Protein AF-0000000084754060 (afdb_homodimer)

InterPro domains:
  IPR001789 Signal transduction response regulator, receiver domain [PS50110] (5-135)
  IPR011006 CheY-like superfamily [SSF52172] (2-136)

Foldseek 3Di:
DAEAEEEEEAQDPVVQVVCQVLQQPFDDPPYGYHYHYYNAPVVLLVVLQVCLPPPHHQEYEFEQASDDLPDDDPDGSLNVLLVNCVRPVNHAYEYEYCALALQVLVVSCVRRVGQEYEHNVQDDSVLSNVCVVCSNPPTRYYGPSNVVSPVVCVVVVDHCDPLNLLLLVCVLVVNDLVCSVVVGVDDSVVSVVSLCVLCVSLVNNVHDSVVSNVSCVSNVSD/DAEAEEEEEAQDPVVQVVCQVLQQPFDDPPYGYHYHYYNAPVVLLVVLVVCLPPPHHQEYEFEQASDDPPDDDPDGSLNVLLVNCVRPVNHAYEYEYCALFLQVLVVSCVRRVGQEYEHNVQDDSVLSNVCVVCSNPPTRYYGPSNVVSPVVCVVVVPPCDPLNLLLLVCVLVVNDLVCSVVVGVDDSVVSVVSLCVLCVVLVNNPHDSVVSNVSCVSSPSD

Solvent-accessible surface area (backbone atoms only — not comparable to full-atom values): 23103 Å² total; per-residue (Å²): 118,45,76,45,33,33,37,39,34,36,36,36,49,38,38,47,48,17,46,42,56,47,57,46,63,49,89,44,93,65,45,43,50,47,63,49,7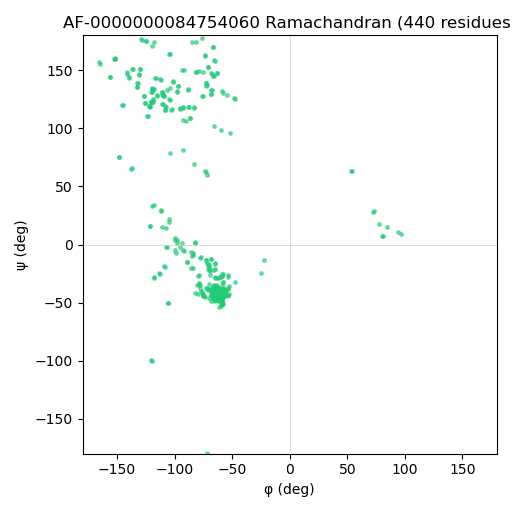2,28,52,34,62,70,57,38,49,50,53,58,59,52,21,65,79,68,58,69,47,48,33,37,38,29,23,43,67,40,61,45,81,59,51,90,65,96,66,40,25,60,55,50,46,46,50,37,54,69,68,43,62,82,36,39,37,28,40,35,27,68,56,59,39,40,65,39,56,49,51,44,43,70,71,52,54,53,34,24,35,34,27,40,76,68,41,44,68,66,52,51,48,51,38,54,53,33,45,74,74,58,61,62,31,61,31,69,58,37,46,53,21,54,53,51,40,73,72,44,76,80,70,81,48,72,67,50,50,50,50,48,48,42,44,56,68,22,52,50,78,87,54,45,47,82,79,36,102,46,52,68,67,56,49,52,52,48,49,52,50,49,14,51,72,63,70,27,63,93,44,34,72,42,30,38,40,49,45,36,35,45,37,62,71,94,118,45,76,44,33,34,37,38,34,37,36,36,48,38,37,47,48,17,47,42,56,49,56,46,64,48,88,44,92,64,44,42,49,46,64,48,73,28,53,36,61,68,56,34,49,49,53,57,60,52,21,65,78,67,58,69,48,49,35,38,40,29,23,42,67,41,60,44,73,74,50,91,62,97,64,40,26,60,56,50,45,46,50,36,55,70,66,44,62,82,36,40,37,28,39,34,27,68,60,59,26,40,52,38,55,50,50,46,44,70,73,53,52,52,33,25,35,34,26,40,76,66,42,44,69,65,51,52,47,52,37,55,52,32,45,74,74,57,58,62,33,61,32,70,58,36,45,52,21,54,52,49,45,72,68,43,75,74,69,73,46,72,66,52,48,50,52,48,46,41,44,49,66,27,51,49,77,88,54,44,48,81,78,36,99,48,54,68,67,56,48,52,52,47,48,51,48,49,14,52,73,62,70,25,64,93,44,38,72,43,26,35,37,50,45,36,34,43,28,46,65,88

Structure (mmCIF, N/CA/C/O backbone):
data_AF-0000000084754060-model_v1
#
loop_
_entity.id
_entity.type
_entity.pdbx_description
1 polymer 'Response regulator receiver protein'
#
loop_
_atom_site.group_PDB
_atom_site.id
_atom_site.type_symbol
_atom_site.label_atom_id
_atom_site.label_alt_id
_atom_site.label_comp_id
_atom_site.label_asym_id
_atom_site.label_entity_id
_atom_site.label_seq_id
_atom_site.pdbx_PDB_ins_code
_atom_site.Cartn_x
_atom_site.Cartn_y
_atom_site.Cartn_z
_atom_site.occupancy
_atom_site.B_iso_or_equiv
_atom_site.auth_seq_id
_atom_site.auth_comp_id
_atom_site.auth_asym_id
_atom_site.auth_atom_id
_atom_site.pdbx_PDB_model_num
ATOM 1 N N . MET A 1 1 ? 31.391 21.797 1.709 1 84.31 1 MET A N 1
ATOM 2 C CA . MET A 1 1 ? 30.109 21.172 1.374 1 84.31 1 MET A CA 1
ATOM 3 C C . MET A 1 1 ? 29.281 20.938 2.625 1 84.31 1 MET A C 1
ATOM 5 O O . MET A 1 1 ? 29.797 20.547 3.666 1 84.31 1 MET A O 1
ATOM 9 N N . LYS A 1 2 ? 28.078 21.484 2.543 1 93.75 2 LYS A N 1
ATOM 10 C CA . LYS A 1 2 ? 27.172 21.266 3.666 1 93.75 2 LYS A CA 1
ATOM 11 C C . LYS A 1 2 ? 26.484 19.906 3.568 1 93.75 2 LYS A C 1
ATOM 13 O O . LYS A 1 2 ? 26.359 19.344 2.479 1 93.75 2 LYS A O 1
ATOM 18 N N . THR A 1 3 ? 26.203 19.344 4.777 1 95.88 3 THR A N 1
ATOM 19 C CA . THR A 1 3 ? 25.5 18.062 4.785 1 95.88 3 THR A CA 1
ATOM 20 C C . THR A 1 3 ? 24 18.266 4.953 1 95.88 3 THR A C 1
ATOM 22 O O . THR A 1 3 ? 23.562 18.922 5.898 1 95.88 3 THR A O 1
ATOM 25 N N . LEU A 1 4 ? 23.328 17.875 3.988 1 97.38 4 LEU A N 1
ATOM 26 C CA . LEU A 1 4 ? 21.875 17.797 4.09 1 97.38 4 LEU A CA 1
ATOM 27 C C . LEU A 1 4 ? 21.438 16.438 4.645 1 97.38 4 LEU A C 1
ATOM 29 O O . LEU A 1 4 ? 21.703 15.398 4.043 1 97.38 4 LEU A O 1
ATOM 33 N N . ARG A 1 5 ? 20.781 16.438 5.781 1 98.12 5 ARG A N 1
ATOM 34 C CA . ARG A 1 5 ? 20.391 15.195 6.441 1 98.12 5 ARG A CA 1
ATOM 35 C C . ARG A 1 5 ? 18.891 14.93 6.262 1 98.12 5 ARG A C 1
ATOM 37 O O . ARG A 1 5 ? 18.062 15.766 6.613 1 98.12 5 ARG A O 1
ATOM 44 N N . ILE A 1 6 ? 18.625 13.758 5.734 1 98.62 6 ILE A N 1
ATOM 45 C CA . ILE A 1 6 ? 17.25 13.375 5.453 1 98.62 6 ILE A CA 1
ATOM 46 C C . ILE A 1 6 ? 16.891 12.117 6.246 1 98.62 6 ILE A C 1
ATOM 48 O O . ILE A 1 6 ? 17.703 11.188 6.348 1 98.62 6 ILE A O 1
ATOM 52 N N . LEU A 1 7 ? 15.734 12.109 6.863 1 98.81 7 LEU A N 1
ATOM 53 C CA . LEU A 1 7 ? 15.148 10.906 7.441 1 98.81 7 LEU A CA 1
ATOM 54 C C . LEU A 1 7 ? 13.914 10.469 6.66 1 98.81 7 LEU A C 1
ATOM 56 O O . LEU A 1 7 ? 12.992 11.258 6.461 1 98.81 7 LEU A O 1
ATOM 60 N N . ALA A 1 8 ? 13.969 9.281 6.152 1 98.56 8 ALA A N 1
ATOM 61 C CA . ALA A 1 8 ? 12.82 8.703 5.461 1 98.56 8 ALA A CA 1
ATOM 62 C C . ALA A 1 8 ? 12.219 7.551 6.266 1 98.56 8 ALA A C 1
ATOM 64 O O . ALA A 1 8 ? 12.938 6.676 6.746 1 98.56 8 ALA A O 1
ATOM 65 N N . ILE A 1 9 ? 10.891 7.562 6.441 1 98 9 ILE A N 1
ATOM 66 C CA . ILE A 1 9 ? 10.203 6.555 7.238 1 98 9 ILE A CA 1
ATOM 67 C C . ILE A 1 9 ? 9.094 5.91 6.41 1 98 9 ILE A C 1
ATOM 69 O O . ILE A 1 9 ? 8.188 6.602 5.941 1 98 9 ILE A O 1
ATOM 73 N N . ASP A 1 10 ? 9.117 4.605 6.223 1 96.38 10 ASP A N 1
ATOM 74 C CA . ASP A 1 10 ? 8.18 3.744 5.516 1 96.38 10 ASP A CA 1
ATOM 75 C C . ASP A 1 10 ? 8.258 2.307 6.023 1 96.38 10 ASP A C 1
ATOM 77 O O . ASP A 1 10 ? 9.344 1.797 6.289 1 96.38 10 ASP A O 1
ATOM 81 N N . ASP A 1 11 ? 7.145 1.614 6.082 1 92.94 11 ASP A N 1
ATOM 82 C CA . ASP A 1 11 ? 7.164 0.296 6.711 1 92.94 11 ASP A CA 1
ATOM 83 C C . ASP A 1 11 ? 7.656 -0.77 5.734 1 92.94 11 ASP A C 1
ATOM 85 O O . ASP A 1 11 ? 7.777 -1.942 6.094 1 92.94 11 ASP A O 1
ATOM 89 N N . HIS A 1 12 ? 8 -0.443 4.59 1 94 12 HIS A N 1
ATOM 90 C CA . HIS A 1 12 ? 8.57 -1.37 3.617 1 94 12 HIS A CA 1
ATOM 91 C C . HIS A 1 12 ? 10.055 -1.118 3.418 1 94 12 HIS A C 1
ATOM 93 O O . HIS A 1 12 ? 10.453 -0.082 2.877 1 94 12 HIS A O 1
ATOM 99 N N . GLU A 1 13 ? 10.852 -2.064 3.709 1 94.5 13 GLU A N 1
ATOM 100 C CA . GLU A 1 13 ? 12.305 -1.943 3.674 1 94.5 13 GLU A CA 1
ATOM 101 C C . GLU A 1 13 ? 12.805 -1.696 2.254 1 94.5 13 GLU A C 1
ATOM 103 O O . GLU A 1 13 ? 13.711 -0.883 2.041 1 94.5 13 GLU A O 1
ATOM 108 N N . MET A 1 14 ? 12.25 -2.367 1.32 1 94.38 14 MET A N 1
ATOM 109 C CA . MET A 1 14 ? 12.688 -2.223 -0.065 1 94.38 14 MET A CA 1
ATOM 110 C C . MET A 1 14 ? 12.438 -0.806 -0.57 1 94.38 14 MET A C 1
ATOM 112 O O . MET A 1 14 ? 13.242 -0.257 -1.319 1 94.38 14 MET A O 1
ATOM 116 N N . THR A 1 15 ? 11.289 -0.245 -0.182 1 95.12 15 THR A N 1
ATOM 117 C CA . THR A 1 15 ? 10.984 1.138 -0.53 1 95.12 15 THR A CA 1
ATOM 118 C C . THR A 1 15 ? 12.039 2.086 0.037 1 95.12 15 THR A C 1
ATOM 120 O O . THR A 1 15 ? 12.508 2.986 -0.659 1 95.12 15 THR A O 1
ATOM 123 N N . MET A 1 16 ? 12.477 1.838 1.247 1 95.94 16 MET A N 1
ATOM 124 C CA . MET A 1 16 ? 13.445 2.697 1.918 1 95.94 16 MET A CA 1
ATOM 125 C C . MET A 1 16 ? 14.805 2.617 1.232 1 95.94 16 MET A C 1
ATOM 127 O O . MET A 1 16 ? 15.5 3.627 1.112 1 95.94 16 MET A O 1
ATOM 131 N N . LEU A 1 17 ? 15.148 1.469 0.798 1 94.94 17 LEU A N 1
ATOM 132 C CA . LEU A 1 17 ? 16.406 1.312 0.082 1 94.94 17 LEU A CA 1
ATOM 133 C C . LEU A 1 17 ? 16.391 2.092 -1.229 1 94.94 17 LEU A C 1
ATOM 135 O O . LEU A 1 17 ? 17.391 2.721 -1.595 1 94.94 17 LEU A O 1
ATOM 139 N N . GLY A 1 18 ? 15.266 2.055 -1.906 1 95.56 18 GLY A N 1
ATOM 140 C CA . GLY A 1 18 ? 15.109 2.848 -3.115 1 95.56 18 GLY A CA 1
ATOM 141 C C . GLY A 1 18 ? 15.227 4.34 -2.871 1 95.56 18 GLY A C 1
ATOM 142 O O . GLY A 1 18 ? 15.961 5.031 -3.582 1 95.56 18 GLY A O 1
ATOM 143 N N . TYR A 1 19 ? 14.547 4.777 -1.839 1 96.94 19 TYR A N 1
ATOM 144 C CA . TYR A 1 19 ? 14.617 6.191 -1.483 1 96.94 19 TYR A CA 1
ATOM 145 C C . TYR A 1 19 ? 16.047 6.59 -1.11 1 96.94 19 TYR A C 1
ATOM 147 O O . TYR A 1 19 ? 16.547 7.617 -1.567 1 96.94 19 TYR A O 1
ATOM 155 N N . LYS A 1 20 ? 16.688 5.793 -0.258 1 97.25 20 LYS A N 1
ATOM 156 C CA . LYS A 1 20 ? 18.047 6.098 0.187 1 97.25 20 LYS A CA 1
ATOM 157 C C . LYS A 1 20 ? 19.016 6.195 -0.997 1 97.25 20 LYS A C 1
ATOM 159 O O . LYS A 1 20 ? 19.781 7.152 -1.104 1 97.25 20 LYS A O 1
ATOM 164 N N . PHE A 1 21 ? 18.922 5.266 -1.907 1 95.62 21 PHE A N 1
ATOM 165 C CA . PHE A 1 21 ? 19.797 5.215 -3.072 1 95.62 21 PHE A CA 1
ATOM 166 C C . PHE A 1 21 ? 19.625 6.461 -3.934 1 95.62 21 PHE A C 1
ATOM 168 O O . PHE A 1 21 ? 20.594 7.094 -4.324 1 95.62 21 PHE A O 1
ATOM 175 N N . ILE A 1 22 ? 18.391 6.836 -4.207 1 96.56 22 ILE A N 1
ATOM 176 C CA . ILE A 1 22 ? 18.125 7.938 -5.121 1 96.56 22 ILE A CA 1
ATOM 177 C C . ILE A 1 22 ? 18.438 9.266 -4.441 1 96.56 22 ILE A C 1
ATOM 179 O O . ILE A 1 22 ? 19.109 10.125 -5.027 1 96.56 22 ILE A O 1
ATOM 183 N N . LEU A 1 23 ? 18.016 9.422 -3.205 1 97.81 23 LEU A N 1
ATOM 184 C CA . LEU A 1 23 ? 18.188 10.688 -2.5 1 97.81 23 LEU A CA 1
ATOM 185 C C . LEU A 1 23 ? 19.672 10.992 -2.289 1 97.81 23 LEU A C 1
ATOM 187 O O . LEU A 1 23 ? 20.109 12.125 -2.488 1 97.81 23 LEU A O 1
ATOM 191 N N . GLU A 1 24 ? 20.422 9.977 -1.939 1 97.75 24 GLU A N 1
ATOM 192 C CA . GLU A 1 24 ? 21.844 10.195 -1.684 1 97.75 24 GLU A CA 1
ATOM 193 C C . GLU A 1 24 ? 22.594 10.469 -2.979 1 97.75 24 GLU A C 1
ATOM 195 O O . GLU A 1 24 ? 23.703 11.031 -2.955 1 97.75 24 GLU A O 1
ATOM 200 N N . GLY A 1 25 ? 22.016 10.141 -4.066 1 96.5 25 GLY A N 1
ATOM 201 C CA . GLY A 1 25 ? 22.641 10.336 -5.363 1 96.5 25 GLY A CA 1
ATOM 202 C C . GLY A 1 25 ? 22.281 11.664 -6 1 96.5 25 GLY A C 1
ATOM 203 O O . GLY A 1 25 ? 22.812 12.016 -7.059 1 96.5 25 GLY A O 1
ATOM 204 N N . ILE A 1 26 ? 21.406 12.422 -5.398 1 96.62 26 ILE A N 1
ATOM 205 C CA . ILE A 1 26 ? 20.984 13.711 -5.941 1 96.62 26 ILE A CA 1
ATOM 206 C C . ILE A 1 26 ? 22.141 14.703 -5.875 1 96.62 26 ILE A C 1
ATOM 208 O O . ILE A 1 26 ? 22.812 14.812 -4.848 1 96.62 26 ILE A O 1
ATOM 212 N N . GLU A 1 27 ? 22.375 15.32 -6.984 1 96.31 27 GLU A N 1
ATOM 213 C CA . GLU A 1 27 ? 23.344 16.422 -7.016 1 96.31 27 GLU A CA 1
ATOM 214 C C . GLU A 1 27 ? 22.672 17.75 -6.641 1 96.31 27 GLU A C 1
ATOM 216 O O . GLU A 1 27 ? 21.828 18.25 -7.375 1 96.31 27 GLU A O 1
ATOM 221 N N . PHE A 1 28 ? 23.016 18.203 -5.504 1 95 28 PHE A N 1
ATOM 222 C CA . PHE A 1 28 ? 22.562 19.484 -4.992 1 95 28 PHE A CA 1
ATOM 223 C C . PHE A 1 28 ? 23.75 20.375 -4.641 1 95 28 PHE A C 1
ATOM 225 O O . PHE A 1 28 ? 24.469 20.109 -3.68 1 95 28 PHE A O 1
ATOM 232 N N . GLU A 1 29 ? 23.922 21.422 -5.434 1 93.31 29 GLU A N 1
ATOM 233 C CA . GLU A 1 29 ? 25.109 22.266 -5.355 1 93.31 29 GLU A CA 1
ATOM 234 C C . GLU A 1 29 ? 25.422 22.656 -3.912 1 93.31 29 GLU A C 1
ATOM 236 O O . GLU A 1 29 ? 24.547 23.172 -3.205 1 93.31 29 GLU A O 1
ATOM 241 N N . GLY A 1 30 ? 26.609 22.359 -3.559 1 94.62 30 GLY A N 1
ATOM 242 C CA . GLY A 1 30 ? 27.094 22.75 -2.25 1 94.62 30 GLY A CA 1
ATOM 243 C C . GLY A 1 30 ? 26.641 21.828 -1.134 1 94.62 30 GLY A C 1
ATOM 244 O O . GLY A 1 30 ? 26.875 22.109 0.044 1 94.62 30 GLY A O 1
ATOM 245 N N . HIS A 1 31 ? 25.984 20.688 -1.527 1 95.81 31 HIS A N 1
ATOM 246 C CA . HIS A 1 31 ? 25.453 19.812 -0.484 1 95.81 31 HIS A CA 1
ATOM 247 C C . HIS A 1 31 ? 25.844 18.359 -0.745 1 95.81 31 HIS A C 1
ATOM 249 O O . HIS A 1 31 ? 25.844 17.906 -1.894 1 95.81 31 HIS A O 1
ATOM 255 N N . ASN A 1 32 ? 26.203 17.703 0.342 1 96.56 32 ASN A N 1
ATOM 256 C CA . ASN A 1 32 ? 26.172 16.234 0.385 1 96.56 32 ASN A CA 1
ATOM 257 C C . ASN A 1 32 ? 24.938 15.734 1.133 1 96.56 32 ASN A C 1
ATOM 259 O O . ASN A 1 32 ? 24.562 16.297 2.166 1 96.56 32 ASN A O 1
ATOM 263 N N . ILE A 1 33 ? 24.375 14.719 0.653 1 97.94 33 ILE A N 1
ATOM 264 C CA . ILE A 1 33 ? 23.125 14.266 1.244 1 97.94 33 ILE A CA 1
ATOM 265 C C . ILE A 1 33 ? 23.344 12.938 1.968 1 97.94 33 ILE A C 1
ATOM 267 O O . ILE A 1 33 ? 23.938 12.008 1.407 1 97.94 33 ILE A O 1
ATOM 271 N N . ILE A 1 34 ? 22.938 12.836 3.191 1 98 34 ILE A N 1
ATOM 272 C CA . ILE A 1 34 ? 22.938 11.609 3.982 1 98 34 ILE A CA 1
ATOM 273 C C . ILE A 1 34 ? 21.5 11.258 4.371 1 98 34 ILE A C 1
ATOM 275 O O . ILE A 1 34 ? 20.734 12.125 4.816 1 98 34 ILE A O 1
ATOM 279 N N . VAL A 1 35 ? 21.156 9.977 4.191 1 98.56 35 VAL A N 1
ATOM 280 C CA . VAL A 1 35 ? 19.781 9.555 4.422 1 98.56 35 VAL A CA 1
ATOM 281 C C . VAL A 1 35 ? 19.75 8.461 5.488 1 98.56 35 VAL A C 1
ATOM 283 O O . VAL A 1 35 ? 20.406 7.426 5.348 1 98.56 35 VAL A O 1
ATOM 286 N N . ASP A 1 36 ? 19.094 8.695 6.566 1 98.31 36 ASP A N 1
ATOM 287 C CA . ASP A 1 36 ? 18.703 7.656 7.512 1 98.31 36 ASP A CA 1
ATOM 288 C C . ASP A 1 36 ? 17.297 7.137 7.211 1 98.31 36 ASP A C 1
ATOM 290 O O . ASP A 1 36 ? 16.469 7.859 6.656 1 98.31 36 ASP A O 1
ATOM 294 N N . THR A 1 37 ? 17.078 5.887 7.539 1 98.12 37 THR A N 1
ATOM 295 C CA . THR A 1 37 ? 15.773 5.289 7.262 1 98.12 37 THR A CA 1
ATOM 296 C C . THR A 1 37 ? 15.219 4.598 8.5 1 98.12 37 THR A C 1
ATOM 298 O O . THR A 1 37 ? 15.977 4.246 9.414 1 98.12 37 THR A O 1
ATOM 301 N N . ALA A 1 38 ? 13.953 4.539 8.617 1 97.31 38 ALA A N 1
ATOM 302 C CA . ALA A 1 38 ? 13.219 3.76 9.609 1 97.31 38 ALA A CA 1
ATOM 303 C C . ALA A 1 38 ? 12.031 3.039 8.977 1 97.31 38 ALA A C 1
ATOM 305 O O . ALA A 1 38 ? 11.43 3.541 8.031 1 97.31 38 ALA A O 1
ATOM 306 N N . THR A 1 39 ? 11.664 1.888 9.562 1 95.31 39 THR A N 1
ATOM 307 C CA . THR A 1 39 ? 10.633 1.075 8.922 1 95.31 39 THR A CA 1
ATOM 308 C C . THR A 1 39 ? 9.453 0.865 9.867 1 95.31 39 THR A C 1
ATOM 310 O O . THR A 1 39 ? 8.68 -0.083 9.695 1 95.31 39 THR A O 1
ATOM 313 N N . SER A 1 40 ? 9.367 1.649 10.898 1 93.88 40 SER A N 1
ATOM 314 C CA . SER A 1 40 ? 8.227 1.602 11.805 1 93.88 40 SER A CA 1
ATOM 315 C C . SER A 1 40 ? 7.984 2.957 12.461 1 93.88 40 SER A C 1
ATOM 317 O O . SER A 1 40 ? 8.867 3.814 12.469 1 93.88 40 SER A O 1
ATOM 319 N N . TYR A 1 41 ? 6.734 3.113 12.969 1 95.69 41 TYR A N 1
ATOM 320 C CA . TYR A 1 41 ? 6.418 4.328 13.711 1 95.69 41 TYR A CA 1
ATOM 321 C C . TYR A 1 41 ? 7.371 4.516 14.891 1 95.69 41 TYR A C 1
ATOM 323 O O . TYR A 1 41 ? 7.922 5.602 15.086 1 95.69 41 TYR A O 1
ATOM 331 N N . GLN A 1 42 ? 7.609 3.41 15.602 1 96.19 42 GLN A N 1
ATOM 332 C CA . GLN A 1 42 ? 8.391 3.477 16.828 1 96.19 42 GLN A CA 1
ATOM 333 C C . GLN A 1 42 ? 9.836 3.871 16.547 1 96.19 42 GLN A C 1
ATOM 335 O O . GLN A 1 42 ? 10.391 4.742 17.219 1 96.19 42 GLN A O 1
ATOM 340 N N . THR A 1 43 ? 10.422 3.277 15.578 1 97 43 THR A N 1
ATOM 341 C CA . THR A 1 43 ? 11.812 3.582 15.234 1 97 43 THR A CA 1
ATOM 342 C C . THR A 1 43 ? 11.93 4.988 14.656 1 97 43 THR A C 1
ATOM 344 O O . THR A 1 43 ? 12.875 5.715 14.961 1 97 43 THR A O 1
ATOM 347 N N . GLY A 1 44 ? 10.922 5.41 13.805 1 98 44 GLY A N 1
ATOM 348 C CA . GLY A 1 44 ? 10.898 6.77 13.289 1 98 44 GLY A CA 1
ATOM 349 C C . GLY A 1 44 ? 10.758 7.816 14.383 1 98 44 GLY A C 1
ATOM 350 O O . GLY A 1 44 ? 11.484 8.812 14.383 1 98 44 GLY A O 1
ATOM 351 N N . LYS A 1 45 ? 9.852 7.512 15.305 1 98.06 45 LYS A N 1
ATOM 352 C CA . LYS A 1 45 ? 9.633 8.414 16.422 1 98.06 45 LYS A CA 1
ATOM 353 C C . LYS A 1 45 ? 10.914 8.609 17.234 1 98.06 45 LYS A C 1
ATOM 355 O O . LYS A 1 45 ? 11.281 9.734 17.578 1 98.06 45 LYS A O 1
ATOM 360 N N . LYS A 1 46 ? 11.57 7.551 17.516 1 98.12 46 LYS A N 1
ATOM 361 C CA . LYS A 1 46 ? 12.805 7.598 18.297 1 98.12 46 LYS A CA 1
ATOM 362 C C . LYS A 1 46 ? 13.867 8.445 17.609 1 98.12 46 LYS A C 1
ATOM 364 O O . LYS A 1 46 ? 14.531 9.258 18.25 1 98.12 46 LYS A O 1
ATOM 369 N N . LEU A 1 47 ? 14.039 8.305 16.328 1 98.25 47 LEU A N 1
ATOM 370 C CA . LEU A 1 47 ? 15.039 9.055 15.578 1 98.25 47 LEU A CA 1
ATOM 371 C C . LEU A 1 47 ? 14.711 10.547 15.578 1 98.25 47 LEU A C 1
ATOM 373 O O . LEU A 1 47 ? 15.609 11.383 15.703 1 98.25 47 LEU A O 1
ATOM 377 N N . ILE A 1 48 ? 13.438 10.859 15.43 1 98.38 48 ILE A N 1
ATOM 378 C CA . ILE A 1 48 ? 13.016 12.258 15.438 1 98.38 48 ILE A CA 1
ATOM 379 C C . ILE A 1 48 ? 13.273 12.859 16.812 1 98.38 48 ILE A C 1
ATOM 381 O O . ILE A 1 48 ? 13.852 13.945 16.922 1 98.38 48 ILE A O 1
ATOM 385 N N . GLU A 1 49 ? 12.914 12.078 17.844 1 98.12 49 GLU A N 1
ATOM 386 C CA . GLU A 1 49 ? 13.109 12.547 19.203 1 98.12 49 GLU A CA 1
ATOM 387 C C . GLU A 1 49 ? 14.594 12.719 19.516 1 98.12 49 GLU A C 1
ATOM 389 O O . GLU A 1 49 ? 14.992 13.727 20.125 1 98.12 49 GLU A O 1
ATOM 394 N N . ASP A 1 50 ? 15.375 11.789 19.109 1 97.44 50 ASP A N 1
ATOM 395 C CA . ASP A 1 50 ? 16.812 11.836 19.359 1 97.44 50 ASP A CA 1
ATOM 396 C C . ASP A 1 50 ? 17.453 13.016 18.625 1 97.44 50 ASP A C 1
ATOM 398 O O . ASP A 1 50 ? 18.453 13.562 19.078 1 97.44 50 ASP A O 1
ATOM 402 N N . SER A 1 51 ? 16.844 13.398 17.531 1 96.5 51 SER A N 1
ATOM 403 C CA . SER A 1 51 ? 17.438 14.438 16.688 1 96.5 51 SER A CA 1
ATOM 404 C C . SER A 1 51 ? 17.344 15.805 17.344 1 96.5 51 SER A C 1
ATOM 406 O O . SER A 1 51 ? 18.078 16.734 16.984 1 96.5 51 SER A O 1
ATOM 408 N N . VAL A 1 52 ? 16.516 15.938 18.328 1 94.69 52 VAL A N 1
ATOM 409 C CA . VAL A 1 52 ? 16.359 17.203 19.047 1 94.69 52 VAL A CA 1
ATOM 410 C C . VAL A 1 52 ? 17.672 17.562 19.734 1 94.69 52 VAL A C 1
ATOM 412 O O . VAL A 1 52 ? 18.062 18.734 19.766 1 94.69 52 VAL A O 1
ATOM 415 N N . ASN A 1 53 ? 18.297 16.516 20.203 1 93.19 53 ASN A N 1
ATOM 416 C CA . ASN A 1 53 ? 19.453 16.75 21.062 1 93.19 53 ASN A CA 1
ATOM 417 C C . ASN A 1 53 ? 20.766 16.406 20.344 1 93.19 53 ASN A C 1
ATOM 419 O O . ASN A 1 53 ? 21.844 16.516 20.922 1 93.19 53 ASN A O 1
ATOM 423 N N . THR A 1 54 ? 20.812 15.945 19.172 1 91 54 THR A N 1
ATOM 424 C CA . THR A 1 54 ? 22.016 15.555 18.438 1 91 54 THR A CA 1
ATOM 425 C C . THR A 1 54 ? 22.156 16.375 17.156 1 91 54 THR A C 1
ATOM 427 O O . THR A 1 54 ? 22.531 17.547 17.203 1 91 54 THR A O 1
ATOM 430 N N . PHE A 1 55 ? 21.781 15.812 16.094 1 87.81 55 PHE A N 1
ATOM 431 C CA . PHE A 1 55 ? 21.719 16.547 14.828 1 87.81 55 PHE A CA 1
ATOM 432 C C . PHE A 1 55 ? 20.297 16.625 14.305 1 87.81 55 PHE A C 1
ATOM 434 O O . PHE A 1 55 ? 19.516 15.68 14.461 1 87.81 55 PHE A O 1
ATOM 441 N N . GLN A 1 56 ? 20.062 17.734 13.75 1 90.56 56 GLN A N 1
ATOM 442 C CA . GLN A 1 56 ? 18.734 17.969 13.219 1 90.56 56 GLN A CA 1
ATOM 443 C C . GLN A 1 56 ? 18.625 17.469 11.773 1 90.56 56 GLN A C 1
ATOM 445 O O . GLN A 1 56 ? 19.531 17.688 10.969 1 90.56 56 GLN A O 1
ATOM 450 N N . TYR A 1 57 ? 17.578 16.766 11.516 1 98.12 57 TYR A N 1
ATOM 451 C CA . TYR A 1 57 ? 17.266 16.453 10.125 1 98.12 57 TYR A CA 1
ATOM 452 C C . TYR A 1 57 ? 16.766 17.688 9.383 1 98.12 57 TYR A C 1
ATOM 454 O O . TYR A 1 57 ? 15.984 18.469 9.93 1 98.12 57 TYR A O 1
ATOM 462 N N . ASP A 1 58 ? 17.234 17.875 8.188 1 98.25 58 ASP A N 1
ATOM 463 C CA . ASP A 1 58 ? 16.75 18.984 7.367 1 98.25 58 ASP A CA 1
ATOM 464 C C . ASP A 1 58 ? 15.383 18.672 6.77 1 98.25 58 ASP A C 1
ATOM 466 O O . ASP A 1 58 ? 14.531 19.547 6.68 1 98.25 58 ASP A O 1
ATOM 470 N N . ILE A 1 59 ? 15.203 17.453 6.34 1 98.69 59 ILE A N 1
ATOM 471 C CA . ILE A 1 59 ? 13.945 17.016 5.738 1 98.69 59 ILE A CA 1
ATOM 472 C C . ILE A 1 59 ? 13.516 15.68 6.348 1 98.69 59 ILE A C 1
ATOM 474 O O . ILE A 1 59 ? 14.344 14.789 6.539 1 98.69 59 ILE A O 1
ATOM 478 N N . LEU A 1 60 ? 12.289 15.547 6.68 1 98.81 60 LEU A N 1
ATOM 479 C CA . LEU A 1 60 ? 11.633 14.297 7.043 1 98.81 60 LEU A CA 1
ATOM 480 C C . LEU A 1 60 ? 10.672 13.844 5.945 1 98.81 60 LEU A C 1
ATOM 482 O O . LEU A 1 60 ? 9.727 14.555 5.609 1 98.81 60 LEU A O 1
ATOM 486 N N . PHE A 1 61 ? 10.922 12.711 5.316 1 98.69 61 PHE A N 1
ATOM 487 C CA . PHE A 1 61 ? 9.977 12.039 4.434 1 98.69 61 PHE A CA 1
ATOM 488 C C . PHE A 1 61 ? 9.156 11 5.199 1 98.69 61 PHE A C 1
ATOM 490 O O . PHE A 1 61 ? 9.711 10.023 5.711 1 98.69 61 PHE A O 1
ATOM 497 N N . LEU A 1 62 ? 7.879 11.195 5.23 1 98.12 62 LEU A N 1
ATOM 498 C CA . LEU A 1 62 ? 7.023 10.359 6.066 1 98.12 62 LEU A CA 1
ATOM 499 C C . LEU A 1 62 ? 5.953 9.672 5.234 1 98.12 62 LEU A C 1
ATOM 501 O O . LEU A 1 62 ? 5.141 10.336 4.586 1 98.12 62 LEU A O 1
ATOM 505 N N . ASP A 1 63 ? 5.957 8.336 5.238 1 95.88 63 ASP A N 1
ATOM 506 C CA . ASP A 1 63 ? 4.781 7.641 4.727 1 95.88 63 ASP A CA 1
ATOM 507 C C . ASP A 1 63 ? 3.566 7.879 5.621 1 95.88 63 ASP A C 1
ATOM 509 O O . ASP A 1 63 ? 3.695 7.945 6.848 1 95.88 63 ASP A O 1
ATOM 513 N N . VAL A 1 64 ? 2.422 7.953 5 1 91.25 64 VAL A N 1
ATOM 514 C CA . VAL A 1 64 ? 1.212 8.219 5.77 1 91.25 64 VAL A CA 1
ATOM 515 C C . VAL A 1 64 ? 0.789 6.953 6.52 1 91.25 64 VAL A C 1
ATOM 517 O O . VAL A 1 64 ? 0.434 7.012 7.699 1 91.25 64 VAL A O 1
ATOM 520 N N . GLN A 1 65 ? 0.832 5.852 5.848 1 85 65 GLN A N 1
ATOM 521 C CA . GLN A 1 65 ? 0.46 4.574 6.445 1 85 65 GLN A CA 1
ATOM 522 C C . GLN A 1 65 ? 1.696 3.754 6.805 1 85 65 GLN A C 1
ATOM 524 O O . GLN A 1 65 ? 2.451 3.342 5.922 1 85 65 GLN A O 1
ATOM 529 N N . LEU A 1 66 ? 1.935 3.463 8.062 1 90 66 LEU A N 1
ATOM 530 C CA . LEU A 1 66 ? 3.141 2.789 8.531 1 90 66 LEU A CA 1
ATOM 531 C C . LEU A 1 66 ? 2.818 1.392 9.047 1 90 66 LEU A C 1
ATOM 533 O O . LEU A 1 66 ? 3.438 0.919 10.008 1 90 66 LEU A O 1
ATOM 537 N N . PHE A 1 67 ? 1.772 0.788 8.508 1 80 67 PHE A N 1
ATOM 538 C CA . PHE A 1 67 ? 1.35 -0.566 8.852 1 80 67 PHE A CA 1
ATOM 539 C C . PHE A 1 67 ? 0.634 -1.22 7.676 1 80 67 PHE A C 1
ATOM 541 O O . PHE A 1 67 ? 0.169 -0.531 6.762 1 80 67 PHE A O 1
ATOM 548 N N . ALA A 1 68 ? 0.606 -2.479 7.734 1 72.62 68 ALA A N 1
ATOM 549 C CA . ALA A 1 68 ? -0.09 -3.195 6.668 1 72.62 68 ALA A CA 1
ATOM 550 C C . ALA A 1 68 ? -1.575 -2.846 6.656 1 72.62 68 ALA A C 1
ATOM 552 O O . ALA A 1 68 ? -2.162 -2.557 7.699 1 72.62 68 ALA A O 1
ATOM 553 N N . PRO A 1 69 ? -2.217 -2.82 5.512 1 64.44 69 PRO A N 1
ATOM 554 C CA . PRO A 1 69 ? -3.621 -2.42 5.395 1 64.44 69 PRO A CA 1
ATOM 555 C C . PRO A 1 69 ? -4.539 -3.215 6.32 1 64.44 69 PRO A C 1
ATOM 557 O O . PRO A 1 69 ? -5.566 -2.699 6.77 1 64.44 69 PRO A O 1
ATOM 560 N N . ASN A 1 70 ? -4.242 -4.395 6.711 1 61.06 70 ASN A N 1
ATOM 561 C CA . ASN A 1 70 ? -5.133 -5.211 7.531 1 61.06 70 ASN A CA 1
ATOM 562 C C . ASN A 1 70 ? -4.762 -5.133 9.008 1 61.06 70 ASN A C 1
ATOM 564 O O . ASN A 1 70 ? -5.391 -5.781 9.844 1 61.06 70 ASN A O 1
ATOM 568 N N . GLU A 1 71 ? -3.791 -4.371 9.211 1 64.56 71 GLU A N 1
ATOM 569 C CA . GLU A 1 71 ? -3.361 -4.203 10.594 1 64.56 71 GLU A CA 1
ATOM 570 C C . GLU A 1 71 ? -3.822 -2.863 11.156 1 64.56 71 GLU A C 1
ATOM 572 O O . GLU A 1 71 ? -3.975 -1.892 10.414 1 64.56 71 GLU A O 1
ATOM 577 N N . GLU A 1 72 ? -4.352 -2.938 12.375 1 58 72 GLU A N 1
ATOM 578 C CA . GLU A 1 72 ? -4.734 -1.706 13.062 1 58 72 GLU A CA 1
ATOM 579 C C . GLU A 1 72 ? -3.598 -1.187 13.938 1 58 72 GLU A C 1
ATOM 581 O O . GLU A 1 72 ? -3.049 -1.929 14.758 1 58 72 GLU A O 1
ATOM 586 N N . GLN A 1 73 ? -3.029 -0.142 13.453 1 64.62 73 GLN A N 1
ATOM 587 C CA . GLN A 1 73 ? -2.062 0.513 14.328 1 64.62 73 GLN A CA 1
ATOM 588 C C . GLN A 1 73 ? -2.562 1.885 14.773 1 64.62 73 GLN A C 1
ATOM 590 O O . GLN A 1 73 ? -3.227 2.586 14.008 1 64.62 73 GLN A O 1
ATOM 595 N N . PRO A 1 74 ? -2.26 2.137 15.961 1 65.38 74 PRO A N 1
ATOM 596 C CA . PRO A 1 74 ? -2.789 3.373 16.547 1 65.38 74 PRO A CA 1
ATOM 597 C C . PRO A 1 74 ? -2.1 4.621 16 1 65.38 74 PRO A C 1
ATOM 599 O O . PRO A 1 74 ? -2.619 5.73 16.156 1 65.38 74 PRO A O 1
ATOM 602 N N . TYR A 1 75 ? -1.025 4.398 15.344 1 85.69 75 TYR A N 1
ATOM 603 C CA . TYR A 1 75 ? -0.285 5.594 14.953 1 85.69 75 TYR A CA 1
ATOM 604 C C . TYR A 1 75 ? 0.078 5.547 13.469 1 85.69 75 TYR A C 1
ATOM 606 O O . TYR A 1 75 ? 0.369 4.477 12.93 1 85.69 75 TYR A O 1
ATOM 614 N N . THR A 1 76 ? 0.089 6.789 12.82 1 88.25 76 THR A N 1
ATOM 615 C CA . THR A 1 76 ? 0.361 6.953 11.398 1 88.25 76 THR A CA 1
ATOM 616 C C . THR A 1 76 ? 1.513 7.93 11.172 1 88.25 76 THR A C 1
ATOM 618 O O . THR A 1 76 ? 2.041 8.5 12.125 1 88.25 76 THR A O 1
ATOM 621 N N . GLY A 1 77 ? 1.901 8.07 9.922 1 94.31 77 GLY A N 1
ATOM 622 C CA . GLY A 1 77 ? 2.883 9.086 9.586 1 94.31 77 GLY A CA 1
ATOM 623 C C . GLY A 1 77 ? 2.42 10.492 9.914 1 94.31 77 GLY A C 1
ATOM 624 O O . GLY A 1 77 ? 3.238 11.375 10.195 1 94.31 77 GLY A O 1
ATOM 625 N N . GLU A 1 78 ? 1.097 10.68 9.891 1 92.31 78 GLU A N 1
ATOM 626 C CA . GLU A 1 78 ? 0.546 11.977 10.273 1 92.31 78 GLU A CA 1
ATOM 627 C C . GLU A 1 78 ? 0.886 12.312 11.727 1 92.31 78 GLU A C 1
ATOM 629 O O . GLU A 1 78 ? 1.238 13.453 12.039 1 92.31 78 GLU A O 1
ATOM 634 N N . ASP A 1 79 ? 0.814 11.305 12.555 1 94.06 79 ASP A N 1
ATOM 635 C CA . ASP A 1 79 ? 1.165 11.492 13.961 1 94.06 79 ASP A CA 1
ATOM 636 C C . ASP A 1 79 ? 2.633 11.883 14.109 1 94.06 79 ASP A C 1
ATOM 638 O O . ASP A 1 79 ? 2.971 12.734 14.938 1 94.06 79 ASP A O 1
ATOM 642 N N . LEU A 1 80 ? 3.496 11.289 13.328 1 97.44 80 LEU A N 1
ATOM 643 C CA . LEU A 1 80 ? 4.91 11.656 13.336 1 97.44 80 LEU A CA 1
ATOM 644 C C . LEU A 1 80 ? 5.102 13.102 12.891 1 97.44 80 LEU A C 1
ATOM 646 O O . LEU A 1 80 ? 5.941 13.812 13.445 1 97.44 80 LEU A O 1
ATOM 650 N N . GLY A 1 81 ? 4.359 13.469 11.836 1 97.94 81 GLY A N 1
ATOM 651 C CA . GLY A 1 81 ? 4.418 14.852 11.367 1 97.94 81 GLY A CA 1
ATOM 652 C C . GLY A 1 81 ? 4.039 15.852 12.438 1 97.94 81 GLY A C 1
ATOM 653 O O . GLY A 1 81 ? 4.715 16.875 12.609 1 97.94 81 GLY A O 1
ATOM 654 N N . ILE A 1 82 ? 2.967 15.531 13.164 1 97.12 82 ILE A N 1
ATOM 655 C CA . ILE A 1 82 ? 2.506 16.406 14.242 1 97.12 82 ILE A CA 1
ATOM 656 C C . IL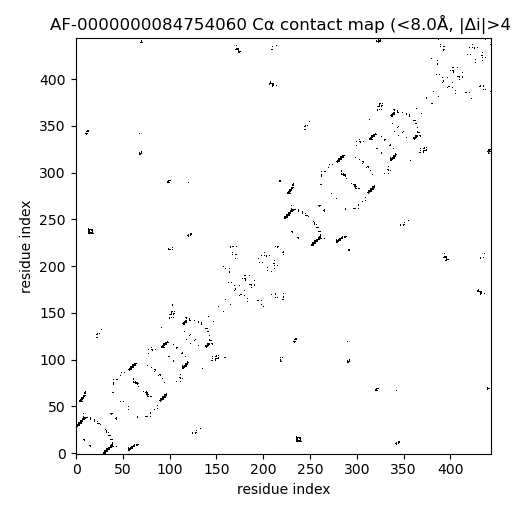E A 1 82 ? 3.584 16.5 15.32 1 97.12 82 ILE A C 1
ATOM 658 O O . ILE A 1 82 ? 3.902 17.594 15.789 1 97.12 82 ILE A O 1
ATOM 662 N N . LEU A 1 83 ? 4.129 15.414 15.68 1 97.81 83 LEU A N 1
ATOM 663 C CA . LEU A 1 83 ? 5.203 15.367 16.672 1 97.81 83 LEU A CA 1
ATOM 664 C C . LEU A 1 83 ? 6.395 16.203 16.203 1 97.81 83 LEU A C 1
ATOM 666 O O . LEU A 1 83 ? 6.926 17 16.984 1 97.81 83 LEU A O 1
ATOM 670 N N . ALA A 1 84 ? 6.789 16.062 15 1 98.38 84 ALA A N 1
ATOM 671 C CA . ALA A 1 84 ? 7.957 16.75 14.461 1 98.38 84 ALA A CA 1
ATOM 672 C C . ALA A 1 84 ? 7.75 18.266 14.469 1 98.38 84 ALA A C 1
ATOM 674 O O . ALA A 1 84 ? 8.664 19.016 14.797 1 98.38 84 ALA A O 1
ATOM 675 N N . ARG A 1 85 ? 6.566 18.672 14.125 1 97.62 85 ARG A N 1
ATOM 676 C CA . ARG A 1 85 ? 6.258 20.094 14.141 1 97.62 85 ARG A CA 1
ATOM 677 C C . ARG A 1 85 ? 6.469 20.688 15.523 1 97.62 85 ARG A C 1
ATOM 679 O O . ARG A 1 85 ? 6.906 21.844 15.656 1 97.62 85 ARG A O 1
ATOM 686 N N . LYS A 1 86 ? 6.227 19.875 16.484 1 97.25 86 LYS A N 1
ATOM 687 C CA . LYS A 1 86 ? 6.301 20.344 17.875 1 97.25 86 LYS A CA 1
ATOM 688 C C . LYS A 1 86 ? 7.746 20.344 18.359 1 97.25 86 LYS A C 1
ATOM 690 O O . LYS A 1 86 ? 8.18 21.312 19 1 97.25 86 LYS A O 1
ATOM 695 N N . ILE A 1 87 ? 8.516 19.359 18.062 1 97.69 87 ILE A N 1
ATOM 696 C CA . ILE A 1 87 ? 9.766 19.188 18.797 1 97.69 87 ILE A CA 1
ATOM 697 C C . ILE A 1 87 ? 10.953 19.531 17.906 1 97.69 87 ILE A C 1
ATOM 699 O O . ILE A 1 87 ? 12.062 19.766 18.391 1 97.69 87 ILE A O 1
ATOM 703 N N . VAL A 1 88 ? 10.773 19.531 16.531 1 97.75 88 VAL A N 1
ATOM 704 C CA . VAL A 1 88 ? 11.812 19.938 15.594 1 97.75 88 VAL A CA 1
ATOM 705 C C . VAL A 1 88 ? 11.203 20.812 14.5 1 97.75 88 VAL A C 1
ATOM 707 O O . VAL A 1 88 ? 11.305 20.484 13.312 1 97.75 88 VAL A O 1
ATOM 710 N N . PRO A 1 89 ? 10.727 21.969 14.82 1 96.62 89 PRO A N 1
ATOM 711 C CA . PRO A 1 89 ? 9.945 22.812 13.914 1 96.62 89 PRO A CA 1
ATOM 712 C C . PRO A 1 89 ? 10.758 23.297 12.719 1 96.62 89 PRO A C 1
ATOM 714 O O . PRO A 1 89 ? 10.188 23.734 11.719 1 96.62 89 PRO A O 1
ATOM 717 N N . GLU A 1 90 ? 12.008 23.234 12.758 1 96.25 90 GLU A N 1
ATOM 718 C CA . GLU A 1 90 ? 12.836 23.719 11.664 1 96.25 90 GLU A CA 1
ATOM 719 C C . GLU A 1 90 ? 12.984 22.672 10.57 1 96.25 90 GLU A C 1
ATOM 721 O O . GLU A 1 90 ? 13.406 22.984 9.453 1 96.25 90 GLU A O 1
ATOM 726 N N . SER A 1 91 ? 12.742 21.438 10.883 1 98.06 91 SER A N 1
ATOM 727 C CA . SER A 1 91 ? 12.797 20.391 9.875 1 98.06 91 SER A CA 1
ATOM 728 C C . SER A 1 91 ? 11.664 20.531 8.867 1 98.06 91 SER A C 1
ATOM 730 O O . SER A 1 91 ? 10.523 20.797 9.242 1 98.06 91 SER A O 1
ATOM 732 N N . LYS A 1 92 ? 12.023 20.422 7.586 1 98.62 92 LYS A N 1
ATOM 733 C CA . LYS A 1 92 ? 10.992 20.344 6.555 1 98.62 92 LYS A CA 1
ATOM 734 C C . LYS A 1 92 ? 10.297 18.984 6.574 1 98.62 92 LYS A C 1
ATOM 736 O O . LYS A 1 92 ? 10.945 17.953 6.777 1 98.62 92 LYS A O 1
ATOM 741 N N . ILE A 1 93 ? 8.984 19 6.402 1 98.69 93 ILE A N 1
ATOM 742 C CA . ILE A 1 93 ? 8.211 17.766 6.453 1 98.69 93 ILE A CA 1
ATOM 743 C C . ILE A 1 93 ? 7.582 17.484 5.086 1 98.69 93 ILE A C 1
ATOM 745 O O . ILE A 1 93 ? 6.938 18.359 4.504 1 98.69 93 ILE A O 1
ATOM 749 N N . VAL A 1 94 ? 7.789 16.312 4.598 1 98.69 94 VAL A N 1
ATOM 750 C CA . VAL A 1 94 ? 7.23 15.859 3.33 1 98.69 94 VAL A CA 1
ATOM 751 C C . VAL A 1 94 ? 6.488 14.539 3.539 1 98.69 94 VAL A C 1
ATOM 753 O O . VAL A 1 94 ? 7.043 13.586 4.098 1 98.69 94 VAL A O 1
ATOM 756 N N . PHE A 1 95 ? 5.262 14.508 3.09 1 97.62 95 PHE A N 1
ATOM 757 C CA . PHE A 1 95 ? 4.527 13.25 3.16 1 97.62 95 PHE A CA 1
ATOM 758 C C . PHE A 1 95 ? 4.598 12.508 1.832 1 97.62 95 PHE A C 1
ATOM 760 O O . PHE A 1 95 ? 4.504 13.117 0.766 1 97.62 95 PHE A O 1
ATOM 767 N N . MET A 1 96 ? 4.82 11.219 1.929 1 96.12 96 MET A N 1
ATOM 768 C CA . MET A 1 96 ? 4.645 10.273 0.828 1 96.12 96 MET A CA 1
ATOM 769 C C . MET A 1 96 ? 3.43 9.383 1.062 1 96.12 96 MET A C 1
ATOM 771 O O . MET A 1 96 ? 3.289 8.789 2.131 1 96.12 96 MET A O 1
ATOM 775 N N . SER A 1 97 ? 2.539 9.305 0.113 1 91 97 SER A N 1
ATOM 776 C CA . SER A 1 97 ? 1.295 8.57 0.346 1 91 97 SER A CA 1
ATOM 777 C C . SER A 1 97 ? 0.897 7.754 -0.877 1 91 97 SER A C 1
ATOM 779 O O . SER A 1 97 ? 1.102 8.188 -2.014 1 91 97 SER A O 1
ATOM 781 N N . SER A 1 98 ? 0.349 6.59 -0.668 1 85.38 98 SER A N 1
ATOM 782 C CA . SER A 1 98 ? -0.245 5.809 -1.749 1 85.38 98 SER A CA 1
ATOM 783 C C . SER A 1 98 ? -1.616 6.352 -2.135 1 85.38 98 SER A C 1
ATOM 785 O O . SER A 1 98 ? -2.168 5.98 -3.172 1 85.38 98 SER A O 1
ATOM 787 N N . PHE A 1 99 ? -2.15 7.25 -1.338 1 76.88 99 PHE A N 1
ATOM 788 C CA . PHE A 1 99 ? -3.494 7.777 -1.544 1 76.88 99 PHE A CA 1
ATOM 789 C C . PHE A 1 99 ? -3.445 9.117 -2.26 1 76.88 99 PHE A C 1
ATOM 791 O O . PHE A 1 99 ? -2.645 9.992 -1.905 1 76.88 99 PHE A O 1
ATOM 798 N N . SER A 1 100 ? -4.254 9.188 -3.234 1 74.69 100 SER A N 1
ATOM 799 C CA . SER A 1 100 ? -4.355 10.453 -3.953 1 74.69 100 SER A CA 1
ATOM 800 C C . SER A 1 100 ? -5.703 11.125 -3.697 1 74.69 100 SER A C 1
ATOM 802 O O . SER A 1 100 ? -6.09 12.047 -4.422 1 74.69 100 SER A O 1
ATOM 804 N N . ASP A 1 101 ? -6.289 10.57 -2.664 1 72.38 101 ASP A N 1
ATOM 805 C CA . ASP A 1 101 ? -7.621 11.133 -2.447 1 72.38 101 ASP A CA 1
ATOM 806 C C . ASP A 1 101 ? -7.535 12.492 -1.756 1 72.38 101 ASP A C 1
ATOM 808 O O . ASP A 1 101 ? -6.676 12.711 -0.898 1 72.38 101 ASP A O 1
ATOM 812 N N . ASN A 1 102 ? -8.422 13.258 -2.047 1 71 102 ASN A N 1
ATOM 813 C CA . ASN A 1 102 ? -8.484 14.656 -1.621 1 71 102 ASN A CA 1
ATOM 814 C C . ASN A 1 102 ? -8.664 14.773 -0.111 1 71 102 ASN A C 1
ATOM 816 O O . ASN A 1 102 ? -8.07 15.648 0.522 1 71 102 ASN A O 1
ATOM 820 N N . PHE A 1 103 ? -9.367 13.906 0.435 1 72.5 103 PHE A N 1
ATOM 821 C CA . PHE A 1 103 ? -9.703 14.031 1.849 1 72.5 103 PHE A CA 1
ATOM 822 C C . PHE A 1 103 ? -8.461 13.836 2.715 1 72.5 103 PHE A C 1
ATOM 824 O O . PHE A 1 103 ? -8.18 14.656 3.594 1 72.5 103 PHE A O 1
ATOM 831 N N . ARG A 1 104 ? -7.781 12.844 2.449 1 77.31 104 ARG A N 1
ATOM 832 C CA . ARG A 1 104 ? -6.586 12.555 3.236 1 77.31 104 ARG A CA 1
ATOM 833 C C . ARG A 1 104 ? -5.539 13.648 3.059 1 77.31 104 ARG A C 1
ATOM 835 O O . ARG A 1 104 ? -4.941 14.109 4.035 1 77.31 104 ARG A O 1
ATOM 842 N N . ILE A 1 105 ? -5.332 13.992 1.839 1 85.19 105 ILE A N 1
ATOM 843 C CA . ILE A 1 105 ? -4.348 15.023 1.523 1 85.19 105 ILE A CA 1
ATOM 844 C C . ILE A 1 105 ? -4.699 16.312 2.254 1 85.19 105 ILE A C 1
ATOM 846 O O . ILE A 1 105 ? -3.855 16.906 2.934 1 85.19 105 ILE A O 1
ATOM 850 N N . ASN A 1 106 ? -5.949 16.703 2.256 1 80.81 106 ASN A N 1
ATOM 851 C CA . ASN A 1 106 ? -6.363 17.953 2.873 1 80.81 106 ASN A CA 1
ATOM 852 C C . ASN A 1 106 ? -6.293 17.875 4.395 1 80.81 106 ASN A C 1
ATOM 854 O O . ASN A 1 106 ? -5.969 18.875 5.055 1 80.81 106 ASN A O 1
ATOM 858 N N . SER A 1 107 ? -6.668 16.75 4.906 1 79.88 107 SER A N 1
ATOM 859 C CA . SER A 1 107 ? -6.559 16.562 6.348 1 79.88 107 SER A CA 1
ATOM 860 C C . SER A 1 107 ? -5.121 16.766 6.824 1 79.88 107 SER A C 1
ATOM 862 O O . SER A 1 107 ? -4.883 17.453 7.816 1 79.88 107 SER A O 1
ATOM 864 N N . ILE A 1 108 ? -4.227 16.25 6.098 1 88.81 108 ILE A N 1
ATOM 865 C CA . ILE A 1 108 ? -2.818 16.328 6.465 1 88.81 108 ILE A CA 1
ATOM 866 C C . ILE A 1 108 ? -2.305 17.75 6.262 1 88.81 108 ILE A C 1
ATOM 868 O O . ILE A 1 108 ? -1.514 18.25 7.066 1 88.81 108 ILE A O 1
ATOM 872 N N . LEU A 1 109 ? -2.758 18.391 5.234 1 89.19 109 LEU A N 1
ATOM 873 C CA . LEU A 1 109 ? -2.381 19.781 5 1 89.19 109 LEU A CA 1
ATOM 874 C C . LEU A 1 109 ? -2.832 20.672 6.16 1 89.19 109 LEU A C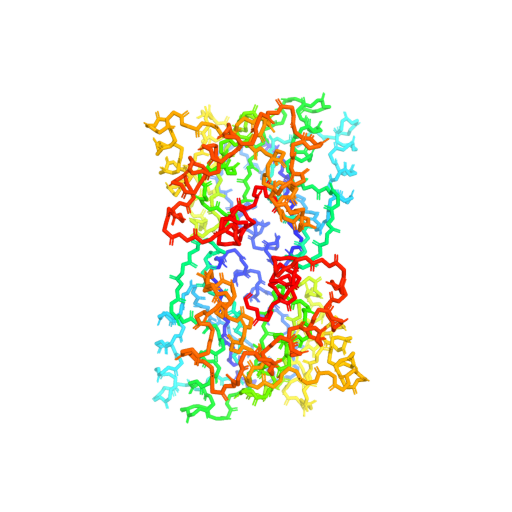 1
ATOM 876 O O . LEU A 1 109 ? -2.1 21.562 6.578 1 89.19 109 LEU A O 1
ATOM 880 N N . LYS A 1 110 ? -3.98 20.359 6.656 1 86 110 LYS A N 1
ATOM 881 C CA . LYS A 1 110 ? -4.535 21.156 7.746 1 86 110 LYS A CA 1
ATOM 882 C C . LYS A 1 110 ? -3.834 20.844 9.062 1 86 110 LYS A C 1
ATOM 884 O O . LYS A 1 110 ? -3.504 21.75 9.828 1 86 110 LYS A O 1
ATOM 889 N N . SER A 1 111 ? -3.615 19.609 9.312 1 88.5 111 SER A N 1
ATOM 890 C CA . SER A 1 111 ? -3.133 19.188 10.617 1 88.5 111 SER A CA 1
ATOM 891 C C . SER A 1 111 ? -1.633 19.422 10.766 1 88.5 111 SER A C 1
ATOM 893 O O . SER A 1 111 ? -1.151 19.75 11.844 1 88.5 111 SER A O 1
ATOM 895 N N . VAL A 1 112 ? -0.855 19.281 9.625 1 94.56 112 VAL A N 1
ATOM 896 C CA . VAL A 1 112 ? 0.599 19.297 9.742 1 94.56 112 VAL A CA 1
ATOM 897 C C . VAL A 1 112 ? 1.163 20.484 8.961 1 94.56 112 VAL A C 1
ATOM 899 O O . VAL A 1 112 ? 2.232 21 9.289 1 94.56 112 VAL A O 1
ATOM 902 N N . ASP A 1 113 ? 0.427 20.859 7.926 1 95 113 ASP A N 1
ATOM 903 C CA . ASP A 1 113 ? 0.909 21.922 7.039 1 95 113 ASP A CA 1
ATOM 904 C C . ASP A 1 113 ? 2.309 21.594 6.52 1 95 113 ASP A C 1
ATOM 906 O O . ASP A 1 113 ? 3.242 22.375 6.711 1 95 113 ASP A O 1
ATOM 910 N N . PRO A 1 114 ? 2.426 20.5 5.758 1 97.62 114 PRO A N 1
ATOM 911 C CA . PRO A 1 114 ? 3.75 20.031 5.348 1 97.62 114 PRO A CA 1
ATOM 912 C C . PRO A 1 114 ? 4.375 20.906 4.262 1 97.62 114 PRO A C 1
ATOM 914 O O . PRO A 1 114 ? 3.676 21.703 3.617 1 97.62 114 PRO A O 1
ATOM 917 N N . ASP A 1 115 ? 5.672 20.766 4.109 1 98.38 115 ASP A N 1
ATOM 918 C CA . ASP A 1 115 ? 6.441 21.484 3.102 1 98.38 115 ASP A CA 1
ATOM 919 C C . ASP A 1 115 ? 6.383 20.766 1.752 1 98.38 115 ASP A C 1
ATOM 921 O O . ASP A 1 115 ? 6.824 21.312 0.737 1 98.38 115 ASP A O 1
ATOM 925 N N . GLY A 1 116 ? 5.836 19.578 1.731 1 97.94 116 GLY A N 1
ATOM 926 C CA . GLY A 1 116 ? 5.641 18.812 0.512 1 97.94 116 GLY A CA 1
ATOM 927 C C . GLY A 1 116 ? 4.699 17.641 0.69 1 97.94 116 GLY A C 1
ATOM 928 O O . GLY A 1 116 ? 4.508 17.156 1.809 1 97.94 116 GLY A O 1
ATOM 929 N N . TYR A 1 117 ? 4.164 17.266 -0.373 1 97.25 117 TYR A N 1
ATOM 930 C CA . TYR A 1 117 ? 3.305 16.078 -0.44 1 97.25 117 TYR A CA 1
ATOM 931 C C . TYR A 1 117 ? 3.465 15.367 -1.776 1 97.25 117 TYR A C 1
ATOM 933 O O . TYR A 1 117 ? 3.248 15.961 -2.836 1 97.25 117 TYR A O 1
ATOM 941 N N . LEU A 1 118 ? 3.875 14.141 -1.667 1 97.19 118 LEU A N 1
ATOM 942 C CA . LEU A 1 118 ? 4.125 13.328 -2.855 1 97.19 118 LEU A CA 1
ATOM 943 C C . LEU A 1 118 ? 3.24 12.086 -2.863 1 97.19 118 LEU A C 1
ATOM 945 O O . LEU A 1 118 ? 3.277 11.289 -1.925 1 97.19 118 LEU A O 1
ATOM 949 N N . VAL A 1 119 ? 2.465 11.938 -3.9 1 94.12 119 VAL A N 1
ATOM 950 C CA . VAL A 1 119 ? 1.782 10.672 -4.109 1 94.12 119 VAL A CA 1
ATOM 951 C C . VAL A 1 119 ? 2.771 9.633 -4.637 1 94.12 119 VAL A C 1
ATOM 953 O O . VAL A 1 119 ? 3.482 9.883 -5.613 1 94.12 119 VAL A O 1
ATOM 956 N N . LYS A 1 120 ? 2.875 8.516 -4.062 1 94 120 LYS A N 1
ATOM 957 C CA . LYS A 1 120 ? 3.939 7.543 -4.305 1 94 120 LYS A CA 1
ATOM 958 C C . LYS A 1 120 ? 3.98 7.129 -5.773 1 94 120 LYS A C 1
ATOM 960 O O . LYS A 1 120 ? 5.059 6.902 -6.328 1 94 120 LYS A O 1
ATOM 965 N N . THR A 1 121 ? 2.852 6.973 -6.457 1 91.5 121 THR A N 1
ATOM 966 C CA . THR A 1 121 ? 2.814 6.535 -7.848 1 91.5 121 THR A CA 1
ATOM 967 C C . THR A 1 121 ? 3.383 7.605 -8.773 1 91.5 121 THR A C 1
ATOM 969 O O . THR A 1 121 ? 3.67 7.34 -9.938 1 91.5 121 THR A O 1
ATOM 972 N N . ASP A 1 122 ? 3.561 8.828 -8.219 1 94 122 ASP A N 1
ATOM 973 C CA . ASP A 1 122 ? 4.164 9.922 -8.984 1 94 122 ASP A CA 1
ATOM 974 C C . ASP A 1 122 ? 5.684 9.914 -8.828 1 94 122 ASP A C 1
ATOM 976 O O . ASP A 1 122 ? 6.387 10.602 -9.578 1 94 122 ASP A O 1
ATOM 980 N N . ILE A 1 123 ? 6.18 9.227 -7.898 1 96.19 123 ILE A N 1
ATOM 981 C CA . ILE A 1 123 ? 7.559 9.422 -7.465 1 96.19 123 ILE A CA 1
ATOM 982 C C . ILE A 1 123 ? 8.5 8.633 -8.375 1 96.19 123 ILE A C 1
ATOM 984 O O . ILE A 1 123 ? 8.406 7.406 -8.453 1 96.19 123 ILE A O 1
ATOM 988 N N . ASP A 1 124 ? 9.328 9.266 -9.031 1 95.62 124 ASP A N 1
ATOM 989 C CA . ASP A 1 124 ? 10.508 8.75 -9.711 1 95.62 124 ASP A CA 1
ATOM 990 C C . ASP A 1 124 ? 11.758 9.531 -9.328 1 95.62 124 ASP A C 1
ATOM 992 O O . ASP A 1 124 ? 11.695 10.453 -8.516 1 95.62 124 ASP A O 1
ATOM 996 N N . PRO A 1 125 ? 12.961 9.188 -9.773 1 95.94 125 PRO A N 1
ATOM 997 C CA . PRO A 1 125 ? 14.188 9.883 -9.367 1 95.94 125 PRO A CA 1
ATOM 998 C C . PRO A 1 125 ? 14.133 11.383 -9.633 1 95.94 125 PRO A C 1
ATOM 1000 O O . PRO A 1 125 ? 14.539 12.18 -8.781 1 95.94 125 PRO A O 1
ATOM 1003 N N . LYS A 1 126 ? 13.562 11.734 -10.742 1 96.75 126 LYS A N 1
ATOM 1004 C CA . LYS A 1 126 ? 13.477 13.148 -11.086 1 96.75 126 LYS A CA 1
ATOM 1005 C C . LYS A 1 126 ? 12.523 13.891 -10.148 1 96.75 126 LYS A C 1
ATOM 1007 O O . LYS A 1 126 ? 12.836 14.992 -9.688 1 96.75 126 LYS A O 1
ATOM 1012 N N . THR A 1 127 ? 11.398 13.297 -9.875 1 97 127 THR A N 1
ATOM 1013 C CA . THR A 1 127 ? 10.43 13.898 -8.969 1 97 127 THR A CA 1
ATOM 1014 C C . THR A 1 127 ? 11.047 14.117 -7.59 1 97 127 THR A C 1
ATOM 1016 O O . THR A 1 127 ? 10.836 15.164 -6.969 1 97 127 THR A O 1
ATOM 1019 N N . LEU A 1 128 ? 11.805 13.164 -7.074 1 97.44 128 LEU A N 1
ATOM 1020 C CA . LEU A 1 128 ? 12.445 13.281 -5.77 1 97.44 128 LEU A CA 1
ATOM 1021 C C . LEU A 1 128 ? 13.477 14.398 -5.766 1 97.44 128 LEU A C 1
ATOM 1023 O O . LEU A 1 128 ? 13.562 15.164 -4.801 1 97.44 128 LEU A O 1
ATOM 1027 N N . GLU A 1 129 ? 14.258 14.438 -6.852 1 97.81 129 GLU A N 1
ATOM 1028 C CA . GLU A 1 129 ? 15.25 15.5 -6.98 1 97.81 129 GLU A CA 1
ATOM 1029 C C . GLU A 1 129 ? 14.594 16.875 -6.949 1 97.81 129 GLU A C 1
ATOM 1031 O O . GLU A 1 129 ? 15.016 17.75 -6.195 1 97.81 129 GLU A O 1
ATOM 1036 N N . ASP A 1 130 ? 13.562 17.016 -7.766 1 97.88 130 ASP A N 1
ATOM 1037 C CA . ASP A 1 130 ? 12.836 18.281 -7.82 1 97.88 130 ASP A CA 1
ATOM 1038 C C . ASP A 1 130 ? 12.234 18.625 -6.461 1 97.88 130 ASP A C 1
ATOM 1040 O O . ASP A 1 130 ? 12.281 19.781 -6.035 1 97.88 130 ASP A O 1
ATOM 1044 N N . ALA A 1 131 ? 11.711 17.641 -5.789 1 98.19 131 ALA A N 1
ATOM 1045 C CA . ALA A 1 131 ? 11.086 17.859 -4.484 1 98.19 131 ALA A CA 1
ATOM 1046 C C . ALA A 1 131 ? 12.109 18.359 -3.467 1 98.19 131 ALA A C 1
ATOM 1048 O O . ALA A 1 131 ? 11.883 19.359 -2.787 1 98.19 131 ALA A O 1
ATOM 1049 N N . VAL A 1 132 ? 13.25 17.703 -3.396 1 98.38 132 VAL A N 1
ATOM 1050 C CA . VAL A 1 132 ? 14.281 18.047 -2.424 1 98.38 132 VAL A CA 1
ATOM 1051 C C . VAL A 1 132 ? 14.766 19.484 -2.672 1 98.38 132 VAL A C 1
ATOM 1053 O O . VAL A 1 132 ? 14.82 20.297 -1.745 1 98.38 132 VAL A O 1
ATOM 1056 N N . LYS A 1 133 ? 15.047 19.828 -3.887 1 98 133 LYS A N 1
ATOM 1057 C CA . LYS A 1 133 ? 15.555 21.156 -4.23 1 98 133 LYS A CA 1
ATOM 1058 C C . LYS A 1 133 ? 14.516 22.234 -3.93 1 98 133 LYS A C 1
ATOM 1060 O O . LYS A 1 133 ? 14.828 23.234 -3.301 1 98 133 LYS A O 1
ATOM 1065 N N . THR A 1 134 ? 13.305 21.953 -4.328 1 98.12 134 THR A N 1
ATOM 1066 C CA . THR A 1 134 ? 12.242 22.938 -4.113 1 98.12 134 THR A CA 1
ATOM 1067 C C . THR A 1 134 ? 11.984 23.125 -2.623 1 98.12 134 THR A C 1
ATOM 1069 O O . THR A 1 134 ? 11.867 24.266 -2.152 1 98.12 134 THR A O 1
ATOM 1072 N N . ILE A 1 135 ? 11.93 22.047 -1.884 1 98.12 135 ILE A N 1
ATOM 1073 C CA . ILE A 1 135 ? 11.617 22.078 -0.459 1 98.12 135 ILE A CA 1
ATOM 1074 C C . ILE A 1 135 ? 12.703 22.844 0.291 1 98.12 135 ILE A C 1
ATOM 1076 O O . ILE A 1 135 ? 12.422 23.562 1.247 1 98.12 135 ILE A O 1
ATOM 1080 N N . MET A 1 136 ? 13.93 22.719 -0.147 1 96.81 136 MET A N 1
ATOM 1081 C CA . MET A 1 136 ? 15.047 23.391 0.51 1 96.81 136 MET A CA 1
ATOM 1082 C C . MET A 1 136 ? 15.117 24.859 0.112 1 96.81 136 MET A C 1
ATOM 1084 O O . MET A 1 136 ? 15.531 25.703 0.905 1 96.81 136 MET A O 1
ATOM 1088 N N . LEU A 1 137 ? 14.617 25.203 -1.057 1 96.31 137 LEU A N 1
ATOM 1089 C CA . LEU A 1 137 ? 14.828 26.547 -1.586 1 96.31 137 LEU A CA 1
ATOM 1090 C C . LEU A 1 137 ? 13.547 27.375 -1.473 1 96.31 137 LEU A C 1
ATOM 1092 O O . LEU A 1 137 ? 13.578 28.516 -0.979 1 96.31 137 LEU A O 1
ATOM 1096 N N . ASP A 1 138 ? 12.406 26.766 -1.977 1 96.75 138 ASP A N 1
ATOM 1097 C CA . ASP A 1 138 ? 11.156 27.516 -2.012 1 96.75 138 ASP A CA 1
ATOM 1098 C C . ASP A 1 138 ? 9.953 26.594 -1.828 1 96.75 138 ASP A C 1
ATOM 1100 O O . ASP A 1 138 ? 9.172 26.391 -2.76 1 96.75 138 ASP A O 1
ATOM 1104 N N . PRO A 1 139 ? 9.742 26.156 -0.61 1 96.69 139 PRO A N 1
ATOM 1105 C CA . PRO A 1 139 ? 8.602 25.266 -0.376 1 96.69 139 PRO A CA 1
ATOM 1106 C C . PRO A 1 139 ? 7.262 25.984 -0.487 1 96.69 139 PRO A C 1
ATOM 1108 O O . PRO A 1 139 ? 7.211 27.219 -0.374 1 96.69 139 PRO A O 1
ATOM 1111 N N . PRO A 1 140 ? 6.262 25.156 -0.854 1 97.38 140 PRO A N 1
ATOM 1112 C CA . PRO A 1 140 ? 6.066 23.703 -0.798 1 97.38 140 PRO A CA 1
ATOM 1113 C C . PRO A 1 140 ? 6.234 23.031 -2.16 1 97.38 140 PRO A C 1
ATOM 1115 O O . PRO A 1 140 ? 6.285 23.719 -3.186 1 97.38 140 PRO A O 1
ATOM 1118 N N . TYR A 1 141 ? 6.402 21.703 -2.174 1 97.81 141 TYR A N 1
ATOM 1119 C CA . TYR A 1 141 ? 6.398 20.875 -3.379 1 97.81 141 TYR A CA 1
ATOM 1120 C C . TYR A 1 141 ? 5.273 19.844 -3.334 1 97.81 141 TYR A C 1
ATOM 1122 O O . TYR A 1 141 ? 5.184 19.062 -2.395 1 97.81 141 TYR A O 1
ATOM 1130 N N . TYR A 1 142 ? 4.441 19.875 -4.293 1 96.38 142 TYR A N 1
ATOM 1131 C CA . TYR A 1 142 ? 3.367 18.891 -4.434 1 96.38 142 TYR A CA 1
ATOM 1132 C C . TYR A 1 142 ? 3.49 18.141 -5.75 1 96.38 142 TYR A C 1
ATOM 1134 O O . TYR A 1 142 ? 3.676 18.75 -6.809 1 96.38 142 TYR A O 1
ATOM 1142 N N . SER A 1 143 ? 3.406 16.828 -5.641 1 96.12 143 SER A N 1
ATOM 1143 C CA . SER A 1 143 ? 3.42 16.047 -6.875 1 96.12 143 SER A CA 1
ATOM 1144 C C . SER A 1 143 ? 2.164 16.297 -7.703 1 96.12 143 SER A C 1
ATOM 1146 O O . SER A 1 143 ? 1.208 16.906 -7.219 1 96.12 143 SER A O 1
ATOM 1148 N N . SER A 1 144 ? 2.17 15.812 -8.906 1 93.81 144 SER A N 1
ATOM 1149 C CA . SER A 1 144 ? 1.093 16.109 -9.844 1 93.81 144 SER A CA 1
ATOM 1150 C C . SER A 1 144 ? -0.257 15.656 -9.297 1 93.81 144 SER A C 1
ATOM 1152 O O . SER A 1 144 ? -1.211 16.438 -9.25 1 93.81 144 SER A O 1
ATOM 1154 N N . LYS A 1 145 ? -0.37 14.453 -8.867 1 89.44 145 LYS A N 1
ATOM 1155 C CA . LYS A 1 145 ? -1.628 13.914 -8.352 1 89.44 145 LYS A CA 1
ATOM 1156 C C . LYS A 1 145 ? -2.035 14.617 -7.059 1 89.44 145 LYS A C 1
ATOM 1158 O O . LYS A 1 145 ? -3.225 14.828 -6.812 1 89.44 145 LYS A O 1
ATOM 1163 N N . ALA A 1 146 ? -1.045 14.953 -6.27 1 91.62 146 ALA A N 1
ATOM 1164 C CA . ALA A 1 146 ? -1.341 15.695 -5.043 1 91.62 146 ALA A CA 1
ATOM 1165 C C . ALA A 1 146 ? -1.925 17.062 -5.359 1 91.62 146 ALA A C 1
ATOM 1167 O O . ALA A 1 146 ? -2.91 17.484 -4.75 1 91.62 146 ALA A O 1
ATOM 1168 N N . LEU A 1 147 ? -1.257 17.75 -6.285 1 90.62 147 LEU A N 1
ATOM 1169 C CA . LEU A 1 147 ? -1.735 19.062 -6.707 1 90.62 147 LEU A CA 1
ATOM 1170 C C . LEU A 1 147 ? -3.16 18.969 -7.242 1 90.62 147 LEU A C 1
ATOM 1172 O O . LEU A 1 147 ? -3.994 19.828 -6.941 1 90.62 147 LEU A O 1
ATOM 1176 N N . GLY A 1 148 ? -3.389 17.969 -8.047 1 86.56 148 GLY A N 1
ATOM 1177 C CA . GLY A 1 148 ? -4.73 17.75 -8.562 1 86.56 148 GLY A CA 1
ATOM 1178 C C . GLY A 1 148 ? -5.766 17.562 -7.465 1 86.56 148 GLY A C 1
ATOM 1179 O O . GLY A 1 148 ? -6.859 18.125 -7.539 1 86.56 148 GLY A O 1
ATOM 1180 N N . ALA A 1 149 ? -5.438 16.812 -6.465 1 81.62 149 ALA A N 1
ATOM 1181 C CA . ALA A 1 149 ? -6.34 16.547 -5.348 1 81.62 149 ALA A CA 1
ATOM 1182 C C . ALA A 1 149 ? -6.605 17.812 -4.543 1 81.62 149 ALA A C 1
ATOM 1184 O O . ALA A 1 149 ? -7.734 18.062 -4.109 1 81.62 149 ALA A O 1
ATOM 1185 N N . ILE A 1 150 ? -5.559 18.594 -4.312 1 83.44 150 ILE A N 1
ATOM 1186 C CA . ILE A 1 150 ? -5.664 19.828 -3.551 1 83.44 150 ILE A CA 1
ATOM 1187 C C . ILE A 1 150 ? -6.574 20.812 -4.281 1 83.44 150 ILE A C 1
ATOM 1189 O O . ILE A 1 150 ? -7.422 21.469 -3.664 1 83.44 150 ILE A O 1
ATOM 1193 N N . ARG A 1 151 ? -6.398 20.906 -5.488 1 80.69 151 ARG A N 1
ATOM 1194 C CA . ARG A 1 151 ? -7.176 21.844 -6.297 1 80.69 151 ARG A CA 1
ATOM 1195 C C . ARG A 1 151 ? -8.648 21.453 -6.328 1 80.69 151 ARG A C 1
ATOM 1197 O O . ARG A 1 151 ? -9.531 22.312 -6.328 1 80.69 151 ARG A O 1
ATOM 1204 N N . LYS A 1 152 ? -8.898 20.188 -6.406 1 73.5 152 LYS A N 1
ATOM 1205 C CA . LYS A 1 152 ? -10.266 19.703 -6.445 1 73.5 152 LYS A CA 1
ATOM 1206 C C . LYS A 1 152 ? -11.023 20.078 -5.172 1 73.5 152 LYS A C 1
ATOM 1208 O O . LYS A 1 152 ? -12.211 20.391 -5.223 1 73.5 152 LYS A O 1
ATOM 1213 N N . LYS A 1 153 ? -10.438 19.953 -4.039 1 67.75 153 LYS A N 1
ATOM 1214 C CA . LYS A 1 153 ? -11.07 20.328 -2.779 1 67.75 153 LYS A CA 1
ATOM 1215 C C . LYS A 1 153 ? -11.398 21.812 -2.76 1 67.75 153 LYS A C 1
ATOM 1217 O O . LYS A 1 153 ? -12.477 22.219 -2.303 1 67.75 153 LYS A O 1
ATOM 1222 N N . MET A 1 154 ? -10.484 22.578 -2.996 1 59.66 154 MET A N 1
ATOM 1223 C CA . MET A 1 154 ? -10.719 24.016 -2.992 1 59.66 154 MET A CA 1
ATOM 1224 C C . MET A 1 154 ? -11.961 24.359 -3.797 1 59.66 154 MET A C 1
ATOM 1226 O O . MET A 1 154 ? -12.68 25.312 -3.461 1 59.66 154 MET A O 1
ATOM 1230 N N . ALA A 1 155 ? -12.117 23.609 -4.707 1 55.59 155 ALA A N 1
ATOM 1231 C CA . ALA A 1 155 ? -13.297 23.844 -5.531 1 55.59 155 ALA A CA 1
ATOM 1232 C C . ALA A 1 155 ? -14.562 23.328 -4.852 1 55.59 155 ALA A C 1
ATOM 1234 O O . ALA A 1 155 ? -15.656 23.828 -5.094 1 55.59 155 ALA A O 1
ATOM 1235 N N . ASN A 1 156 ? -14.273 22.234 -4.16 1 55.62 156 ASN A N 1
ATOM 1236 C CA . ASN A 1 156 ? -15.422 21.609 -3.514 1 55.62 156 ASN A CA 1
ATOM 1237 C C . ASN A 1 156 ? -15.438 21.891 -2.014 1 55.62 156 ASN A C 1
ATOM 1239 O O . ASN A 1 156 ? -14.438 21.656 -1.325 1 55.62 156 ASN A O 1
ATOM 1243 N N . ASP A 1 157 ? -15.82 22.938 -1.53 1 50.78 157 ASP A N 1
ATOM 1244 C CA . ASP A 1 157 ? -15.984 23.453 -0.174 1 50.78 157 ASP A CA 1
ATOM 1245 C C . ASP A 1 157 ? -16.172 22.312 0.824 1 50.78 157 ASP A C 1
ATOM 1247 O O . ASP A 1 157 ? -16.328 22.547 2.023 1 50.78 157 ASP A O 1
ATOM 1251 N N . LEU A 1 158 ? -16.625 21.141 0.539 1 52.28 158 LEU A N 1
ATOM 1252 C CA . LEU A 1 158 ? -17.328 20.297 1.49 1 52.28 158 LEU A CA 1
ATOM 1253 C C . LEU A 1 158 ? -16.344 19.516 2.363 1 52.28 158 LEU A C 1
ATOM 1255 O O . LEU A 1 158 ? -15.703 18.578 1.896 1 52.28 158 LEU A O 1
ATOM 1259 N N . GLU A 1 159 ? -15.594 20.219 3.27 1 59.41 159 GLU A N 1
ATOM 1260 C CA . GLU A 1 159 ? -14.75 19.625 4.301 1 59.41 159 GLU A CA 1
ATOM 1261 C C . GLU A 1 159 ? -15.539 18.656 5.164 1 59.41 159 GLU A C 1
ATOM 1263 O O . GLU A 1 159 ? -16.734 18.844 5.395 1 59.41 159 GLU A O 1
ATOM 1268 N N . ILE A 1 160 ? -15.078 17.469 5.344 1 68.94 160 ILE A N 1
ATOM 1269 C CA . ILE A 1 160 ? -15.641 16.547 6.324 1 68.94 160 ILE A CA 1
ATOM 1270 C C . ILE A 1 160 ? -15.406 17.078 7.734 1 68.94 160 ILE A C 1
ATOM 1272 O O . ILE A 1 160 ? -14.258 17.25 8.156 1 68.94 160 ILE A O 1
ATOM 1276 N N . ASP A 1 161 ? -16.406 17.672 8.383 1 75.25 161 ASP A N 1
ATOM 1277 C CA . ASP A 1 161 ? -16.25 18.188 9.742 1 75.25 161 ASP A CA 1
ATOM 1278 C C . ASP A 1 161 ? -16.266 17.047 10.758 1 75.25 161 ASP A C 1
ATOM 1280 O O . ASP A 1 161 ? -16.297 15.875 10.391 1 75.25 161 ASP A O 1
ATOM 1284 N N . GLU A 1 162 ? -16.094 17.391 12 1 74.88 162 GLU A N 1
ATOM 1285 C CA . GLU A 1 162 ? -15.984 16.422 13.086 1 74.88 162 GLU A CA 1
ATOM 1286 C C . GLU A 1 162 ? -17.219 15.516 13.125 1 74.88 162 GLU A C 1
ATOM 1288 O O . GLU A 1 162 ? -17.109 14.32 13.414 1 74.88 162 GLU A O 1
ATOM 1293 N N . LYS A 1 163 ? -18.344 16.094 12.859 1 84.06 163 LYS A N 1
ATOM 1294 C CA . LYS A 1 163 ? -19.578 15.312 12.867 1 84.06 163 LYS A CA 1
ATOM 1295 C C . LYS A 1 163 ? -19.562 14.273 11.75 1 84.06 163 LYS A C 1
ATOM 1297 O O . LYS A 1 163 ? -19.984 13.133 11.961 1 84.06 163 LYS A O 1
ATOM 1302 N N . ASP A 1 164 ? -19.047 14.664 10.633 1 85.38 164 ASP A N 1
ATOM 1303 C CA . ASP A 1 164 ? -18.938 13.734 9.508 1 85.38 164 ASP A CA 1
ATOM 1304 C C . ASP A 1 164 ? -18 12.586 9.836 1 85.38 164 ASP A C 1
ATOM 1306 O O . ASP A 1 164 ? -18.281 11.43 9.508 1 85.38 164 ASP A O 1
ATOM 1310 N N . LYS A 1 165 ? -16.906 12.906 10.508 1 79.44 165 LYS A N 1
ATOM 1311 C CA . LYS A 1 165 ? -15.961 11.875 10.922 1 79.44 165 LYS A CA 1
ATOM 1312 C C . LYS A 1 165 ? -16.594 10.898 11.898 1 79.44 165 LYS A C 1
ATOM 1314 O O . LYS A 1 165 ? -16.375 9.688 11.812 1 79.44 165 LYS A O 1
ATOM 1319 N N . GLN A 1 166 ? -17.328 11.461 12.781 1 83.38 166 GLN A N 1
ATOM 1320 C CA . GLN A 1 166 ? -18.031 10.617 13.742 1 83.38 166 GLN A CA 1
ATOM 1321 C C . GLN A 1 166 ? -19 9.68 13.039 1 83.38 166 GLN A C 1
ATOM 1323 O O . GLN A 1 166 ? -19.094 8.492 13.375 1 83.38 166 GLN A O 1
ATOM 1328 N N . ILE A 1 167 ? -19.688 10.266 12.102 1 87.81 167 ILE A N 1
ATOM 1329 C CA . ILE A 1 167 ? -20.641 9.461 11.344 1 87.81 167 ILE A CA 1
ATOM 1330 C C . ILE A 1 167 ? -19.922 8.312 10.656 1 87.81 167 ILE A C 1
ATOM 1332 O O . ILE A 1 167 ? -20.312 7.152 10.789 1 87.81 167 ILE A O 1
ATOM 1336 N N . LEU A 1 168 ? -18.844 8.633 9.984 1 84.44 168 LEU A N 1
ATOM 1337 C CA . LEU A 1 168 ? -18.078 7.621 9.25 1 84.44 168 LEU A CA 1
ATOM 1338 C C . LEU A 1 168 ? -17.516 6.57 10.203 1 84.44 168 LEU A C 1
ATOM 1340 O O . LEU A 1 168 ? -17.547 5.375 9.898 1 84.44 168 LEU A O 1
ATOM 1344 N N . TYR A 1 169 ? -17 7.039 11.312 1 77.88 169 TYR A N 1
ATOM 1345 C CA . TYR A 1 169 ? -16.422 6.141 12.305 1 77.88 169 TYR A CA 1
ATOM 1346 C C . TYR A 1 169 ? -17.453 5.141 12.805 1 77.88 169 TYR A C 1
ATOM 1348 O O . TYR A 1 169 ? -17.234 3.93 12.773 1 77.88 169 TYR A O 1
ATOM 1356 N N . HIS A 1 170 ? -18.578 5.617 13.258 1 81.44 170 HIS A N 1
ATOM 1357 C CA . HIS A 1 170 ? -19.609 4.75 13.828 1 81.44 170 HIS A CA 1
ATOM 1358 C C . HIS A 1 170 ? -20.188 3.818 12.773 1 81.44 170 HIS A C 1
ATOM 1360 O O . HIS A 1 170 ? -20.484 2.654 13.062 1 81.44 170 HIS A O 1
ATOM 1366 N N . LEU A 1 171 ? -20.328 4.34 11.578 1 81.31 171 LEU A N 1
ATOM 1367 C CA . LEU A 1 171 ? -20.766 3.471 10.492 1 81.31 171 LEU A CA 1
ATOM 1368 C C . LEU A 1 171 ? -19.781 2.33 10.281 1 81.31 171 LEU A C 1
ATOM 1370 O O . LEU A 1 171 ? -20.172 1.183 10.07 1 81.31 171 LEU A O 1
ATOM 1374 N N . SER A 1 172 ? -18.516 2.697 10.359 1 76.31 172 SER A N 1
ATOM 1375 C CA . SER A 1 172 ? -17.469 1.728 10.094 1 76.31 172 SER A CA 1
ATOM 1376 C C . SER A 1 172 ? -17.391 0.673 11.195 1 76.31 172 SER A C 1
ATOM 1378 O O . SER A 1 172 ? -16.875 -0.421 10.977 1 76.31 172 SER A O 1
ATOM 1380 N N . LYS A 1 173 ? -17.906 1.089 12.367 1 71.81 173 LYS A N 1
ATOM 1381 C CA . LYS A 1 173 ? -17.938 0.153 13.484 1 71.81 173 LYS A CA 1
ATOM 1382 C C . LYS A 1 173 ? -19.188 -0.716 13.445 1 71.81 173 LYS A C 1
ATOM 1384 O O . LYS A 1 173 ? -19.359 -1.612 14.281 1 71.81 173 LYS A O 1
ATOM 1389 N N . GLY A 1 174 ? -20.078 -0.404 12.523 1 73.88 174 GLY A N 1
ATOM 1390 C CA . GLY A 1 174 ? -21.281 -1.209 12.375 1 73.88 174 GLY A CA 1
ATOM 1391 C C . GLY A 1 174 ? -22.453 -0.667 13.148 1 73.88 174 GLY A C 1
ATOM 1392 O O . GLY A 1 174 ? -23.453 -1.371 13.359 1 73.88 174 GLY A O 1
ATOM 1393 N N . THR A 1 175 ? -22.344 0.502 13.656 1 76.88 175 THR A N 1
ATOM 1394 C CA . THR A 1 175 ? -23.484 1.11 14.344 1 76.88 175 THR A CA 1
ATOM 1395 C C . THR A 1 175 ? -24.688 1.229 13.414 1 76.88 175 THR A C 1
ATOM 1397 O O . THR A 1 175 ? -24.547 1.694 12.281 1 76.88 175 THR A O 1
ATOM 1400 N N . LYS A 1 176 ? -25.828 0.797 13.938 1 77.38 176 LYS A N 1
ATOM 1401 C CA . LYS A 1 176 ? -27.047 0.905 13.148 1 77.38 176 LYS A CA 1
ATOM 1402 C C . LYS A 1 176 ? -27.453 2.363 12.969 1 77.38 176 LYS A C 1
ATOM 1404 O O . LYS A 1 176 ? -27.281 3.18 13.875 1 77.38 176 LYS A O 1
ATOM 1409 N N . ASN A 1 177 ? -28.031 2.586 11.859 1 82.12 177 ASN A N 1
ATOM 1410 C CA . ASN A 1 177 ? -28.438 3.953 11.547 1 82.12 177 ASN A CA 1
ATOM 1411 C C . ASN A 1 177 ? -29.312 4.547 12.656 1 82.12 177 ASN A C 1
ATOM 1413 O O . ASN A 1 177 ? -29.125 5.699 13.047 1 82.12 177 ASN A O 1
ATOM 1417 N N . LYS A 1 178 ? -30.219 3.73 13.109 1 86.12 178 LYS A N 1
ATOM 1418 C CA . LYS A 1 178 ? -31.172 4.203 14.109 1 86.12 178 LYS A CA 1
ATOM 1419 C C . LYS A 1 178 ? -30.469 4.559 15.414 1 86.12 178 LYS A C 1
ATOM 1421 O O . LYS A 1 178 ? -31 5.309 16.234 1 86.12 178 LYS A O 1
ATOM 1426 N N . ASP A 1 179 ? -29.344 4.059 15.617 1 87.75 179 ASP A N 1
ATOM 1427 C CA . ASP A 1 179 ? -28.641 4.242 16.875 1 87.75 179 ASP A CA 1
ATOM 1428 C C . ASP A 1 179 ? -27.578 5.336 16.75 1 87.75 179 ASP A C 1
ATOM 1430 O O . ASP A 1 179 ? -26.953 5.719 17.75 1 87.75 179 ASP A O 1
ATOM 1434 N N . LEU A 1 180 ? -27.344 5.891 15.625 1 89.69 180 LEU A N 1
ATOM 1435 C CA . LEU A 1 180 ? -26.281 6.859 15.398 1 89.69 180 LEU A CA 1
ATOM 1436 C C . LEU A 1 180 ? -26.5 8.117 16.234 1 89.69 180 LEU A C 1
ATOM 1438 O O . LEU A 1 180 ? -25.531 8.742 16.688 1 89.69 180 LEU A O 1
ATOM 1442 N N . GLU A 1 181 ? -27.812 8.391 16.5 1 91.25 181 GLU A N 1
ATOM 1443 C CA . GLU A 1 181 ? -28.141 9.609 17.234 1 91.25 181 GLU A CA 1
ATOM 1444 C C . GLU A 1 181 ? -27.703 9.508 18.688 1 91.25 181 GLU A C 1
ATOM 1446 O O . GLU A 1 181 ? -27.547 10.531 19.375 1 91.25 181 GLU A O 1
ATOM 1451 N N . LYS A 1 182 ? -27.547 8.336 19.125 1 89.81 182 LYS A N 1
ATOM 1452 C CA . LYS A 1 182 ? -27.094 8.125 20.5 1 89.81 182 LYS A CA 1
ATOM 1453 C C . LYS A 1 182 ? -25.641 8.555 20.656 1 89.81 182 LYS A C 1
ATOM 1455 O O . LYS A 1 182 ? -25.188 8.844 21.766 1 89.81 182 LYS A O 1
ATOM 1460 N N . PHE A 1 183 ? -24.938 8.617 19.609 1 87.88 183 PHE A N 1
ATOM 1461 C CA . PHE A 1 183 ? -23.5 8.844 19.672 1 87.88 183 PHE A CA 1
ATOM 1462 C C . PHE A 1 183 ? -23.141 10.203 19.078 1 87.88 183 PHE A C 1
ATOM 1464 O O . PHE A 1 183 ? -22.047 10.727 19.344 1 87.88 183 PHE A O 1
ATOM 1471 N N . ILE A 1 184 ? -24.047 10.625 18.188 1 89.81 184 ILE A N 1
ATOM 1472 C CA . ILE A 1 184 ? -23.797 11.875 17.469 1 89.81 184 ILE A CA 1
ATOM 1473 C C . ILE A 1 184 ? -24.906 12.875 17.797 1 89.81 184 ILE A C 1
ATOM 1475 O O . ILE A 1 184 ? -26.094 12.57 17.656 1 89.81 184 ILE A O 1
ATOM 1479 N N . ARG A 1 185 ? -24.547 13.992 18.25 1 90.81 185 ARG A N 1
ATOM 1480 C CA . ARG A 1 185 ? -25.516 15.016 18.641 1 90.81 185 ARG A CA 1
ATOM 1481 C C . ARG A 1 185 ? -26.156 15.648 17.406 1 90.81 185 ARG A C 1
ATOM 1483 O O . ARG A 1 185 ? -26 16.844 17.156 1 90.81 185 ARG A O 1
ATOM 1490 N N . LEU A 1 186 ? -26.844 14.906 16.672 1 92.81 186 LEU A N 1
ATOM 1491 C CA . LEU A 1 186 ? -27.641 15.312 15.508 1 92.81 186 LEU A CA 1
ATOM 1492 C C . LEU A 1 186 ? -28.953 14.53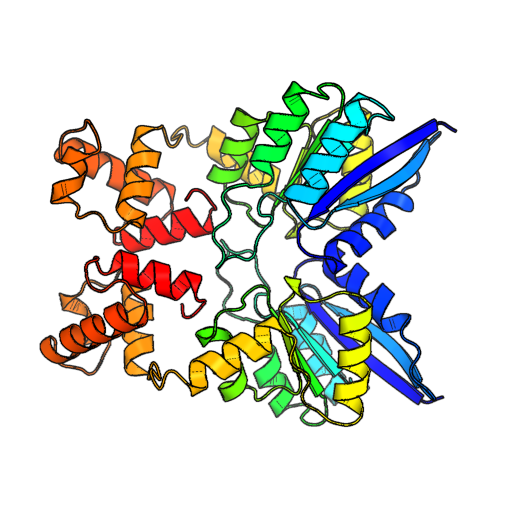1 15.445 1 92.81 186 LEU A C 1
ATOM 1494 O O . LEU A 1 186 ? -29.031 13.398 15.938 1 92.81 186 LEU A O 1
ATOM 1498 N N . SER A 1 187 ? -29.938 15.125 14.953 1 92.62 187 SER A N 1
ATOM 1499 C CA . SER A 1 187 ? -31.188 14.422 14.711 1 92.62 187 SER A CA 1
ATOM 1500 C C . SER A 1 187 ? -31.031 13.352 13.633 1 92.62 187 SER A C 1
ATOM 1502 O O . SER A 1 187 ? -30.125 13.422 12.812 1 92.62 187 SER A O 1
ATOM 1504 N N . PRO A 1 188 ? -31.875 12.438 13.633 1 92.38 188 PRO A N 1
ATOM 1505 C CA . PRO A 1 188 ? -31.828 11.414 12.586 1 92.38 188 PRO A CA 1
ATOM 1506 C C . PRO A 1 188 ? -31.891 12 11.18 1 92.38 188 PRO A C 1
ATOM 1508 O O . PRO A 1 188 ? -31.188 11.539 10.273 1 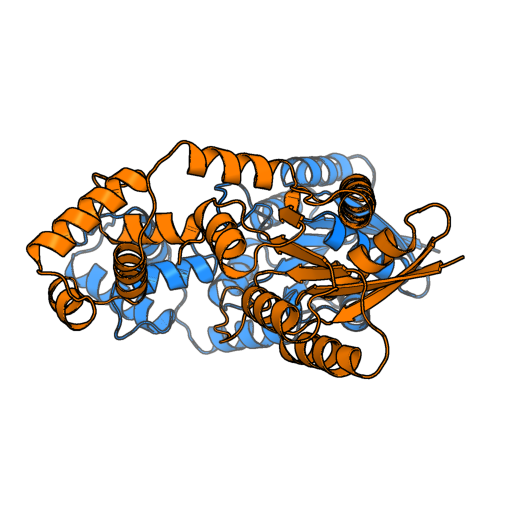92.38 188 PRO A O 1
ATOM 1511 N N . SER A 1 189 ? -32.75 12.961 11.016 1 93.38 189 SER A N 1
ATOM 1512 C CA . SER A 1 189 ? -32.844 13.602 9.711 1 93.38 189 SER A CA 1
ATOM 1513 C C . SER A 1 189 ? -31.547 14.297 9.328 1 93.38 189 SER A C 1
ATOM 1515 O O . SER A 1 189 ? -31.125 14.25 8.164 1 93.38 189 SER A O 1
ATOM 1517 N N . SER A 1 190 ? -30.938 14.969 10.219 1 93.25 190 SER A N 1
ATOM 1518 C CA . SER A 1 190 ? -29.672 15.633 9.977 1 93.25 190 SER A CA 1
ATOM 1519 C C . SER A 1 190 ? -28.578 14.625 9.633 1 93.25 190 SER A C 1
ATOM 1521 O O . SER A 1 190 ? -27.734 14.875 8.758 1 93.25 190 SER A O 1
ATOM 1523 N N . ILE A 1 191 ? -28.547 13.539 10.297 1 93.69 191 ILE A N 1
ATOM 1524 C CA . ILE A 1 191 ? -27.562 12.484 10.047 1 93.69 191 ILE A CA 1
ATOM 1525 C C . ILE A 1 191 ? -27.734 11.961 8.617 1 93.69 191 ILE A C 1
ATOM 1527 O O . ILE A 1 191 ? -26.75 11.789 7.895 1 93.69 191 ILE A O 1
ATOM 1531 N N . GLU A 1 192 ? -29 11.758 8.289 1 91.31 192 GLU A N 1
ATOM 1532 C CA . GLU A 1 192 ? -29.266 11.258 6.949 1 91.31 192 GLU A CA 1
ATOM 1533 C C . GLU A 1 192 ? -28.828 12.25 5.883 1 91.31 192 GLU A C 1
ATOM 1535 O O . GLU A 1 192 ? -28.281 11.867 4.848 1 91.31 192 GLU A O 1
ATOM 1540 N N . ASN A 1 193 ? -29.109 13.43 6.16 1 91.69 193 ASN A N 1
ATOM 1541 C CA . ASN A 1 193 ? -28.688 14.477 5.238 1 91.69 193 ASN A CA 1
ATOM 1542 C C . ASN A 1 193 ? -27.172 14.5 5.094 1 91.69 193 ASN A C 1
ATOM 1544 O O . ASN A 1 193 ? -26.641 14.633 3.986 1 91.69 193 ASN A O 1
ATOM 1548 N N . ARG A 1 194 ? -26.516 14.375 6.152 1 90.56 194 ARG A N 1
ATOM 1549 C CA . ARG A 1 194 ? -25.047 14.383 6.133 1 90.56 194 ARG A CA 1
ATOM 1550 C C . ARG A 1 194 ? -24.516 13.148 5.422 1 90.56 194 ARG A C 1
ATOM 1552 O O . ARG A 1 194 ? -23.516 13.227 4.695 1 90.56 194 ARG A O 1
ATOM 1559 N N . LYS A 1 195 ? -25.109 12.078 5.695 1 89.81 195 LYS A N 1
ATOM 1560 C CA . LYS A 1 195 ? -24.703 10.867 4.992 1 89.81 195 LYS A CA 1
ATOM 1561 C C . LYS A 1 195 ? -24.812 11.047 3.48 1 89.81 195 LYS A C 1
ATOM 1563 O O . LYS A 1 195 ? -23.922 10.617 2.74 1 89.81 195 LYS A O 1
ATOM 1568 N N . ARG A 1 196 ? -25.922 11.664 3.08 1 87.5 196 ARG A N 1
ATOM 1569 C 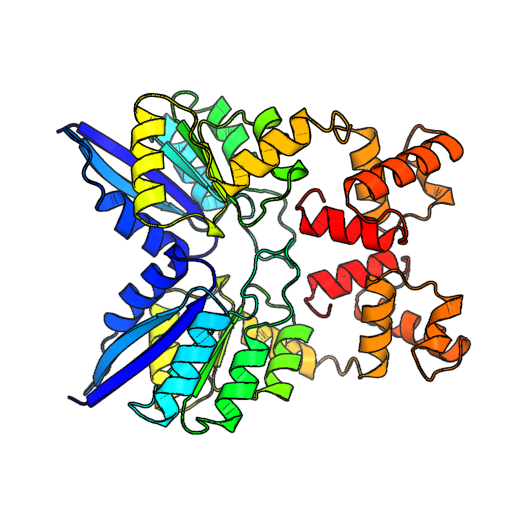CA . ARG A 1 196 ? -26.109 11.922 1.656 1 87.5 196 ARG A CA 1
ATOM 1570 C C . ARG A 1 196 ? -24.984 12.789 1.109 1 87.5 196 ARG A C 1
ATOM 1572 O O . ARG A 1 196 ? -24.469 12.539 0.014 1 87.5 196 ARG A O 1
ATOM 1579 N N . HIS A 1 197 ? -24.688 13.742 1.9 1 86.25 197 HIS A N 1
ATOM 1580 C CA . HIS A 1 197 ? -23.578 14.609 1.514 1 86.25 197 HIS A CA 1
ATOM 1581 C C . HIS A 1 197 ? -22.266 13.836 1.439 1 86.25 197 HIS A C 1
ATOM 1583 O O . HIS A 1 197 ? -21.5 14.008 0.492 1 86.25 197 HIS A O 1
ATOM 1589 N N . LEU A 1 198 ? -22.031 12.992 2.43 1 86.56 198 LEU A N 1
ATOM 1590 C CA . LEU A 1 198 ? -20.828 12.172 2.469 1 86.56 198 LEU A CA 1
ATOM 1591 C C . LEU A 1 198 ? -20.766 11.242 1.26 1 86.56 198 LEU A C 1
ATOM 1593 O O . LEU A 1 198 ? -19.703 11.07 0.662 1 86.56 198 LEU A O 1
ATOM 1597 N N . LYS A 1 199 ? -21.891 10.711 0.928 1 85.31 199 LYS A N 1
ATOM 1598 C CA . LYS A 1 199 ? -21.938 9.828 -0.231 1 85.31 199 LYS A CA 1
ATOM 1599 C C . LYS A 1 199 ? -21.578 10.57 -1.51 1 85.31 199 LYS A C 1
ATOM 1601 O O . LYS A 1 199 ? -20.875 10.039 -2.371 1 85.31 199 LYS A O 1
ATOM 1606 N N . THR A 1 200 ? -22.094 11.75 -1.6 1 79.94 200 THR A N 1
ATOM 1607 C CA . THR A 1 200 ? -21.75 12.586 -2.748 1 79.94 200 THR A CA 1
ATOM 1608 C C . THR A 1 200 ? -20.25 12.883 -2.771 1 79.94 200 THR A C 1
ATOM 1610 O O . THR A 1 200 ? -19.609 12.758 -3.814 1 79.94 200 THR A O 1
ATOM 1613 N N . LEU A 1 201 ? -19.844 13.148 -1.617 1 77.25 201 LEU A N 1
ATOM 1614 C CA . LEU A 1 201 ? -18.438 13.508 -1.48 1 77.25 201 LEU A CA 1
ATOM 1615 C C . LEU A 1 201 ? -17.547 12.336 -1.859 1 77.25 201 LEU A C 1
ATOM 1617 O O . LEU A 1 201 ? -16.484 12.531 -2.451 1 77.25 201 LEU A O 1
ATOM 1621 N N . PHE A 1 202 ? -17.906 11.148 -1.564 1 78.12 202 PHE A N 1
ATOM 1622 C CA . PHE A 1 202 ? -17.062 9.977 -1.769 1 78.12 202 PHE A CA 1
ATOM 1623 C C . PHE A 1 202 ? -17.453 9.242 -3.051 1 78.12 202 PHE A C 1
ATOM 1625 O O . PHE A 1 202 ? -16.938 8.156 -3.33 1 78.12 202 PHE A O 1
ATOM 1632 N N . GLY A 1 203 ? -18.391 9.875 -3.777 1 74.44 203 GLY A N 1
ATOM 1633 C CA . GLY A 1 203 ? -18.781 9.336 -5.07 1 74.44 203 GLY A CA 1
ATOM 1634 C C . GLY A 1 203 ? -19.609 8.062 -4.961 1 74.44 203 GLY A C 1
ATOM 1635 O O . GLY A 1 203 ? -19.453 7.145 -5.766 1 74.44 203 GLY A O 1
ATOM 1636 N N . THR A 1 204 ? -20.297 7.949 -3.889 1 77.19 204 THR A N 1
ATOM 1637 C CA . THR A 1 204 ? -21.156 6.785 -3.66 1 77.19 204 THR A CA 1
ATOM 1638 C C . THR A 1 204 ? -22.609 7.199 -3.527 1 77.19 204 THR A C 1
ATOM 1640 O O . THR A 1 204 ? -23.344 6.652 -2.701 1 77.19 204 THR A O 1
ATOM 1643 N N . GLU A 1 205 ? -22.984 8.164 -4.203 1 81.94 205 GLU A N 1
ATOM 1644 C CA . GLU A 1 205 ? -24.297 8.789 -4.078 1 81.94 205 GLU A CA 1
ATOM 1645 C C . GLU A 1 205 ? -25.422 7.762 -4.207 1 81.94 205 GLU A C 1
ATOM 1647 O O . GLU A 1 205 ? -26.422 7.84 -3.502 1 81.94 205 GLU A O 1
ATOM 1652 N N . ASN A 1 206 ? -25.312 6.785 -5.051 1 76.06 206 ASN A N 1
ATOM 1653 C CA . ASN A 1 206 ? -26.375 5.832 -5.328 1 76.06 206 ASN A CA 1
ATOM 1654 C C . ASN A 1 206 ? -26.109 4.48 -4.672 1 76.06 206 ASN A C 1
ATOM 1656 O O . ASN A 1 206 ? -26.703 3.471 -5.047 1 76.06 206 ASN A O 1
ATOM 1660 N N . GLU A 1 207 ? -25.234 4.602 -3.703 1 74 207 GLU A N 1
ATOM 1661 C CA . GLU A 1 207 ? -24.859 3.346 -3.066 1 74 207 GLU A CA 1
ATOM 1662 C C . GLU A 1 207 ? -25.234 3.342 -1.588 1 74 207 GLU A C 1
ATOM 1664 O O . GLU A 1 207 ? -25.828 4.305 -1.088 1 74 207 GLU A O 1
ATOM 1669 N N . ASN A 1 208 ? -25.031 2.205 -0.973 1 75.44 208 ASN A N 1
ATOM 1670 C CA . ASN A 1 208 ? -25.391 2.07 0.433 1 75.44 208 ASN A CA 1
ATOM 1671 C C . ASN A 1 208 ? -24.281 2.568 1.352 1 75.44 208 ASN A C 1
ATOM 1673 O O . ASN A 1 208 ? -23.234 3.031 0.88 1 75.44 208 ASN A O 1
ATOM 1677 N N . ASP A 1 209 ? -24.516 2.607 2.646 1 79.19 209 ASP A N 1
ATOM 1678 C CA . ASP A 1 209 ? -23.578 3.105 3.654 1 79.19 209 ASP A CA 1
ATOM 1679 C C . ASP A 1 209 ? -22.266 2.326 3.619 1 79.19 209 ASP A C 1
ATOM 1681 O O . ASP A 1 209 ? -21.203 2.875 3.926 1 79.19 209 ASP A O 1
ATOM 1685 N N . MET A 1 210 ? -22.359 1.179 3.209 1 73.38 210 MET A N 1
ATOM 1686 C CA . MET A 1 210 ? -21.172 0.343 3.129 1 73.38 210 MET A CA 1
ATOM 1687 C C . MET A 1 210 ? -20.188 0.885 2.09 1 73.38 210 MET A C 1
ATOM 1689 O O . MET A 1 210 ? -18.984 0.97 2.344 1 73.38 210 MET A O 1
ATOM 1693 N N . ALA A 1 211 ? -20.781 1.144 1.012 1 72 211 ALA A N 1
ATOM 1694 C CA . ALA A 1 211 ? -19.953 1.717 -0.047 1 72 211 ALA A CA 1
ATOM 1695 C C . ALA A 1 211 ? -19.281 3 0.422 1 72 211 ALA A C 1
ATOM 1697 O O . ALA A 1 211 ? -18.109 3.248 0.099 1 72 211 ALA A O 1
ATOM 1698 N N . LEU A 1 212 ? -20.016 3.74 1.145 1 79.31 212 LEU A N 1
ATOM 1699 C CA . LEU A 1 212 ? -19.484 4.973 1.71 1 79.31 212 LEU A CA 1
ATOM 1700 C C . LEU A 1 212 ? -18.297 4.68 2.633 1 79.31 212 LEU A C 1
ATOM 1702 O O . LEU A 1 212 ? -17.25 5.305 2.516 1 79.31 212 LEU A O 1
ATOM 1706 N N . ILE A 1 213 ? -18.375 3.701 3.473 1 77.5 213 ILE A N 1
ATOM 1707 C CA . ILE A 1 213 ? -17.359 3.354 4.449 1 77.5 213 ILE A CA 1
ATOM 1708 C C . ILE A 1 213 ? -16.109 2.818 3.73 1 77.5 213 ILE A C 1
ATOM 1710 O O . ILE A 1 213 ? -14.984 3.174 4.078 1 77.5 213 ILE A O 1
ATOM 1714 N N . LEU A 1 214 ? -16.391 2.047 2.805 1 71.25 214 LEU A N 1
ATOM 1715 C CA . LEU A 1 214 ? -15.273 1.481 2.051 1 71.25 214 LEU A CA 1
ATOM 1716 C C . LEU A 1 214 ? -14.5 2.576 1.326 1 71.25 214 LEU A C 1
ATOM 1718 O O . LEU A 1 214 ? -13.266 2.58 1.342 1 71.25 214 LEU A O 1
ATOM 1722 N N . ALA A 1 215 ? -15.297 3.367 0.754 1 71.44 215 ALA A N 1
ATOM 1723 C CA . ALA A 1 215 ? -14.672 4.492 0.06 1 71.44 215 ALA A CA 1
ATOM 1724 C C . ALA A 1 215 ? -13.859 5.352 1.026 1 71.44 215 ALA A C 1
ATOM 1726 O O . ALA A 1 215 ? -12.75 5.781 0.704 1 71.44 215 ALA A O 1
ATOM 1727 N N . ALA A 1 216 ? -14.469 5.574 2.184 1 76.81 216 ALA A N 1
ATOM 1728 C CA . ALA A 1 216 ? -13.789 6.387 3.191 1 76.81 216 ALA A CA 1
ATOM 1729 C C . ALA A 1 216 ? -12.516 5.703 3.68 1 76.81 216 ALA A C 1
ATOM 1731 O O . ALA A 1 216 ? -11.484 6.355 3.869 1 76.81 216 ALA A O 1
ATOM 1732 N N . LYS A 1 217 ? -12.523 4.418 3.85 1 70.12 217 LYS A N 1
ATOM 1733 C CA . LYS A 1 217 ? -11.359 3.641 4.266 1 70.12 217 LYS A CA 1
ATOM 1734 C C . LYS A 1 217 ? -10.273 3.648 3.188 1 70.12 217 LYS A C 1
ATOM 1736 O O . LYS A 1 217 ? -9.094 3.832 3.486 1 70.12 217 LYS A O 1
ATOM 1741 N N . ASN A 1 218 ? -10.836 3.408 2.018 1 65.81 218 ASN A N 1
ATOM 1742 C CA . ASN A 1 218 ? -9.906 3.395 0.894 1 65.81 218 ASN A CA 1
ATOM 1743 C C . ASN A 1 218 ? -9.172 4.727 0.755 1 65.81 218 ASN A C 1
ATOM 1745 O O . ASN A 1 218 ? -8.031 4.77 0.296 1 65.81 218 ASN A O 1
ATOM 1749 N N . ARG A 1 219 ? -9.852 5.699 1.26 1 68.88 219 ARG A N 1
ATOM 1750 C CA . ARG A 1 219 ? -9.258 7.031 1.175 1 68.88 219 ARG A CA 1
ATOM 1751 C C . ARG A 1 219 ? -8.477 7.363 2.439 1 68.88 219 ARG A C 1
ATOM 1753 O O . ARG A 1 219 ? -7.973 8.484 2.59 1 68.88 219 ARG A O 1
ATOM 1760 N N . GLY A 1 220 ? -8.445 6.449 3.346 1 62.31 220 GLY A N 1
ATOM 1761 C CA . GLY A 1 220 ? -7.637 6.613 4.543 1 62.31 220 GLY A CA 1
ATOM 1762 C C . GLY A 1 220 ? -8.266 7.547 5.562 1 62.31 220 GLY A C 1
ATOM 1763 O O . GLY A 1 220 ? -7.562 8.188 6.344 1 62.31 220 GLY A O 1
ATOM 1764 N N . LEU A 1 221 ? -9.57 7.789 5.406 1 64.31 221 LEU A N 1
ATOM 1765 C CA . LEU A 1 221 ? -10.234 8.703 6.332 1 64.31 221 LEU A CA 1
ATOM 1766 C C . LEU A 1 221 ? -10.586 7.988 7.637 1 64.31 221 LEU A C 1
ATOM 1768 O O . LEU A 1 221 ? -10.742 8.633 8.68 1 64.31 221 LEU A O 1
ATOM 1772 N N . ILE A 1 222 ? -10.922 6.715 7.457 1 63.38 222 ILE A N 1
ATOM 1773 C CA . ILE A 1 222 ? -11.203 5.91 8.641 1 63.38 222 ILE A CA 1
ATOM 1774 C C . ILE A 1 222 ? -10.477 4.57 8.539 1 63.38 222 ILE A C 1
ATOM 1776 O O . ILE A 1 222 ? -10.117 4.133 7.441 1 63.38 222 ILE A O 1
ATOM 1780 N N . MET B 1 1 ? 29.406 -18.828 -15.844 1 85.06 1 MET B N 1
ATOM 1781 C CA . MET B 1 1 ? 28.359 -18.328 -14.969 1 85.06 1 MET B CA 1
ATOM 1782 C C . MET B 1 1 ? 27.031 -18.203 -15.719 1 85.06 1 MET B C 1
ATOM 1784 O O . MET B 1 1 ? 27 -17.781 -16.875 1 85.06 1 MET B O 1
ATOM 1788 N N . LYS B 1 2 ? 26.047 -18.859 -15.133 1 93.75 2 LYS B N 1
ATOM 1789 C CA . LYS B 1 2 ? 24.734 -18.75 -15.742 1 93.75 2 LYS B CA 1
ATOM 1790 C C . LYS B 1 2 ? 24.031 -17.469 -15.328 1 93.75 2 LYS B C 1
ATOM 1792 O O . LYS B 1 2 ? 24.344 -16.891 -14.281 1 93.75 2 LYS B O 1
ATOM 1797 N N . THR B 1 3 ? 23.188 -16.953 -16.266 1 95.88 3 THR B N 1
ATOM 1798 C CA . THR B 1 3 ? 22.438 -15.75 -15.945 1 95.88 3 THR B CA 1
ATOM 1799 C C . THR B 1 3 ? 21.047 -16.094 -15.438 1 95.88 3 THR B C 1
ATOM 1801 O O . THR B 1 3 ? 20.297 -16.812 -16.109 1 95.88 3 THR B O 1
ATOM 1804 N N . LEU B 1 4 ? 20.828 -15.75 -14.258 1 97.44 4 LEU B N 1
ATOM 1805 C CA . LEU B 1 4 ? 19.469 -15.82 -13.711 1 97.44 4 LEU B CA 1
ATOM 1806 C C . LEU B 1 4 ? 18.703 -14.531 -13.992 1 97.44 4 LEU B C 1
ATOM 1808 O O . LEU B 1 4 ? 19.109 -13.461 -13.547 1 97.44 4 LEU B O 1
ATOM 1812 N N . ARG B 1 5 ? 17.625 -14.617 -14.734 1 98.12 5 ARG B N 1
ATOM 1813 C CA . ARG B 1 5 ? 16.859 -13.438 -15.125 1 98.12 5 ARG B CA 1
ATOM 1814 C C . ARG B 1 5 ? 15.586 -13.312 -14.305 1 98.12 5 ARG B C 1
ATOM 1816 O O . ARG B 1 5 ? 14.773 -14.242 -14.273 1 98.12 5 ARG B O 1
ATOM 1823 N N . ILE B 1 6 ? 15.469 -12.156 -13.688 1 98.62 6 ILE B N 1
ATOM 1824 C CA . ILE B 1 6 ? 14.32 -11.898 -12.82 1 98.62 6 ILE B CA 1
ATOM 1825 C C . ILE B 1 6 ? 13.531 -10.703 -13.352 1 98.62 6 ILE B C 1
ATOM 1827 O O . ILE B 1 6 ? 14.117 -9.703 -13.773 1 98.62 6 ILE B O 1
ATOM 1831 N N . LEU B 1 7 ? 12.227 -10.82 -13.414 1 98.81 7 LEU B N 1
ATOM 1832 C CA . LEU B 1 7 ? 11.328 -9.695 -13.656 1 98.81 7 LEU B CA 1
ATOM 1833 C C . LEU B 1 7 ? 10.531 -9.359 -12.398 1 98.81 7 LEU B C 1
ATOM 1835 O O . LEU B 1 7 ? 9.867 -10.234 -11.828 1 98.81 7 LEU B O 1
ATOM 1839 N N . ALA B 1 8 ? 10.672 -8.156 -11.938 1 98.62 8 ALA B N 1
ATOM 1840 C CA . ALA B 1 8 ? 9.898 -7.676 -10.797 1 98.62 8 ALA B CA 1
ATOM 1841 C C . ALA B 1 8 ? 8.891 -6.609 -11.234 1 98.62 8 ALA B C 1
ATOM 1843 O O . ALA B 1 8 ? 9.25 -5.676 -11.953 1 98.62 8 ALA B O 1
ATOM 1844 N N . ILE B 1 9 ? 7.625 -6.758 -10.812 1 98 9 ILE B N 1
ATOM 1845 C CA . ILE B 1 9 ? 6.562 -5.836 -11.203 1 98 9 ILE B CA 1
ATOM 1846 C C . ILE B 1 9 ? 5.871 -5.289 -9.961 1 98 9 ILE B C 1
ATOM 1848 O O . ILE B 1 9 ? 5.332 -6.055 -9.156 1 98 9 ILE B O 1
ATOM 1852 N N . ASP B 1 10 ? 5.848 -3.979 -9.766 1 96.44 10 ASP B N 1
ATOM 1853 C CA . ASP B 1 10 ? 5.23 -3.199 -8.695 1 96.44 10 ASP B CA 1
ATOM 1854 C C . ASP B 1 10 ? 4.941 -1.771 -9.156 1 96.44 10 ASP B C 1
ATOM 1856 O O . ASP B 1 10 ? 5.75 -1.163 -9.859 1 96.44 10 ASP B O 1
ATOM 1860 N N . ASP B 1 11 ? 3.854 -1.187 -8.711 1 93.25 11 ASP B N 1
ATOM 1861 C CA . ASP B 1 11 ? 3.467 0.112 -9.258 1 93.25 11 ASP B CA 1
ATOM 1862 C C . ASP B 1 11 ? 4.234 1.243 -8.578 1 93.25 11 ASP B C 1
ATOM 1864 O O . ASP B 1 11 ? 4.074 2.412 -8.938 1 93.25 11 ASP B O 1
ATOM 1868 N N . HIS B 1 12 ? 5.082 0.98 -7.715 1 94 12 HIS B N 1
ATOM 1869 C CA . HIS B 1 12 ? 5.922 1.983 -7.07 1 94 12 HIS B CA 1
ATOM 1870 C C . HIS B 1 12 ? 7.367 1.879 -7.547 1 94 12 HIS B C 1
ATOM 1872 O O . HIS B 1 12 ? 8.055 0.901 -7.246 1 94 12 HIS B O 1
ATOM 1878 N N . GLU B 1 13 ? 7.863 2.898 -8.133 1 94.56 13 GLU B N 1
ATOM 1879 C CA . GLU B 1 13 ? 9.195 2.918 -8.742 1 94.56 13 GLU B CA 1
ATOM 1880 C C . GLU B 1 13 ? 10.281 2.752 -7.684 1 94.56 13 GLU B C 1
ATOM 1882 O O . GLU B 1 13 ? 11.258 2.037 -7.902 1 94.56 13 GLU B O 1
ATOM 1887 N N . MET B 1 14 ? 10.125 3.385 -6.586 1 94.44 14 MET B N 1
ATOM 1888 C CA . MET B 1 14 ? 11.133 3.314 -5.531 1 94.44 14 MET B CA 1
ATOM 1889 C C . MET B 1 14 ? 11.273 1.892 -5 1 94.44 14 MET B C 1
ATOM 1891 O O . MET B 1 14 ? 12.375 1.439 -4.695 1 94.44 14 MET B O 1
ATOM 1895 N N . THR B 1 15 ? 10.133 1.216 -4.867 1 95.19 15 THR B N 1
ATOM 1896 C CA . THR B 1 15 ? 10.148 -0.183 -4.453 1 95.19 15 THR B CA 1
ATOM 1897 C C . THR B 1 15 ? 10.938 -1.033 -5.445 1 95.19 15 THR B C 1
ATOM 1899 O O . THR B 1 15 ? 11.75 -1.87 -5.047 1 95.19 15 THR B O 1
ATOM 1902 N N . MET B 1 16 ? 10.773 -0.782 -6.723 1 96.06 16 MET B N 1
ATOM 1903 C CA . MET B 1 16 ? 11.43 -1.556 -7.773 1 96.06 16 MET B CA 1
ATOM 1904 C C . MET B 1 16 ? 12.938 -1.329 -7.746 1 96.06 16 MET B C 1
ATOM 1906 O O . MET B 1 16 ? 13.719 -2.26 -7.973 1 96.06 16 MET B O 1
ATOM 1910 N N . LEU B 1 17 ? 13.32 -0.133 -7.477 1 95 17 LEU B N 1
ATOM 1911 C CA . LEU B 1 17 ? 14.75 0.164 -7.379 1 95 17 LEU B CA 1
ATOM 1912 C C . LEU B 1 17 ? 15.383 -0.584 -6.211 1 95 17 LEU B C 1
ATOM 1914 O O . LEU B 1 17 ? 16.5 -1.106 -6.328 1 95 17 LEU B O 1
ATOM 1918 N N . GLY B 1 18 ? 14.672 -0.649 -5.105 1 95.62 18 GLY B N 1
ATOM 1919 C CA . GLY B 1 18 ? 15.141 -1.424 -3.969 1 95.62 18 GLY B CA 1
ATOM 1920 C C . GLY B 1 18 ? 15.281 -2.902 -4.273 1 95.62 18 GLY B C 1
ATOM 1921 O O . GLY B 1 18 ? 16.312 -3.506 -3.967 1 95.62 18 GLY B O 1
ATOM 1922 N N . TYR B 1 19 ? 14.266 -3.434 -4.918 1 97 19 TYR B N 1
ATOM 1923 C CA . TYR B 1 19 ? 14.305 -4.84 -5.297 1 97 19 TYR B CA 1
ATOM 1924 C C . TYR B 1 19 ? 15.453 -5.109 -6.266 1 97 19 TYR B C 1
ATOM 1926 O O . TYR B 1 19 ? 16.203 -6.078 -6.098 1 97 19 TYR B O 1
ATOM 1934 N N . LYS B 1 20 ? 15.578 -4.27 -7.297 1 97.25 20 LYS B N 1
ATOM 1935 C CA . LYS B 1 20 ? 16.625 -4.457 -8.297 1 97.25 20 LYS B CA 1
ATOM 1936 C C . LYS B 1 20 ? 18.016 -4.434 -7.656 1 97.25 20 LYS B C 1
ATOM 1938 O O . LYS B 1 20 ? 18.828 -5.309 -7.914 1 97.25 20 LYS B O 1
ATOM 1943 N N . PHE B 1 21 ? 18.25 -3.494 -6.777 1 95.69 21 PHE B N 1
ATOM 1944 C CA . PHE B 1 21 ? 19.531 -3.33 -6.113 1 95.69 21 PHE B CA 1
ATOM 1945 C C . PHE B 1 21 ? 19.875 -4.566 -5.289 1 95.69 21 PHE B C 1
ATOM 1947 O O . PHE B 1 21 ? 21 -5.09 -5.383 1 95.69 21 PHE B O 1
ATOM 1954 N N . ILE B 1 22 ? 18.938 -5.051 -4.512 1 96.56 22 ILE B N 1
ATOM 1955 C CA . ILE B 1 22 ? 19.203 -6.148 -3.59 1 96.56 22 ILE B CA 1
ATOM 1956 C C . ILE B 1 22 ? 19.328 -7.457 -4.371 1 96.56 22 ILE B C 1
ATOM 1958 O O . ILE B 1 22 ? 20.266 -8.234 -4.148 1 96.56 22 ILE B O 1
ATOM 1962 N N . LEU B 1 23 ? 18.422 -7.688 -5.289 1 97.81 23 LEU B N 1
ATOM 1963 C CA . LEU B 1 23 ? 18.391 -8.945 -6.027 1 97.81 23 LEU B CA 1
ATOM 1964 C C . LEU B 1 23 ? 19.641 -9.117 -6.871 1 97.81 23 LEU B C 1
ATOM 1966 O O . LEU B 1 23 ? 20.234 -10.195 -6.902 1 97.81 23 LEU B O 1
ATOM 1970 N N . GLU B 1 24 ? 20.047 -8.039 -7.504 1 97.81 24 GLU B N 1
ATOM 1971 C CA . GLU B 1 24 ? 21.234 -8.133 -8.359 1 97.81 24 GLU B CA 1
ATOM 1972 C C . GLU B 1 24 ? 22.5 -8.297 -7.539 1 97.81 24 GLU B C 1
ATOM 1974 O O . GLU B 1 24 ? 23.531 -8.742 -8.055 1 97.81 24 GLU B O 1
ATOM 1979 N N . GLY B 1 25 ? 22.438 -7.996 -6.285 1 96.56 25 GLY B N 1
ATOM 1980 C CA . GLY B 1 25 ? 23.578 -8.102 -5.398 1 96.56 25 GLY B CA 1
ATOM 1981 C C . GLY B 1 25 ? 23.672 -9.445 -4.699 1 96.56 25 GLY B C 1
ATOM 1982 O O . GLY B 1 25 ? 24.641 -9.719 -3.99 1 96.56 25 GLY B O 1
ATOM 1983 N N . ILE B 1 26 ? 22.688 -10.297 -4.875 1 96.69 26 ILE B N 1
ATOM 1984 C CA . ILE B 1 26 ? 22.672 -11.602 -4.23 1 96.69 26 ILE B CA 1
ATOM 1985 C C . ILE B 1 26 ? 23.781 -12.484 -4.82 1 96.69 26 ILE B C 1
ATOM 1987 O O . ILE B 1 26 ? 23.938 -12.555 -6.039 1 96.69 26 ILE B O 1
ATOM 1991 N N . GLU B 1 27 ? 24.531 -13.047 -3.939 1 96.31 27 GLU B N 1
ATOM 1992 C CA . GLU B 1 27 ? 25.516 -14.047 -4.355 1 96.31 27 GLU B CA 1
ATOM 1993 C C . GLU B 1 27 ? 24.891 -15.438 -4.43 1 96.31 27 GLU B C 1
ATOM 1995 O O . GLU B 1 27 ? 24.5 -16 -3.406 1 96.31 27 GLU B O 1
ATOM 2000 N N . PHE B 1 28 ? 24.75 -15.883 -5.609 1 94.94 28 PHE B N 1
ATOM 2001 C CA . PHE B 1 28 ? 24.234 -17.219 -5.898 1 94.94 28 PHE B CA 1
ATOM 2002 C C . PHE B 1 28 ? 25.234 -18 -6.754 1 94.94 28 PHE B C 1
ATOM 2004 O O . PHE B 1 28 ? 25.422 -17.688 -7.93 1 94.94 28 PHE B O 1
ATOM 2011 N N . GLU B 1 29 ? 25.844 -19.016 -6.148 1 93.19 29 GLU B N 1
ATOM 2012 C CA . GLU B 1 29 ? 26.953 -19.734 -6.758 1 93.19 29 GLU B CA 1
ATOM 2013 C C . GLU B 1 29 ? 26.625 -20.125 -8.195 1 93.19 29 GLU B C 1
ATOM 2015 O O . GLU B 1 29 ? 25.578 -20.719 -8.461 1 93.19 29 GLU B O 1
ATOM 2020 N N . GLY B 1 30 ? 27.5 -19.719 -9.023 1 94.69 30 GLY B N 1
ATOM 2021 C CA . GLY B 1 30 ? 27.406 -20.109 -10.422 1 94.69 30 GLY B CA 1
ATOM 2022 C C . GLY B 1 30 ? 26.422 -19.266 -11.211 1 94.69 30 GLY B C 1
ATOM 2023 O O . GLY B 1 30 ? 26.141 -19.547 -12.375 1 94.69 30 GLY B O 1
ATOM 2024 N N . HIS B 1 31 ? 25.891 -18.172 -10.539 1 95.81 31 HIS B N 1
ATOM 2025 C CA . HIS B 1 31 ? 24.891 -17.375 -11.227 1 95.81 31 HIS B CA 1
ATOM 2026 C C . HIS B 1 31 ? 25.188 -15.883 -11.133 1 95.81 31 HIS B C 1
ATOM 2028 O O . HIS B 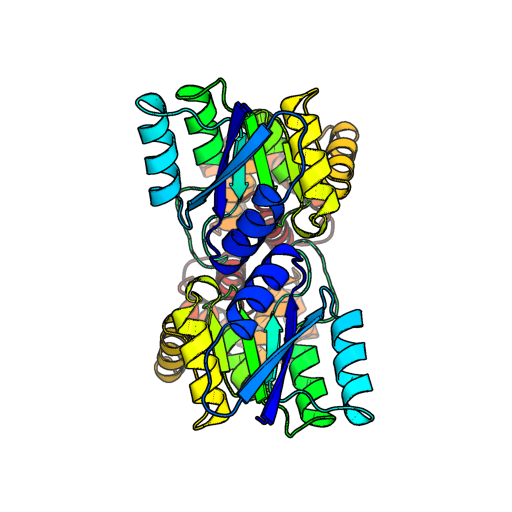1 31 ? 25.672 -15.406 -10.094 1 95.81 31 HIS B O 1
ATOM 2034 N N . ASN B 1 32 ? 24.969 -15.219 -12.25 1 96.56 32 ASN B N 1
ATOM 2035 C CA . ASN B 1 32 ? 24.766 -13.773 -12.242 1 96.56 32 ASN B CA 1
ATOM 2036 C C . ASN B 1 32 ? 23.297 -13.406 -12.359 1 96.56 32 ASN B C 1
ATOM 2038 O O . ASN B 1 32 ? 22.562 -14.016 -13.141 1 96.56 32 ASN B O 1
ATOM 2042 N N . ILE B 1 33 ? 22.922 -12.445 -11.648 1 97.94 33 ILE B N 1
ATOM 2043 C CA . ILE B 1 33 ? 21.484 -12.125 -11.625 1 97.94 33 ILE B CA 1
ATOM 2044 C C . ILE B 1 33 ? 21.25 -10.805 -12.344 1 97.94 33 ILE B C 1
ATOM 2046 O O . ILE B 1 33 ? 21.922 -9.812 -12.078 1 97.94 33 ILE B O 1
ATOM 2050 N N . ILE B 1 34 ? 20.328 -10.773 -13.266 1 98 34 ILE B N 1
ATOM 2051 C CA . ILE B 1 34 ? 19.859 -9.57 -13.945 1 98 34 ILE B CA 1
ATOM 2052 C C . ILE B 1 34 ? 18.375 -9.367 -13.664 1 98 34 ILE B C 1
ATOM 2054 O O . ILE B 1 34 ? 17.578 -10.312 -13.758 1 98 34 ILE B O 1
ATOM 2058 N N . VAL B 1 35 ? 18.031 -8.125 -13.32 1 98.56 35 VAL B N 1
ATOM 2059 C CA . VAL B 1 35 ? 16.656 -7.84 -12.914 1 98.56 35 VAL B CA 1
ATOM 2060 C C . VAL B 1 35 ? 16.047 -6.781 -13.836 1 98.56 35 VAL B C 1
ATOM 2062 O O . VAL B 1 35 ? 16.609 -5.684 -13.977 1 98.56 35 VAL B O 1
ATOM 2065 N N . ASP B 1 36 ? 15.016 -7.098 -14.539 1 98.31 36 ASP B N 1
ATOM 2066 C CA . ASP B 1 36 ? 14.156 -6.125 -15.203 1 98.31 36 ASP B CA 1
ATOM 2067 C C . ASP B 1 36 ? 12.984 -5.73 -14.305 1 98.31 36 ASP B C 1
ATOM 2069 O O . ASP B 1 36 ? 12.547 -6.523 -13.469 1 98.31 36 ASP B O 1
ATOM 2073 N N . THR B 1 37 ? 12.516 -4.523 -14.469 1 98.12 37 THR B N 1
ATOM 2074 C CA . THR B 1 37 ? 11.422 -4.047 -13.633 1 98.12 37 THR B CA 1
ATOM 2075 C C . THR B 1 37 ? 10.312 -3.438 -14.492 1 98.12 37 THR B C 1
ATOM 2077 O O . THR B 1 37 ? 10.555 -3.033 -15.633 1 98.12 37 THR B O 1
ATOM 2080 N N . ALA B 1 38 ? 9.125 -3.494 -14.047 1 97.38 38 ALA B N 1
ATOM 2081 C CA . ALA B 1 38 ? 7.957 -2.809 -14.602 1 97.38 38 ALA B CA 1
ATOM 2082 C C . ALA B 1 38 ? 7.102 -2.197 -13.492 1 97.38 38 ALA B C 1
ATOM 2084 O O . ALA B 1 38 ? 7.02 -2.742 -12.391 1 97.38 38 ALA B O 1
ATOM 2085 N N . THR B 1 39 ? 6.41 -1.102 -13.828 1 95.31 39 THR B N 1
ATOM 2086 C CA . THR B 1 39 ? 5.691 -0.382 -12.781 1 95.31 39 THR B CA 1
ATOM 2087 C C . THR B 1 39 ? 4.203 -0.308 -13.102 1 95.31 39 THR B C 1
ATOM 2089 O O . THR B 1 39 ? 3.494 0.566 -12.594 1 95.31 39 THR B O 1
ATOM 2092 N N . SER B 1 40 ? 3.74 -1.124 -14.016 1 94.12 40 SER B N 1
ATOM 2093 C CA . SER B 1 40 ? 2.318 -1.207 -14.336 1 94.12 40 SER B CA 1
ATOM 2094 C C . SER B 1 40 ? 1.947 -2.596 -14.844 1 94.12 40 SER B C 1
ATOM 2096 O O . SER B 1 40 ? 2.816 -3.361 -15.266 1 94.12 40 SER B O 1
ATOM 2098 N N . TYR B 1 41 ? 0.625 -2.893 -14.758 1 95.81 41 TYR B N 1
ATOM 2099 C CA . TYR B 1 41 ? 0.132 -4.148 -15.312 1 95.81 41 TYR B CA 1
ATOM 2100 C C . TYR B 1 41 ? 0.485 -4.27 -16.797 1 95.81 41 TYR B C 1
ATOM 2102 O O . TYR B 1 41 ? 0.998 -5.301 -17.234 1 95.81 41 TYR B O 1
ATOM 2110 N N . GLN B 1 42 ? 0.278 -3.164 -17.516 1 96.25 42 GLN B N 1
ATOM 2111 C CA . GLN B 1 42 ? 0.443 -3.184 -18.969 1 96.25 42 GLN B CA 1
ATOM 2112 C C . GLN B 1 42 ? 1.899 -3.43 -19.359 1 96.25 42 GLN B C 1
ATOM 2114 O O . GLN B 1 42 ? 2.188 -4.258 -20.219 1 96.25 42 GLN B O 1
ATOM 2119 N N . THR B 1 43 ? 2.799 -2.754 -18.734 1 97.06 43 THR B N 1
ATOM 2120 C CA . THR B 1 43 ? 4.215 -2.914 -19.031 1 97.06 43 THR B CA 1
ATOM 2121 C C . THR B 1 43 ? 4.711 -4.289 -18.594 1 97.06 43 THR B C 1
ATOM 2123 O O . THR B 1 43 ? 5.488 -4.93 -19.312 1 97.06 43 THR B O 1
ATOM 2126 N N . GLY B 1 44 ? 4.219 -4.781 -17.391 1 98 44 GLY B N 1
ATOM 2127 C CA . GLY B 1 44 ? 4.559 -6.125 -16.953 1 98 44 GLY B CA 1
ATOM 2128 C C . GLY B 1 44 ? 4.059 -7.207 -17.891 1 98 44 GLY B C 1
ATOM 2129 O O . GLY B 1 44 ? 4.801 -8.125 -18.234 1 98 44 GLY B O 1
ATOM 2130 N N . LYS B 1 45 ? 2.818 -7.02 -18.312 1 98.06 45 LYS B N 1
ATOM 2131 C CA . LYS B 1 45 ? 2.217 -7.965 -19.25 1 98.06 45 LYS B CA 1
ATOM 2132 C C . LYS B 1 45 ? 3.023 -8.047 -20.547 1 98.06 45 LYS B C 1
ATOM 2134 O O . LYS B 1 45 ? 3.312 -9.148 -21.031 1 98.06 45 LYS B O 1
ATOM 2139 N N . LYS B 1 46 ? 3.383 -6.945 -21.062 1 98.19 46 LYS B N 1
ATOM 2140 C CA . LYS B 1 46 ? 4.141 -6.895 -22.297 1 98.19 46 LYS B CA 1
ATOM 2141 C C . LYS B 1 46 ? 5.477 -7.617 -22.156 1 98.19 46 LYS B C 1
ATOM 2143 O O . LYS B 1 46 ? 5.871 -8.375 -23.047 1 98.19 46 LYS B O 1
ATOM 2148 N N . LEU B 1 47 ? 6.188 -7.426 -21.094 1 98.31 47 LEU B N 1
ATOM 2149 C CA . LEU B 1 47 ? 7.484 -8.055 -20.859 1 98.31 47 LEU B CA 1
ATOM 2150 C C . LEU B 1 47 ? 7.34 -9.57 -20.75 1 98.31 47 LEU B C 1
ATOM 2152 O O . LEU B 1 47 ? 8.172 -10.32 -21.281 1 98.31 47 LEU B O 1
ATOM 2156 N N . ILE B 1 48 ? 6.297 -10 -20.078 1 98.44 48 ILE B N 1
ATOM 2157 C CA . ILE B 1 48 ? 6.043 -11.43 -19.922 1 98.44 48 ILE B CA 1
ATOM 2158 C C . ILE B 1 48 ? 5.727 -12.039 -21.297 1 98.44 48 ILE B C 1
ATOM 2160 O O . ILE B 1 48 ? 6.301 -13.07 -21.672 1 98.44 48 ILE B O 1
ATOM 2164 N N . GLU B 1 49 ? 4.875 -11.328 -22.031 1 98.12 49 GLU B N 1
ATOM 2165 C CA . GLU B 1 49 ? 4.5 -11.805 -23.359 1 98.12 49 GLU B CA 1
ATOM 2166 C C . GLU B 1 49 ? 5.703 -11.844 -24.297 1 98.12 49 GLU B C 1
ATOM 2168 O O . GLU B 1 49 ? 5.898 -12.812 -25.031 1 98.12 49 GLU B O 1
ATOM 2173 N N . ASP B 1 50 ? 6.492 -10.828 -24.25 1 97.44 50 ASP B N 1
ATOM 2174 C CA . ASP B 1 50 ? 7.672 -10.742 -25.109 1 97.44 50 ASP B CA 1
ATOM 2175 C C . ASP B 1 50 ? 8.68 -11.836 -24.75 1 97.44 50 ASP B C 1
ATOM 2177 O O . ASP B 1 50 ? 9.43 -12.297 -25.609 1 97.44 50 ASP B O 1
ATOM 2181 N N . SER B 1 51 ? 8.672 -12.25 -23.5 1 96.5 51 SER B N 1
ATOM 2182 C CA . SER B 1 51 ? 9.664 -13.203 -23.031 1 96.5 51 SER B CA 1
ATOM 2183 C C . SER B 1 51 ? 9.43 -14.594 -23.625 1 96.5 51 SER B C 1
ATOM 2185 O O . SER B 1 51 ? 10.328 -15.43 -23.625 1 96.5 51 SER B O 1
ATOM 2187 N N . VAL B 1 52 ? 8.266 -14.836 -24.125 1 94.75 52 VAL B N 1
ATOM 2188 C CA . VAL B 1 52 ? 7.941 -16.125 -24.734 1 94.75 52 VAL B CA 1
ATOM 2189 C C . VAL B 1 52 ? 8.852 -16.359 -25.938 1 94.75 52 VAL B C 1
ATOM 2191 O O . VAL B 1 52 ? 9.297 -17.484 -26.172 1 94.75 52 VAL B O 1
ATOM 2194 N N . ASN B 1 53 ? 9.086 -15.281 -26.609 1 93.19 53 ASN B N 1
ATOM 2195 C CA . ASN B 1 53 ? 9.766 -15.414 -27.891 1 93.19 53 ASN B CA 1
ATOM 2196 C C . ASN B 1 53 ? 11.211 -14.93 -27.812 1 93.19 53 ASN B C 1
ATOM 2198 O O . ASN B 1 53 ? 11.938 -14.945 -28.812 1 93.19 53 ASN B O 1
ATOM 2202 N N . THR B 1 54 ? 11.727 -14.438 -26.781 1 91.12 54 THR B N 1
ATOM 2203 C CA . THR B 1 54 ? 13.086 -13.93 -26.625 1 91.12 54 THR B CA 1
ATOM 2204 C C . THR B 1 54 ? 13.844 -14.695 -25.547 1 91.12 54 THR B C 1
ATOM 2206 O O . THR B 1 54 ? 14.266 -15.828 -25.781 1 91.12 54 THR B O 1
ATOM 2209 N N . PHE B 1 55 ? 13.938 -14.148 -24.422 1 87.62 55 PHE B N 1
ATOM 2210 C CA . PHE B 1 55 ? 14.516 -14.859 -23.281 1 87.62 55 PHE B CA 1
ATOM 2211 C C . PHE B 1 55 ? 13.477 -15.062 -22.188 1 87.62 55 PHE B C 1
ATOM 2213 O O . PHE B 1 55 ? 12.625 -14.195 -21.969 1 87.62 55 PHE B O 1
ATOM 2220 N N . GLN B 1 56 ? 13.625 -16.188 -21.609 1 90.62 56 GLN B N 1
ATOM 2221 C CA . GLN B 1 56 ? 12.688 -16.531 -20.547 1 90.62 56 GLN B CA 1
ATOM 2222 C C . GLN B 1 56 ? 13.172 -16.016 -19.203 1 90.62 56 GLN B C 1
ATOM 2224 O O . GLN B 1 56 ? 14.359 -16.125 -18.875 1 90.62 56 GLN B O 1
ATOM 2229 N N . TYR B 1 57 ? 12.289 -15.406 -18.484 1 98.12 57 TYR B N 1
ATOM 2230 C CA . TYR B 1 57 ? 12.594 -15.086 -17.094 1 98.12 57 TYR B CA 1
ATOM 2231 C C . TYR B 1 57 ? 12.586 -16.344 -16.234 1 98.12 57 TYR B C 1
ATOM 2233 O O . TYR B 1 57 ? 11.727 -17.219 -16.406 1 98.12 57 TYR B O 1
ATOM 2241 N N . ASP B 1 58 ? 13.555 -16.453 -15.375 1 98.31 58 ASP B N 1
ATOM 2242 C CA . ASP B 1 58 ? 13.594 -17.578 -14.445 1 98.31 58 ASP B CA 1
ATOM 2243 C C . ASP B 1 58 ? 12.602 -17.391 -13.305 1 98.31 58 ASP B C 1
ATOM 2245 O O . ASP B 1 58 ? 11.969 -18.344 -12.859 1 98.31 58 ASP B O 1
ATOM 2249 N N . ILE B 1 59 ? 12.5 -16.188 -12.805 1 98.69 59 ILE B N 1
ATOM 2250 C CA . ILE B 1 59 ? 11.602 -15.859 -11.703 1 98.69 59 ILE B CA 1
ATOM 2251 C C . ILE B 1 59 ? 10.82 -14.586 -12.039 1 98.69 59 ILE B C 1
ATOM 2253 O O . ILE B 1 59 ? 11.383 -13.617 -12.555 1 98.69 59 ILE B O 1
ATOM 2257 N N . LEU B 1 60 ? 9.555 -14.57 -11.797 1 98.81 60 LEU B N 1
ATOM 2258 C CA . LEU B 1 60 ? 8.688 -13.398 -11.812 1 98.81 60 LEU B CA 1
ATOM 2259 C C . LEU B 1 60 ? 8.273 -13.016 -10.398 1 98.81 60 LEU B C 1
ATOM 2261 O O . LEU B 1 60 ? 7.641 -13.805 -9.695 1 98.81 60 LEU B O 1
ATOM 2265 N N . PHE B 1 61 ? 8.664 -11.844 -9.914 1 98.75 61 PHE B N 1
ATOM 2266 C CA . PHE B 1 61 ? 8.141 -11.242 -8.695 1 98.75 61 PHE B CA 1
ATOM 2267 C C . PHE B 1 61 ? 6.98 -10.312 -9 1 98.75 61 PHE B C 1
ATOM 2269 O O . PHE B 1 61 ? 7.152 -9.297 -9.68 1 98.75 61 PHE B O 1
ATOM 2276 N N . LEU B 1 62 ? 5.828 -10.633 -8.477 1 98.19 62 LEU B N 1
ATOM 2277 C CA . LEU B 1 62 ? 4.617 -9.906 -8.836 1 98.19 62 LEU B CA 1
ATOM 2278 C C . LEU B 1 62 ? 3.955 -9.305 -7.602 1 98.19 62 LEU B C 1
ATOM 2280 O O . LEU B 1 62 ? 3.572 -10.031 -6.68 1 98.19 62 LEU B O 1
ATOM 2284 N N . ASP B 1 63 ? 3.836 -7.98 -7.578 1 96 63 ASP B N 1
ATOM 2285 C CA . ASP B 1 63 ? 2.943 -7.391 -6.59 1 96 63 ASP B CA 1
ATOM 2286 C C . ASP B 1 63 ? 1.489 -7.762 -6.863 1 96 63 ASP B C 1
ATOM 2288 O O . ASP B 1 63 ? 1.069 -7.832 -8.023 1 96 63 ASP B O 1
ATOM 2292 N N . VAL B 1 64 ? 0.758 -7.938 -5.816 1 90.88 64 VAL B N 1
ATOM 2293 C CA . VAL B 1 64 ? -0.636 -8.336 -5.98 1 90.88 64 VAL B CA 1
ATOM 2294 C C . VAL B 1 64 ? -1.465 -7.133 -6.434 1 90.88 64 VAL B C 1
ATOM 2296 O O . VAL B 1 64 ? -2.299 -7.254 -7.336 1 90.88 64 VAL B O 1
ATOM 2299 N N . GLN B 1 65 ? -1.234 -6.004 -5.824 1 84.25 65 GLN B N 1
ATOM 2300 C CA . GLN B 1 65 ? -1.953 -4.777 -6.164 1 84.25 65 GLN B CA 1
ATOM 2301 C C . GLN B 1 65 ? -1.09 -3.85 -7.012 1 84.25 65 GLN B C 1
ATOM 2303 O O . GLN B 1 65 ? -0.064 -3.35 -6.547 1 84.25 65 GLN B O 1
ATOM 2308 N N . LEU B 1 66 ? -1.466 -3.572 -8.25 1 90.12 66 LEU B N 1
ATOM 2309 C CA . LEU B 1 66 ? -0.661 -2.793 -9.18 1 90.12 66 LEU B CA 1
ATOM 2310 C C . LEU B 1 66 ? -1.317 -1.448 -9.477 1 90.12 66 LEU B C 1
ATOM 2312 O O . LEU B 1 66 ? -1.246 -0.95 -10.602 1 90.12 66 LEU B O 1
ATOM 2316 N N . PHE B 1 67 ? -2.07 -0.934 -8.5 1 81.31 67 PHE B N 1
ATOM 2317 C CA . PHE B 1 67 ? -2.732 0.363 -8.586 1 81.31 67 PHE B CA 1
ATOM 2318 C C . PHE B 1 67 ? -2.918 0.969 -7.199 1 81.31 67 PHE B C 1
ATOM 2320 O O . PHE B 1 67 ? -2.852 0.26 -6.191 1 81.31 67 PHE B O 1
ATOM 2327 N N . ALA B 1 68 ? -3.1 2.209 -7.223 1 73.62 68 ALA B N 1
ATOM 2328 C CA . ALA B 1 68 ? -3.324 2.871 -5.941 1 73.62 68 ALA B CA 1
ATOM 2329 C C . ALA B 1 68 ? -4.605 2.371 -5.281 1 73.62 68 ALA B C 1
ATOM 2331 O O . ALA B 1 68 ? -5.559 1.996 -5.969 1 73.62 68 ALA B O 1
ATOM 2332 N N . PRO B 1 69 ? -4.68 2.301 -3.969 1 65.19 69 PRO B N 1
ATOM 2333 C CA . PRO B 1 69 ? -5.844 1.765 -3.258 1 65.19 69 PRO B CA 1
ATOM 2334 C C . PRO B 1 69 ? -7.148 2.443 -3.666 1 65.19 69 PRO B C 1
ATOM 2336 O O . PRO B 1 69 ? -8.211 1.815 -3.637 1 65.19 69 PRO B O 1
ATOM 2339 N N . ASN B 1 70 ? -7.188 3.652 -4.102 1 62.31 70 ASN B N 1
ATOM 2340 C CA . ASN B 1 70 ? -8.422 4.352 -4.426 1 62.31 70 ASN B CA 1
ATOM 2341 C C . ASN B 1 70 ? -8.719 4.309 -5.926 1 62.31 70 ASN B C 1
ATOM 2343 O O . ASN B 1 70 ? -9.68 4.918 -6.391 1 62.31 70 ASN B O 1
ATOM 2347 N N . GLU B 1 71 ? -7.879 3.602 -6.559 1 65.38 71 GLU B N 1
ATOM 2348 C CA . GLU B 1 71 ? -8.07 3.465 -7.996 1 65.38 71 GLU B CA 1
ATOM 2349 C C . GLU B 1 71 ? -8.594 2.076 -8.359 1 65.38 71 GLU B C 1
ATOM 2351 O O . GLU B 1 71 ? -8.289 1.098 -7.668 1 65.38 71 GLU B O 1
ATOM 2356 N N . GLU B 1 72 ? -9.609 2.061 -9.195 1 59.34 72 GLU B N 1
ATOM 2357 C CA . GLU B 1 72 ? -10.125 0.787 -9.695 1 59.34 72 GLU B CA 1
ATOM 2358 C C . GLU B 1 72 ? -9.422 0.379 -10.992 1 59.34 72 GLU B C 1
ATOM 2360 O O . GLU B 1 72 ? -9.352 1.167 -11.938 1 59.34 72 GLU B O 1
ATOM 2365 N N . GLN B 1 73 ? -8.602 -0.579 -10.844 1 64.38 73 GLN B N 1
ATOM 2366 C CA . GLN B 1 73 ? -8.047 -1.149 -12.062 1 64.38 73 GLN B CA 1
ATOM 2367 C C . GLN B 1 73 ? -8.555 -2.572 -12.289 1 64.38 73 GLN B C 1
ATOM 2369 O O . GLN B 1 73 ? -8.734 -3.326 -11.328 1 64.38 73 GLN B O 1
ATOM 2374 N N . PRO B 1 74 ? -8.781 -2.83 -13.492 1 66.75 74 PRO B N 1
ATOM 2375 C CA . PRO B 1 74 ? -9.391 -4.121 -13.82 1 66.75 74 PRO B CA 1
ATOM 2376 C C . PRO B 1 74 ? -8.422 -5.289 -13.656 1 66.75 74 PRO B C 1
ATOM 2378 O O . PRO B 1 74 ? -8.844 -6.445 -13.594 1 66.75 74 PRO B O 1
ATOM 2381 N N . TYR B 1 75 ? -7.188 -4.941 -13.523 1 86.5 75 TYR B N 1
ATOM 2382 C CA . TYR B 1 75 ? -6.246 -6.055 -13.523 1 86.5 75 TYR B CA 1
ATOM 2383 C C . TYR B 1 75 ? -5.277 -5.945 -12.352 1 86.5 75 TYR B C 1
ATOM 2385 O O . TYR B 1 75 ? -4.879 -4.844 -11.969 1 86.5 75 TYR B O 1
ATOM 2393 N N . THR B 1 76 ? -4.855 -7.172 -11.797 1 88.19 76 THR B N 1
ATOM 2394 C CA . THR B 1 76 ? -3.975 -7.281 -10.641 1 88.19 76 THR B CA 1
ATOM 2395 C C . THR B 1 76 ? -2.756 -8.141 -10.969 1 88.19 76 THR B C 1
ATOM 2397 O O . THR B 1 76 ? -2.646 -8.68 -12.07 1 88.19 76 THR B O 1
ATOM 2400 N N . GLY B 1 77 ? -1.841 -8.211 -10.016 1 94.12 77 GLY B N 1
ATOM 2401 C CA . GLY B 1 77 ? -0.718 -9.117 -10.164 1 94.12 77 GLY B CA 1
ATOM 2402 C C . GLY B 1 77 ? -1.14 -10.57 -10.289 1 94.12 77 GLY B C 1
ATOM 2403 O O . GLY B 1 77 ? -0.449 -11.375 -10.922 1 94.12 77 GLY B O 1
ATOM 2404 N N . GLU B 1 78 ? -2.293 -10.891 -9.695 1 92.19 78 GLU B N 1
ATOM 2405 C CA . GLU B 1 78 ? -2.832 -12.242 -9.828 1 92.19 78 GLU B CA 1
ATOM 2406 C C . GLU B 1 78 ? -3.131 -12.57 -11.289 1 92.19 78 GLU B C 1
ATOM 2408 O O . GLU B 1 78 ? -2.842 -13.68 -11.75 1 92.19 78 GLU B O 1
ATOM 2413 N N . ASP B 1 79 ? -3.672 -11.594 -11.977 1 94.25 79 ASP B N 1
ATOM 2414 C CA . ASP B 1 79 ? -3.953 -11.773 -13.398 1 94.25 79 ASP B CA 1
ATOM 2415 C C . ASP B 1 79 ? -2.67 -12.031 -14.18 1 94.25 79 ASP B C 1
ATOM 2417 O O . ASP B 1 79 ? -2.648 -12.867 -15.094 1 94.25 79 ASP B O 1
ATOM 2421 N N . LEU B 1 80 ? -1.608 -11.344 -13.836 1 97.38 80 LEU B N 1
ATOM 2422 C CA . LEU B 1 80 ? -0.315 -11.57 -14.477 1 97.38 80 LEU B CA 1
ATOM 2423 C C . LEU B 1 80 ? 0.191 -12.977 -14.188 1 97.38 80 LEU B C 1
ATOM 2425 O O . LEU B 1 80 ? 0.769 -13.625 -15.062 1 97.38 80 LEU B O 1
ATOM 2429 N N . GLY B 1 81 ? 0.031 -13.398 -12.922 1 97.88 81 GLY B N 1
ATOM 2430 C CA . GLY B 1 81 ? 0.421 -14.75 -12.562 1 97.88 81 GLY B CA 1
ATOM 2431 C C . GLY B 1 81 ? -0.289 -15.812 -13.383 1 97.88 81 GLY B C 1
ATOM 2432 O O . GLY B 1 81 ? 0.338 -16.766 -13.852 1 97.88 81 GLY B O 1
ATOM 2433 N N . ILE B 1 82 ? -1.607 -15.617 -13.555 1 96.81 82 ILE B N 1
ATOM 2434 C CA . ILE B 1 82 ? -2.408 -16.547 -14.336 1 96.81 82 ILE B CA 1
ATOM 2435 C C . ILE B 1 82 ? -1.905 -16.578 -15.781 1 96.81 82 ILE B C 1
ATOM 2437 O O . ILE B 1 82 ? -1.72 -17.656 -16.359 1 96.81 82 ILE B O 1
ATOM 2441 N N . LEU B 1 83 ? -1.688 -15.445 -16.312 1 97.75 83 LEU B N 1
ATOM 2442 C CA . LEU B 1 83 ? -1.164 -15.32 -17.672 1 97.75 83 LEU B CA 1
ATOM 2443 C C . LEU B 1 83 ? 0.179 -16.031 -17.797 1 97.75 83 LEU B C 1
ATOM 2445 O O . LEU B 1 83 ? 0.394 -16.797 -18.75 1 97.75 83 LEU B O 1
ATOM 2449 N N . ALA B 1 84 ? 1.058 -15.812 -16.891 1 98.38 84 ALA B N 1
ATOM 2450 C CA . ALA B 1 84 ? 2.404 -16.375 -16.938 1 98.38 84 ALA B CA 1
ATOM 2451 C C . ALA B 1 84 ? 2.365 -17.906 -16.875 1 98.38 84 ALA B C 1
ATOM 2453 O O . ALA B 1 84 ? 3.115 -18.578 -17.594 1 98.38 84 ALA B O 1
ATOM 2454 N N . ARG B 1 85 ? 1.492 -18.422 -16.047 1 97.56 85 ARG B N 1
ATOM 2455 C CA . ARG B 1 85 ? 1.354 -19.859 -15.961 1 97.56 85 ARG B CA 1
ATOM 2456 C C . ARG B 1 85 ? 0.992 -20.469 -17.312 1 97.56 85 ARG B C 1
ATOM 2458 O O . ARG B 1 85 ? 1.438 -21.578 -17.641 1 97.56 85 ARG B O 1
ATOM 2465 N N . LYS B 1 86 ? 0.268 -19.719 -18.047 1 97.25 86 LYS B N 1
ATOM 2466 C CA . LYS B 1 86 ? -0.226 -20.188 -19.344 1 97.25 86 LYS B CA 1
ATOM 2467 C C . LYS B 1 86 ? 0.848 -20.078 -20.422 1 97.25 86 LYS B C 1
ATOM 2469 O O . LYS B 1 86 ? 1.055 -21.016 -21.188 1 97.25 86 LYS B O 1
ATOM 2474 N N . ILE B 1 87 ? 1.572 -19 -20.453 1 97.69 87 ILE B N 1
ATOM 2475 C CA . ILE B 1 87 ? 2.344 -18.734 -21.672 1 97.69 87 ILE B CA 1
ATOM 2476 C C . ILE B 1 87 ? 3.83 -18.938 -21.391 1 97.69 87 ILE B C 1
ATOM 2478 O O . ILE B 1 87 ? 4.633 -19.062 -22.312 1 97.69 87 ILE B O 1
ATOM 2482 N N . VAL B 1 88 ? 4.281 -18.938 -20.094 1 97.75 88 VAL B N 1
ATOM 2483 C CA . VAL B 1 88 ? 5.66 -19.203 -19.703 1 97.75 88 VAL B CA 1
ATOM 2484 C C . VAL B 1 88 ? 5.684 -20.109 -18.469 1 97.75 88 VAL B C 1
ATOM 2486 O O . VAL B 1 88 ? 6.262 -19.75 -17.438 1 97.75 88 VAL B O 1
ATOM 2489 N N . PRO B 1 89 ? 5.23 -21.312 -18.578 1 96.56 89 PRO B N 1
ATOM 2490 C CA . PRO B 1 89 ? 5.016 -22.219 -17.438 1 96.56 89 PRO B CA 1
ATOM 2491 C C . PRO B 1 89 ? 6.312 -22.594 -16.734 1 96.56 89 PRO B C 1
ATOM 2493 O O . PRO B 1 89 ? 6.281 -23.062 -15.586 1 96.56 89 PRO B O 1
ATOM 2496 N N . GLU B 1 90 ? 7.398 -22.391 -17.297 1 96.19 90 GLU B N 1
ATOM 2497 C CA . GLU B 1 90 ? 8.664 -22.781 -16.688 1 96.19 90 GLU B CA 1
ATOM 2498 C C . GLU B 1 90 ? 9.172 -21.688 -15.75 1 96.19 90 GLU B C 1
ATOM 2500 O O . GLU B 1 90 ? 10.078 -21.938 -14.945 1 96.19 90 GLU B O 1
ATOM 2505 N N . SER B 1 91 ? 8.703 -20.484 -15.906 1 98.12 91 SER B N 1
ATOM 2506 C CA . SER B 1 91 ? 9.086 -19.406 -15.008 1 98.12 91 SER B CA 1
ATOM 2507 C C . SER B 1 91 ? 8.539 -19.641 -13.602 1 98.12 91 SER B C 1
ATOM 2509 O O . SER B 1 91 ? 7.375 -20.016 -13.445 1 98.12 91 SER B O 1
ATOM 2511 N N . LYS B 1 92 ? 9.398 -19.469 -12.594 1 98.62 92 LYS B N 1
ATOM 2512 C CA . LYS B 1 92 ? 8.922 -19.469 -11.211 1 98.62 92 LYS B CA 1
ATOM 2513 C C . LYS B 1 92 ? 8.164 -18.188 -10.898 1 98.62 92 LYS B C 1
ATOM 2515 O O . LYS B 1 92 ? 8.547 -17.109 -11.344 1 98.62 92 LYS B O 1
ATOM 2520 N N . ILE B 1 93 ? 7.074 -18.312 -10.172 1 98.69 93 ILE B N 1
ATOM 2521 C CA . ILE B 1 93 ? 6.238 -17.172 -9.852 1 98.69 93 ILE B CA 1
ATOM 2522 C C . ILE B 1 93 ? 6.254 -16.922 -8.344 1 98.69 93 ILE B C 1
ATOM 2524 O O . ILE B 1 93 ? 6.02 -17.844 -7.559 1 98.69 93 ILE B O 1
ATOM 2528 N N . VAL B 1 94 ? 6.539 -15.727 -7.977 1 98.69 94 VAL B N 1
ATOM 2529 C CA . VAL B 1 94 ? 6.547 -15.297 -6.582 1 98.69 94 VAL B CA 1
ATOM 2530 C C . VAL B 1 94 ? 5.664 -14.062 -6.418 1 98.69 94 VAL B C 1
ATOM 2532 O O . VAL B 1 94 ? 5.816 -13.078 -7.145 1 98.69 94 VAL B O 1
ATOM 2535 N N . PHE B 1 95 ? 4.762 -14.141 -5.48 1 97.56 95 PHE B N 1
ATOM 2536 C CA . PHE B 1 95 ? 3.947 -12.969 -5.191 1 97.56 95 PHE B CA 1
ATOM 2537 C C . PHE B 1 95 ? 4.516 -12.188 -4.012 1 97.56 95 PHE B C 1
ATOM 2539 O O . PHE B 1 95 ? 4.965 -12.781 -3.027 1 97.56 95 PHE B O 1
ATOM 2546 N N . MET B 1 96 ? 4.539 -10.875 -4.172 1 96.19 96 MET B N 1
ATOM 2547 C CA . MET B 1 96 ? 4.77 -9.93 -3.086 1 96.19 96 MET B CA 1
ATOM 2548 C C . MET B 1 96 ? 3.492 -9.172 -2.744 1 96.19 96 MET B C 1
ATOM 2550 O O . MET B 1 96 ? 2.832 -8.625 -3.631 1 96.19 96 MET B O 1
ATOM 2554 N N . SER B 1 97 ? 3.107 -9.156 -1.498 1 90.25 97 SER B N 1
ATOM 2555 C CA . SER B 1 97 ? 1.822 -8.562 -1.147 1 90.25 97 SER B CA 1
ATOM 2556 C C . SER B 1 97 ? 1.921 -7.754 0.143 1 90.25 97 SER B C 1
ATOM 2558 O O . SER B 1 97 ? 2.648 -8.133 1.063 1 90.25 97 SER B O 1
ATOM 2560 N N . SER B 1 98 ? 1.208 -6.664 0.209 1 83.38 98 SER B N 1
ATOM 2561 C CA . SER B 1 98 ? 1.073 -5.918 1.458 1 83.38 98 SER B CA 1
ATOM 2562 C C . SER B 1 98 ? 0.077 -6.59 2.396 1 83.38 98 SER B C 1
ATOM 2564 O O . SER B 1 98 ? 0.007 -6.254 3.58 1 83.38 98 SER B O 1
ATOM 2566 N N . PHE B 1 99 ? -0.657 -7.555 1.875 1 74.88 99 PHE B N 1
ATOM 2567 C CA . PHE B 1 99 ? -1.709 -8.211 2.643 1 74.88 99 PHE B CA 1
ATOM 2568 C C . PHE B 1 99 ? -1.211 -9.523 3.23 1 74.88 99 PHE B C 1
ATOM 2570 O O . PHE B 1 99 ? -0.564 -10.312 2.539 1 74.88 99 PHE B O 1
ATOM 2577 N N . SER B 1 100 ? -1.469 -9.648 4.48 1 72.25 100 SER B N 1
ATOM 2578 C CA . SER B 1 100 ? -1.134 -10.906 5.137 1 72.25 100 SER B CA 1
ATOM 2579 C C . SER B 1 100 ? -2.387 -11.719 5.453 1 72.25 100 SER B C 1
ATOM 2581 O O . SER B 1 100 ? -2.336 -12.672 6.234 1 72.25 100 SER B O 1
ATOM 2583 N N . ASP B 1 101 ? -3.404 -11.258 4.824 1 68.06 101 ASP B N 1
ATOM 2584 C CA . ASP B 1 101 ? -4.652 -11.938 5.156 1 68.06 101 ASP B CA 1
ATOM 2585 C C . ASP B 1 101 ? -4.73 -13.312 4.492 1 68.06 101 ASP B C 1
ATOM 2587 O O . ASP B 1 101 ? -4.305 -13.469 3.344 1 68.06 101 ASP B O 1
ATOM 2591 N N . ASN B 1 102 ? -5.344 -14.125 5.121 1 68 102 ASN B N 1
ATOM 2592 C CA . ASN B 1 102 ? -5.41 -15.531 4.738 1 68 102 ASN B CA 1
ATOM 2593 C C . ASN B 1 102 ? -6.246 -15.742 3.48 1 68 102 ASN B C 1
ATOM 2595 O O . ASN B 1 102 ? -5.91 -16.562 2.633 1 68 102 ASN B O 1
ATOM 2599 N N . PHE B 1 103 ? -7.227 -14.984 3.322 1 67.38 103 PHE B N 1
ATOM 2600 C CA . PHE B 1 103 ? -8.141 -15.227 2.209 1 67.38 103 PHE B CA 1
ATOM 2601 C C . PHE B 1 103 ? -7.473 -14.891 0.881 1 67.38 103 PHE B C 1
ATOM 2603 O O . PHE B 1 103 ? -7.539 -15.672 -0.068 1 67.38 103 PHE B O 1
ATOM 2610 N N . ARG B 1 104 ? -6.828 -13.781 0.839 1 74.31 104 ARG B N 1
ATOM 2611 C CA . ARG B 1 104 ? -6.137 -13.375 -0.384 1 74.31 104 ARG B CA 1
ATOM 2612 C C . ARG B 1 104 ? -5.004 -14.344 -0.715 1 74.31 104 ARG B C 1
ATOM 2614 O O . ARG B 1 104 ? -4.848 -14.758 -1.866 1 74.31 104 ARG B O 1
ATOM 2621 N N . ILE B 1 105 ? -4.23 -14.633 0.282 1 83.5 105 ILE B N 1
ATOM 2622 C CA . ILE B 1 105 ? -3.104 -15.547 0.11 1 83.5 105 ILE B CA 1
ATOM 2623 C C . ILE B 1 105 ? -3.602 -16.891 -0.415 1 83.5 105 ILE B C 1
ATOM 2625 O O . ILE B 1 105 ? -3.086 -17.406 -1.411 1 83.5 105 ILE B O 1
ATOM 2629 N N . ASN B 1 106 ? -4.668 -17.391 0.129 1 78.25 106 ASN B N 1
ATOM 2630 C CA . ASN B 1 106 ? -5.172 -18.703 -0.267 1 78.25 106 ASN B CA 1
ATOM 2631 C C . ASN B 1 106 ? -5.785 -18.672 -1.664 1 78.25 106 ASN B C 1
ATOM 2633 O O . ASN B 1 106 ? -5.676 -19.641 -2.42 1 78.25 106 ASN B O 1
ATOM 2637 N N . SER B 1 107 ? -6.465 -17.594 -1.936 1 77.75 107 SER B N 1
ATOM 2638 C CA . SER B 1 107 ? -7.016 -17.438 -3.279 1 77.75 107 SER B CA 1
ATOM 2639 C C . SER B 1 107 ? -5.918 -17.5 -4.336 1 77.75 107 SER B C 1
ATOM 2641 O O . SER B 1 107 ? -6.066 -18.203 -5.348 1 77.75 107 SER B O 1
ATOM 2643 N N . ILE B 1 108 ? -4.859 -16.875 -4.07 1 87.94 108 ILE B N 1
ATOM 2644 C CA . ILE B 1 108 ? -3.752 -16.812 -5.016 1 87.94 108 ILE B CA 1
ATOM 2645 C C . ILE B 1 108 ? -3.061 -18.172 -5.086 1 87.94 108 ILE B C 1
ATOM 2647 O O . ILE B 1 108 ? -2.656 -18.625 -6.164 1 87.94 108 ILE B O 1
ATOM 2651 N N . LEU B 1 109 ? -2.955 -18.828 -3.969 1 88.12 109 LEU B N 1
ATOM 2652 C CA . LEU B 1 109 ? -2.377 -20.172 -3.953 1 88.12 109 LEU B CA 1
ATOM 2653 C C . LEU B 1 109 ? -3.195 -21.125 -4.812 1 88.12 109 LEU B C 1
ATOM 2655 O O . LEU B 1 109 ? -2.633 -21.953 -5.531 1 88.12 109 LEU B O 1
ATOM 2659 N N . LYS B 1 110 ? -4.473 -20.953 -4.754 1 84.69 110 LYS B N 1
ATOM 2660 C CA . LYS B 1 110 ? -5.363 -21.828 -5.504 1 84.69 110 LYS B CA 1
ATOM 2661 C C . LYS B 1 110 ? -5.344 -21.484 -6.992 1 84.69 110 LYS B C 1
ATOM 2663 O O . LYS B 1 110 ? -5.285 -22.391 -7.836 1 84.69 110 LYS B O 1
ATOM 2668 N N . SER B 1 111 ? -5.383 -20.234 -7.285 1 87.62 111 SER B N 1
ATOM 2669 C CA . SER B 1 111 ? -5.566 -19.797 -8.664 1 87.62 111 SER B CA 1
ATOM 2670 C C . SER B 1 111 ? -4.266 -19.891 -9.453 1 87.62 111 SER B C 1
ATOM 2672 O O . SER B 1 111 ? -4.277 -20.219 -10.648 1 87.62 111 SER B O 1
ATOM 2674 N N . VAL B 1 112 ? -3.076 -19.641 -8.773 1 94 112 VAL B N 1
ATOM 2675 C CA . VAL B 1 112 ? -1.825 -19.531 -9.516 1 94 112 VAL B CA 1
ATOM 2676 C C . VAL B 1 112 ? -0.863 -20.641 -9.078 1 94 112 VAL B C 1
ATOM 2678 O O . VAL B 1 112 ? -0.003 -21.062 -9.859 1 94 112 VAL B O 1
ATOM 2681 N N . ASP B 1 113 ? -1.046 -21.062 -7.828 1 94.75 113 ASP B N 1
ATOM 2682 C CA . ASP B 1 113 ? -0.122 -22.031 -7.258 1 94.75 113 ASP B CA 1
ATOM 2683 C C . ASP B 1 113 ? 1.325 -21.562 -7.398 1 94.75 113 ASP B C 1
ATOM 2685 O O . ASP B 1 113 ? 2.148 -22.25 -8.008 1 94.75 113 ASP B O 1
ATOM 2689 N N . PRO B 1 114 ? 1.65 -20.453 -6.75 1 97.56 114 PRO B N 1
ATOM 2690 C CA . PRO B 1 114 ? 2.969 -19.844 -6.949 1 97.56 114 PRO B CA 1
ATOM 2691 C C . PRO B 1 114 ? 4.09 -20.641 -6.27 1 97.56 114 PRO B C 1
ATOM 2693 O O . PRO B 1 114 ? 3.824 -21.469 -5.402 1 97.56 114 PRO B O 1
ATOM 2696 N N . ASP B 1 115 ? 5.289 -20.344 -6.695 1 98.31 115 ASP B N 1
ATOM 2697 C CA . ASP B 1 115 ? 6.492 -20.969 -6.145 1 98.31 115 ASP B CA 1
ATOM 2698 C C . ASP B 1 115 ? 6.965 -20.234 -4.891 1 98.31 115 ASP B C 1
ATOM 2700 O O . ASP B 1 115 ? 7.859 -20.719 -4.188 1 98.31 115 ASP B O 1
ATOM 2704 N N . GLY B 1 116 ? 6.387 -19.094 -4.609 1 97.88 116 GLY B N 1
ATOM 2705 C CA . GLY B 1 116 ? 6.672 -18.312 -3.414 1 97.88 116 GLY B CA 1
ATOM 2706 C C . GLY B 1 116 ? 5.637 -17.234 -3.139 1 97.88 116 GLY B C 1
ATOM 2707 O O . GLY B 1 116 ? 4.93 -16.812 -4.051 1 97.88 116 GLY B O 1
ATOM 2708 N N . TYR B 1 117 ? 5.574 -16.906 -1.946 1 97.12 117 TYR B N 1
ATOM 2709 C CA . TYR B 1 117 ? 4.719 -15.82 -1.485 1 97.12 117 TYR B CA 1
ATOM 2710 C C . TYR B 1 117 ? 5.375 -15.062 -0.338 1 97.12 117 TYR B C 1
ATOM 2712 O O . TYR B 1 117 ? 5.695 -15.648 0.699 1 97.12 117 TYR B O 1
ATOM 2720 N N . LEU B 1 118 ? 5.57 -13.805 -0.591 1 97.12 118 LEU B N 1
ATOM 2721 C CA . LEU B 1 118 ? 6.234 -12.945 0.384 1 97.12 118 LEU B CA 1
ATOM 2722 C C . LEU B 1 118 ? 5.328 -11.797 0.806 1 97.12 118 LEU B C 1
ATOM 2724 O O . LEU B 1 118 ? 4.867 -11.023 -0.036 1 97.12 118 LEU B O 1
ATOM 2728 N N . VAL B 1 119 ? 5.07 -11.695 2.072 1 93.81 119 VAL B N 1
ATOM 2729 C CA . VAL B 1 119 ? 4.43 -10.492 2.59 1 93.81 119 VAL B CA 1
ATOM 2730 C C . VAL B 1 119 ? 5.445 -9.352 2.652 1 93.81 119 VAL B C 1
ATOM 2732 O O . VAL B 1 119 ? 6.535 -9.516 3.203 1 93.81 119 VAL B O 1
ATOM 2735 N N . LYS B 1 120 ? 5.176 -8.25 2.119 1 93.88 120 LYS B N 1
ATOM 2736 C CA . LYS B 1 120 ? 6.141 -7.176 1.891 1 93.88 120 LYS B CA 1
ATOM 2737 C C . LYS B 1 120 ? 6.781 -6.723 3.201 1 93.88 120 LYS B C 1
ATOM 2739 O O . LYS B 1 120 ? 7.969 -6.387 3.234 1 93.88 120 LYS B O 1
ATOM 2744 N N . THR B 1 121 ? 6.051 -6.652 4.305 1 91 121 THR B N 1
ATOM 2745 C CA . THR B 1 121 ? 6.586 -6.188 5.582 1 91 121 THR B CA 1
ATOM 2746 C C . THR B 1 121 ? 7.602 -7.176 6.141 1 91 121 THR B C 1
ATOM 2748 O O . THR B 1 121 ? 8.344 -6.855 7.07 1 91 121 THR B O 1
ATOM 2751 N N . ASP B 1 122 ? 7.648 -8.398 5.535 1 93.88 122 ASP B N 1
ATOM 2752 C CA . ASP B 1 122 ? 8.633 -9.398 5.93 1 93.88 122 ASP B CA 1
ATOM 2753 C C . ASP B 1 122 ? 9.922 -9.25 5.133 1 93.88 122 ASP B C 1
ATOM 2755 O O . ASP B 1 122 ? 10.945 -9.844 5.48 1 93.88 122 ASP B O 1
ATOM 2759 N N . ILE B 1 123 ? 9.875 -8.547 4.098 1 96.12 123 ILE B N 1
ATOM 2760 C CA . ILE B 1 123 ? 10.938 -8.617 3.1 1 96.12 123 ILE B CA 1
ATOM 2761 C C . ILE B 1 123 ? 12.102 -7.719 3.52 1 96.12 123 ILE B C 1
ATOM 2763 O O . ILE B 1 123 ? 11.93 -6.508 3.664 1 96.12 123 ILE B O 1
ATOM 2767 N N . ASP B 1 124 ? 13.195 -8.25 3.725 1 95.5 124 ASP B N 1
ATOM 2768 C CA . ASP B 1 124 ? 14.5 -7.602 3.84 1 95.5 124 ASP B CA 1
ATOM 2769 C C . ASP B 1 124 ? 15.523 -8.266 2.928 1 95.5 124 ASP B C 1
ATOM 2771 O O . ASP B 1 124 ? 15.195 -9.211 2.205 1 95.5 124 ASP B O 1
ATOM 2775 N N . PRO B 1 125 ? 16.766 -7.801 2.818 1 95.88 125 PRO B N 1
ATOM 2776 C CA . PRO B 1 125 ? 17.75 -8.375 1.901 1 95.88 125 PRO B CA 1
ATOM 2777 C C . PRO B 1 125 ? 17.953 -9.875 2.129 1 95.88 125 PRO B C 1
ATOM 2779 O O . PRO B 1 125 ? 18.031 -10.641 1.17 1 95.88 125 PRO B O 1
ATOM 2782 N N . LYS B 1 126 ? 17.969 -10.242 3.365 1 96.69 126 LYS B N 1
ATOM 2783 C CA . LYS B 1 126 ? 18.188 -11.648 3.678 1 96.69 126 LYS B CA 1
ATOM 2784 C C . LYS B 1 126 ? 17 -12.5 3.24 1 96.69 126 LYS B C 1
ATOM 2786 O O . LYS B 1 126 ? 17.188 -13.578 2.666 1 96.69 126 LYS B O 1
ATOM 2791 N N . THR B 1 127 ? 15.82 -12.039 3.508 1 97 127 THR B N 1
ATOM 2792 C CA . THR B 1 127 ? 14.609 -12.758 3.102 1 97 127 THR B CA 1
ATOM 2793 C C . THR B 1 127 ? 14.578 -12.945 1.587 1 97 127 THR B C 1
ATOM 2795 O O . THR B 1 127 ? 14.219 -14.016 1.098 1 97 127 THR B O 1
ATOM 2798 N N . LEU B 1 128 ? 14.945 -11.93 0.812 1 97.44 128 LEU B N 1
ATOM 2799 C CA . LEU B 1 128 ? 14.961 -12.008 -0.645 1 97.44 128 LEU B CA 1
ATOM 2800 C C . LEU B 1 128 ? 15.984 -13.031 -1.125 1 97.44 128 LEU B C 1
ATOM 2802 O O . LEU B 1 128 ? 15.719 -13.805 -2.045 1 97.44 128 LEU B O 1
ATOM 2806 N N . GLU B 1 129 ? 17.156 -12.961 -0.486 1 97.75 129 GLU B N 1
ATOM 2807 C CA . GLU B 1 129 ? 18.203 -13.922 -0.828 1 97.75 129 GLU B CA 1
ATOM 2808 C C . GLU B 1 129 ? 17.734 -15.359 -0.596 1 97.75 129 GLU B C 1
ATOM 2810 O O . GLU B 1 129 ? 17.875 -16.203 -1.476 1 97.75 129 GLU B O 1
ATOM 2815 N N . ASP B 1 130 ? 17.188 -15.57 0.583 1 97.75 130 ASP B N 1
ATOM 2816 C CA . ASP B 1 130 ? 16.688 -16.891 0.924 1 97.75 130 ASP B CA 1
ATOM 2817 C C . ASP B 1 130 ? 15.594 -17.328 -0.044 1 97.75 130 ASP B C 1
ATOM 2819 O O . ASP B 1 130 ? 15.562 -18.484 -0.468 1 97.75 130 ASP B O 1
ATOM 2823 N N . ALA B 1 131 ? 14.727 -16.438 -0.391 1 98.12 131 ALA B N 1
ATOM 2824 C CA . ALA B 1 131 ? 13.617 -16.734 -1.297 1 98.12 131 ALA B CA 1
ATOM 2825 C C . ALA B 1 131 ? 14.133 -17.156 -2.67 1 98.12 131 ALA B C 1
ATOM 2827 O O . ALA B 1 131 ? 13.727 -18.188 -3.201 1 98.12 131 ALA B O 1
ATOM 2828 N N . VAL B 1 132 ? 15.062 -16.391 -3.225 1 98.38 132 VAL B N 1
ATOM 2829 C CA . VAL B 1 132 ? 15.586 -16.656 -4.559 1 98.38 132 VAL B CA 1
ATOM 2830 C C . VAL B 1 132 ? 16.266 -18.031 -4.578 1 98.38 132 VAL B C 1
ATOM 2832 O O . VAL B 1 132 ? 15.992 -18.844 -5.449 1 98.38 132 VAL B O 1
ATOM 2835 N N . LYS B 1 133 ? 17.078 -18.312 -3.607 1 97.94 133 LYS B N 1
ATOM 2836 C CA . LYS B 1 133 ? 17.812 -19.578 -3.549 1 97.94 133 LYS B CA 1
ATOM 2837 C C . LYS B 1 133 ? 16.859 -20.75 -3.387 1 97.94 133 LYS B C 1
ATOM 2839 O O . LYS B 1 133 ? 16.969 -21.75 -4.113 1 97.94 133 LYS B O 1
ATOM 2844 N N . THR B 1 134 ? 15.93 -20.609 -2.494 1 98.06 134 THR B N 1
ATOM 2845 C CA . THR B 1 134 ? 14.977 -21.688 -2.24 1 98.06 134 THR B CA 1
ATOM 2846 C C . THR B 1 134 ? 14.109 -21.938 -3.469 1 98.06 134 THR B C 1
ATOM 2848 O O . THR B 1 134 ? 13.914 -23.094 -3.865 1 98.06 134 THR B O 1
ATOM 2851 N N . ILE B 1 135 ? 13.633 -20.891 -4.09 1 98.06 135 ILE B N 1
ATOM 2852 C CA . ILE B 1 135 ? 12.734 -20.984 -5.23 1 98.06 135 ILE B CA 1
ATOM 2853 C C . ILE B 1 135 ? 13.453 -21.656 -6.398 1 98.06 135 ILE B C 1
ATOM 2855 O O . ILE B 1 135 ? 12.852 -22.422 -7.148 1 98.06 135 ILE B O 1
ATOM 2859 N N . MET B 1 136 ? 14.734 -21.406 -6.539 1 96.75 136 MET B N 1
ATOM 2860 C CA . MET B 1 136 ? 15.508 -21.984 -7.633 1 96.75 136 MET B CA 1
ATOM 2861 C C . MET B 1 136 ? 15.883 -23.422 -7.332 1 96.75 136 MET B C 1
ATOM 2863 O O . MET B 1 136 ? 15.992 -24.25 -8.25 1 96.75 136 MET B O 1
ATOM 2867 N N . LEU B 1 137 ? 15.992 -23.797 -6.078 1 95.94 137 LEU B N 1
ATOM 2868 C CA . LEU B 1 137 ? 16.547 -25.109 -5.719 1 95.94 137 LEU B CA 1
ATOM 2869 C C . LEU B 1 137 ? 15.43 -26.047 -5.277 1 95.94 137 LEU B C 1
ATOM 2871 O O . LEU B 1 137 ? 15.352 -27.188 -5.754 1 95.94 137 LEU B O 1
ATOM 2875 N N . ASP B 1 138 ? 14.57 -25.531 -4.309 1 96.19 138 ASP B N 1
ATOM 2876 C CA . ASP B 1 138 ? 13.539 -26.391 -3.74 1 96.19 138 ASP B CA 1
ATOM 2877 C C . ASP B 1 138 ? 12.297 -25.594 -3.359 1 96.19 138 ASP B C 1
ATOM 2879 O O . ASP B 1 138 ? 11.984 -25.438 -2.176 1 96.19 138 ASP B O 1
ATOM 2883 N N . PRO B 1 139 ? 11.523 -25.203 -4.363 1 96.44 139 PRO B N 1
ATOM 2884 C CA . PRO B 1 139 ? 10.312 -24.438 -4.051 1 96.44 139 PRO B CA 1
ATOM 2885 C C . PRO B 1 139 ? 9.234 -25.297 -3.379 1 96.44 139 PRO B C 1
ATOM 2887 O O . PRO B 1 139 ? 9.258 -26.516 -3.486 1 96.44 139 PRO B O 1
ATOM 2890 N N . PRO B 1 140 ? 8.43 -24.547 -2.586 1 97.19 140 PRO B N 1
ATOM 2891 C CA . PRO B 1 140 ? 8.086 -23.125 -2.518 1 97.19 140 PRO B CA 1
ATOM 2892 C C . PRO B 1 140 ? 8.773 -22.406 -1.356 1 97.19 140 PRO B C 1
ATOM 2894 O O . PRO B 1 140 ? 9.336 -23.062 -0.472 1 97.19 140 PRO B O 1
ATOM 2897 N N . TYR B 1 141 ? 8.789 -21.062 -1.391 1 97.62 141 TYR B N 1
ATOM 2898 C CA . TYR B 1 141 ? 9.234 -20.219 -0.287 1 97.62 141 TYR B CA 1
ATOM 2899 C C . TYR B 1 141 ? 8.109 -19.312 0.19 1 97.62 141 TYR B C 1
ATOM 2901 O O . TYR B 1 141 ? 7.535 -18.547 -0.599 1 97.62 141 TYR B O 1
ATOM 2909 N N . TYR B 1 142 ? 7.785 -19.391 1.4 1 96.06 142 TYR B N 1
ATOM 2910 C CA . TYR B 1 142 ? 6.793 -18.516 2.023 1 96.06 142 TYR B CA 1
ATOM 2911 C C . TYR B 1 142 ? 7.41 -17.719 3.164 1 96.06 142 TYR B C 1
ATOM 2913 O O . TYR B 1 142 ? 8.102 -18.281 4.02 1 96.06 142 TYR B O 1
ATOM 2921 N N . SER B 1 143 ? 7.168 -16.438 3.139 1 95.94 143 SER B N 1
ATOM 2922 C CA . SER B 1 143 ? 7.645 -15.625 4.258 1 95.94 143 SER B CA 1
ATOM 2923 C C . SER B 1 143 ? 6.906 -15.977 5.543 1 95.94 143 SER B C 1
ATOM 2925 O O . SER B 1 143 ? 5.898 -16.688 5.516 1 95.94 143 SER B O 1
ATOM 2927 N N . SER B 1 144 ? 7.387 -15.461 6.621 1 93.31 144 SER B N 1
ATOM 2928 C CA . SER B 1 144 ? 6.867 -15.844 7.93 1 93.31 144 SER B CA 1
ATOM 2929 C C . SER B 1 144 ? 5.379 -15.531 8.047 1 93.31 144 SER B C 1
ATOM 2931 O O . SER B 1 144 ? 4.582 -16.391 8.414 1 93.31 144 SER B O 1
ATOM 2933 N N . LYS B 1 145 ? 4.996 -14.352 7.73 1 88.81 145 LYS B N 1
ATOM 2934 C CA . LYS B 1 145 ? 3.594 -13.953 7.832 1 88.81 145 LYS B CA 1
ATOM 2935 C C . LYS B 1 145 ? 2.73 -14.719 6.836 1 88.81 145 LYS B C 1
ATOM 2937 O O . LYS B 1 145 ? 1.579 -15.047 7.133 1 88.81 145 LYS B O 1
ATOM 2942 N N . ALA B 1 146 ? 3.295 -14.977 5.676 1 90.88 146 ALA B N 1
ATOM 2943 C CA . ALA B 1 146 ? 2.566 -15.773 4.691 1 90.88 146 ALA B CA 1
ATOM 2944 C C . ALA B 1 146 ? 2.316 -17.188 5.207 1 90.88 146 ALA B C 1
ATOM 2946 O O . ALA B 1 146 ? 1.208 -17.703 5.086 1 90.88 146 ALA B O 1
ATOM 2947 N N . LEU B 1 147 ? 3.367 -17.766 5.746 1 89.56 147 LEU B N 1
ATOM 2948 C CA . LEU B 1 147 ? 3.25 -19.094 6.312 1 89.56 147 LEU B CA 1
ATOM 2949 C C . LEU B 1 147 ? 2.207 -19.125 7.422 1 89.56 147 LEU B C 1
ATOM 2951 O O . LEU B 1 147 ? 1.412 -20.062 7.508 1 89.56 147 LEU B O 1
ATOM 2955 N N . GLY B 1 148 ? 2.271 -18.141 8.258 1 85.25 148 GLY B N 1
ATOM 2956 C CA . GLY B 1 148 ? 1.279 -18.031 9.312 1 85.25 148 GLY B CA 1
ATOM 2957 C C . GLY B 1 148 ? -0.145 -17.969 8.789 1 85.25 148 GLY B C 1
ATOM 2958 O O . GLY B 1 148 ? -1.034 -18.641 9.336 1 85.25 148 GLY B O 1
ATOM 2959 N N . ALA B 1 149 ? -0.366 -17.219 7.766 1 79.94 149 ALA B N 1
ATOM 2960 C CA . ALA B 1 149 ? -1.689 -17.078 7.164 1 79.94 149 ALA B CA 1
ATOM 2961 C C . ALA B 1 149 ? -2.158 -18.391 6.539 1 79.94 149 ALA B C 1
ATOM 2963 O O . ALA B 1 149 ? -3.334 -18.75 6.641 1 79.94 149 ALA B O 1
ATOM 2964 N N . ILE B 1 150 ? -1.239 -19.078 5.871 1 81.94 150 ILE B N 1
ATOM 2965 C CA . ILE B 1 150 ? -1.548 -20.344 5.211 1 81.94 150 ILE B CA 1
ATOM 2966 C C . ILE B 1 150 ? -1.945 -21.391 6.254 1 81.94 150 ILE B C 1
ATOM 2968 O O . ILE B 1 150 ? -2.91 -22.125 6.059 1 81.94 150 ILE B O 1
ATOM 2972 N N . ARG B 1 151 ? -1.247 -21.406 7.266 1 77.94 151 ARG B N 1
ATOM 2973 C CA . ARG B 1 151 ? -1.496 -22.391 8.32 1 77.94 151 ARG B CA 1
ATOM 2974 C C . ARG B 1 151 ? -2.834 -22.125 9 1 77.94 151 ARG B C 1
ATOM 2976 O O . ARG B 1 151 ? -3.537 -23.062 9.383 1 77.94 151 ARG B O 1
ATOM 2983 N N . LYS B 1 152 ? -3.129 -20.891 9.211 1 71.19 152 LYS B N 1
ATOM 2984 C CA . LYS B 1 152 ? -4.387 -20.516 9.859 1 71.19 152 LYS B CA 1
ATOM 2985 C C . LYS B 1 152 ? -5.582 -21.016 9.047 1 71.19 152 LYS B C 1
ATOM 2987 O O . LYS B 1 152 ? -6.594 -21.422 9.617 1 71.19 152 LYS B O 1
ATOM 2992 N N . LYS B 1 153 ? -5.574 -20.859 7.797 1 64.38 153 LYS B N 1
ATOM 2993 C CA . LYS B 1 153 ? -6.645 -21.375 6.945 1 64.38 153 LYS B CA 1
ATOM 2994 C C . LYS B 1 153 ? -6.801 -22.891 7.109 1 64.38 153 LYS B C 1
ATOM 2996 O O . LYS B 1 153 ? -7.922 -23.391 7.191 1 64.38 153 LYS B O 1
ATOM 3001 N N . MET B 1 154 ? -5.797 -23.531 6.992 1 57.12 154 MET B N 1
ATOM 3002 C CA . MET B 1 154 ? -5.867 -24.984 7.102 1 57.12 154 MET B CA 1
ATOM 3003 C C . MET B 1 154 ? -6.555 -25.391 8.398 1 57.12 154 MET B C 1
ATOM 3005 O O . MET B 1 154 ? -7.242 -26.422 8.445 1 57.12 154 MET B O 1
ATOM 3009 N N . ALA B 1 155 ? -6.305 -24.641 9.328 1 52.06 155 ALA B N 1
ATOM 3010 C CA . ALA B 1 155 ? -6.91 -24.953 10.617 1 52.06 155 ALA B CA 1
ATOM 3011 C C . ALA B 1 155 ? -8.391 -24.594 10.633 1 52.06 155 ALA B C 1
ATOM 3013 O O . ALA B 1 155 ? -9.18 -25.188 11.367 1 52.06 155 ALA B O 1
ATOM 3014 N N . ASN B 1 156 ? -8.602 -23.453 10.062 1 52.31 156 ASN B N 1
ATOM 3015 C CA . ASN B 1 156 ? -9.984 -23 10.062 1 52.31 156 ASN B CA 1
ATOM 3016 C C . ASN B 1 156 ? -10.711 -23.422 8.789 1 52.31 156 ASN B C 1
ATOM 3018 O O . ASN B 1 156 ? -10.234 -23.156 7.68 1 52.31 156 ASN B O 1
ATOM 3022 N N . ASP B 1 157 ? -11.133 -24.562 8.773 1 48.91 157 ASP B N 1
ATOM 3023 C CA . ASP B 1 157 ? -12.016 -25.125 7.762 1 48.91 157 ASP B CA 1
ATOM 3024 C C . ASP B 1 157 ? -12.789 -24.031 7.039 1 48.91 157 ASP B C 1
ATOM 3026 O O . ASP B 1 157 ? -13.703 -24.312 6.258 1 48.91 157 ASP B O 1
ATOM 3030 N N . LEU B 1 158 ? -12.828 -22.859 7.492 1 50.88 158 LEU B N 1
ATOM 3031 C CA . LEU B 1 158 ? -13.875 -21.953 7.055 1 50.88 158 LEU B CA 1
ATOM 3032 C C . LEU B 1 158 ? -13.641 -21.516 5.609 1 50.88 158 LEU B C 1
ATOM 3034 O O . LEU B 1 158 ? -12.938 -20.531 5.359 1 50.88 158 LEU B O 1
ATOM 3038 N N . GLU B 1 159 ? -13.617 -22.469 4.758 1 58.31 159 GLU B N 1
ATOM 3039 C CA . GLU B 1 159 ? -13.57 -22.266 3.312 1 58.31 159 GLU B CA 1
ATOM 3040 C C . GLU B 1 159 ? -14.68 -21.312 2.852 1 58.31 159 GLU B C 1
ATOM 3042 O O . GLU B 1 159 ? -15.852 -21.531 3.172 1 58.31 159 GLU B O 1
ATOM 3047 N N . ILE B 1 160 ? -14.438 -20.062 2.688 1 68.75 160 ILE B N 1
ATOM 3048 C CA . ILE B 1 160 ? -15.359 -19.203 1.956 1 68.75 160 ILE B CA 1
ATOM 3049 C C . ILE B 1 160 ? -15.531 -19.719 0.531 1 68.75 160 ILE B C 1
ATOM 3051 O O . ILE B 1 160 ? -14.57 -19.781 -0.238 1 68.75 160 ILE B O 1
ATOM 3055 N N . ASP B 1 161 ? -16.641 -20.438 0.387 1 73.69 161 ASP B N 1
ATOM 3056 C CA . ASP B 1 161 ? -16.859 -20.938 -0.961 1 73.69 161 ASP B CA 1
ATOM 3057 C C . ASP B 1 161 ? -17.25 -19.828 -1.919 1 73.69 161 ASP B C 1
ATOM 3059 O O . ASP B 1 161 ? -17.25 -18.641 -1.543 1 73.69 161 ASP B O 1
ATOM 3063 N N . GLU B 1 162 ? -17.469 -20.188 -3.115 1 72.81 162 GLU B N 1
ATOM 3064 C CA . GLU B 1 162 ? -17.766 -19.219 -4.168 1 72.81 162 GLU B CA 1
ATOM 3065 C C . GLU B 1 162 ? -19.016 -18.406 -3.838 1 72.81 162 GLU B C 1
ATOM 3067 O O . GLU B 1 162 ? -19.078 -17.219 -4.129 1 72.81 162 GLU B O 1
ATOM 3072 N N . LYS B 1 163 ? -19.953 -19.047 -3.203 1 81.06 163 LYS B N 1
ATOM 3073 C CA . LYS B 1 163 ? -21.188 -18.344 -2.842 1 81.06 163 LYS B CA 1
ATOM 3074 C C . LYS B 1 163 ? -20.922 -17.297 -1.763 1 81.06 163 LYS B C 1
ATOM 3076 O O . LYS B 1 163 ? -21.469 -16.188 -1.825 1 81.06 163 LYS B O 1
ATOM 3081 N N . ASP B 1 164 ? -20.062 -17.641 -0.859 1 84.69 164 ASP B N 1
ATOM 3082 C CA . ASP B 1 164 ? -19.688 -16.703 0.198 1 84.69 164 ASP B CA 1
ATOM 3083 C C . ASP B 1 164 ? -18.969 -15.492 -0.376 1 84.69 164 ASP B C 1
ATOM 3085 O O . ASP B 1 164 ? -19.234 -14.359 0.03 1 84.69 164 ASP B O 1
ATOM 3089 N N . LYS B 1 165 ? -18.172 -15.734 -1.33 1 76.94 165 LYS B N 1
ATOM 3090 C CA . LYS B 1 165 ? -17.438 -14.648 -1.978 1 76.94 165 LYS B CA 1
ATOM 3091 C C . LYS B 1 165 ? -18.406 -13.719 -2.719 1 76.94 165 LYS B C 1
ATOM 3093 O O . LYS B 1 165 ? -18.25 -12.492 -2.674 1 76.94 165 LYS B O 1
ATOM 3098 N N . GLN B 1 166 ? -19.266 -14.336 -3.344 1 79.69 166 GLN B N 1
ATOM 3099 C CA . GLN B 1 166 ? -20.266 -13.555 -4.055 1 79.69 166 GLN B CA 1
ATOM 3100 C C . GLN B 1 166 ? -21.078 -12.68 -3.092 1 79.69 166 GLN B C 1
ATOM 3102 O O . GLN B 1 166 ? -21.328 -11.508 -3.375 1 79.69 166 GLN B O 1
ATOM 3107 N N . ILE B 1 167 ? -21.422 -13.266 -1.988 1 85.81 167 ILE B N 1
ATOM 3108 C CA . ILE B 1 167 ? -22.172 -12.531 -0.981 1 85.81 167 ILE B CA 1
ATOM 3109 C C . ILE B 1 167 ? -21.375 -11.32 -0.511 1 85.81 167 ILE B C 1
ATOM 3111 O O . ILE B 1 167 ? -21.859 -10.195 -0.521 1 85.81 167 ILE B O 1
ATOM 3115 N N . LEU B 1 168 ? -20.125 -11.578 -0.213 1 82.25 168 LEU B N 1
ATOM 3116 C CA . LEU B 1 168 ? -19.266 -10.516 0.297 1 82.25 168 LEU B CA 1
ATOM 3117 C C . LEU B 1 168 ? -19.047 -9.438 -0.759 1 82.25 168 LEU B C 1
ATOM 3119 O O . LEU B 1 168 ? -19.062 -8.242 -0.447 1 82.25 168 LEU B O 1
ATOM 3123 N N . TYR B 1 169 ? -18.812 -9.891 -1.965 1 73.81 169 TYR B N 1
ATOM 3124 C CA . TYR B 1 169 ? -18.594 -8.961 -3.068 1 73.81 169 TYR B CA 1
ATOM 3125 C C . TYR B 1 169 ? -19.797 -8.031 -3.254 1 73.81 169 TYR B C 1
ATOM 3127 O O . TYR B 1 169 ? -19.641 -6.812 -3.273 1 73.81 169 TYR B O 1
ATOM 3135 N N . HIS B 1 170 ? -20.984 -8.617 -3.35 1 75.44 170 HIS B N 1
ATOM 3136 C CA . HIS B 1 170 ? -22.188 -7.824 -3.596 1 75.44 170 HIS B CA 1
ATOM 3137 C C . HIS B 1 170 ? -22.5 -6.926 -2.406 1 75.44 170 HIS B C 1
ATOM 3139 O O . HIS B 1 170 ? -22.938 -5.785 -2.584 1 75.44 170 HIS B O 1
ATOM 3145 N N . LEU B 1 171 ? -22.266 -7.438 -1.216 1 78.81 171 LEU B N 1
ATOM 3146 C CA . LEU B 1 171 ? -22.438 -6.59 -0.039 1 78.81 171 LEU B CA 1
ATOM 3147 C C . LEU B 1 171 ? -21.5 -5.379 -0.105 1 78.81 171 LEU B C 1
ATOM 3149 O O . LEU B 1 171 ? -21.922 -4.262 0.212 1 78.81 171 LEU B O 1
ATOM 3153 N N . SER B 1 172 ? -20.328 -5.676 -0.554 1 73.56 172 SER B N 1
ATOM 3154 C CA . SER B 1 172 ? -19.312 -4.633 -0.587 1 73.56 172 SER B CA 1
ATOM 3155 C C . SER B 1 172 ? -19.641 -3.578 -1.64 1 73.56 172 SER B C 1
ATOM 3157 O O . SER B 1 172 ? -19.172 -2.438 -1.546 1 73.56 172 SER B O 1
ATOM 3159 N N . LYS B 1 173 ? -20.391 -4.039 -2.646 1 65.81 173 LYS B N 1
ATOM 3160 C CA . LYS B 1 173 ? -20.797 -3.121 -3.707 1 65.81 173 LYS B CA 1
ATOM 3161 C C . LYS B 1 173 ? -22.047 -2.342 -3.314 1 65.81 173 LYS B C 1
ATOM 3163 O O . LYS B 1 173 ? -22.5 -1.469 -4.059 1 65.81 173 LYS B O 1
ATOM 3168 N N . GLY B 1 174 ? -22.656 -2.746 -2.139 1 68.5 174 GLY B N 1
ATOM 3169 C CA . GLY B 1 174 ? -23.812 -2.029 -1.655 1 68.5 174 GLY B CA 1
ATOM 3170 C C . GLY B 1 174 ? -25.125 -2.68 -2.061 1 68.5 174 GLY B C 1
ATOM 3171 O O . GLY B 1 174 ? -26.188 -2.059 -1.97 1 68.5 174 GLY B O 1
ATOM 3172 N N . THR B 1 175 ? -25.062 -3.82 -2.59 1 71.56 175 THR B N 1
ATOM 3173 C CA . THR B 1 175 ? -26.297 -4.523 -2.932 1 71.56 175 THR B CA 1
ATOM 3174 C C . THR B 1 175 ? -27.172 -4.719 -1.694 1 71.56 175 THR B C 1
ATOM 3176 O O . THR B 1 175 ? -26.688 -5.16 -0.649 1 71.56 175 THR B O 1
ATOM 3179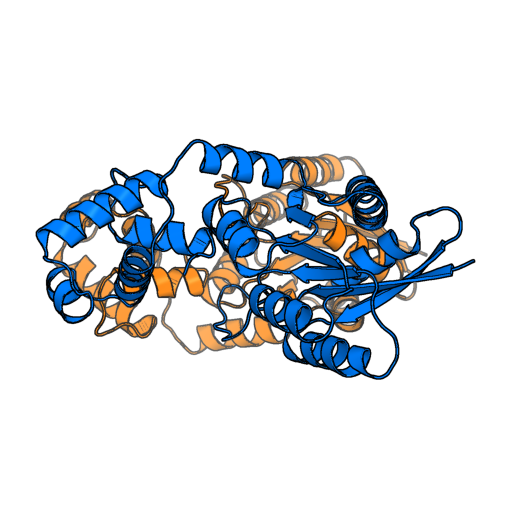 N N . LYS B 1 176 ? -28.406 -4.348 -1.867 1 74.5 176 LYS B N 1
ATOM 3180 C CA . LYS B 1 176 ? -29.344 -4.531 -0.761 1 74.5 176 LYS B CA 1
ATOM 3181 C C . LYS B 1 176 ? -29.594 -6.016 -0.498 1 74.5 176 LYS B C 1
ATOM 3183 O O . LYS B 1 176 ? -29.625 -6.82 -1.431 1 74.5 176 LYS B O 1
ATOM 3188 N N . ASN B 1 177 ? -29.812 -6.301 0.762 1 80.75 177 ASN B N 1
ATOM 3189 C CA . ASN B 1 177 ? -30.031 -7.691 1.153 1 80.75 177 ASN B CA 1
ATOM 3190 C C . ASN B 1 177 ? -31.141 -8.344 0.327 1 80.75 177 ASN B C 1
ATOM 3192 O O . ASN B 1 177 ? -30.984 -9.484 -0.118 1 80.75 177 ASN B O 1
ATOM 3196 N N . LYS B 1 178 ? -32.188 -7.555 0.152 1 84.81 178 LYS B N 1
ATOM 3197 C CA . LYS B 1 178 ? -33.375 -8.094 -0.549 1 84.81 178 LYS B CA 1
ATOM 3198 C C . LYS B 1 178 ? -33.031 -8.406 -2.006 1 84.81 178 LYS B C 1
ATOM 3200 O O . LYS B 1 178 ? -33.719 -9.195 -2.65 1 84.81 178 LYS B O 1
ATOM 3205 N N . ASP B 1 179 ? -32.062 -7.836 -2.533 1 82.94 179 ASP B N 1
ATOM 3206 C CA . ASP B 1 179 ? -31.719 -7.973 -3.945 1 82.94 179 ASP B CA 1
ATOM 3207 C C . ASP B 1 179 ? -30.609 -9 -4.145 1 82.94 179 ASP B C 1
ATOM 3209 O O . ASP B 1 179 ? -30.25 -9.336 -5.277 1 82.94 179 ASP B O 1
ATOM 3213 N N . LEU B 1 180 ? -30 -9.516 -3.131 1 87.25 180 LEU B N 1
ATOM 3214 C CA . LEU B 1 180 ? -28.859 -10.414 -3.234 1 87.25 180 LEU B CA 1
ATOM 3215 C C . LEU B 1 180 ? -29.234 -11.688 -3.988 1 87.25 180 LEU B C 1
ATOM 3217 O O . LEU B 1 180 ? -28.406 -12.258 -4.699 1 87.25 180 LEU B O 1
ATOM 3221 N N . GLU B 1 181 ? -30.562 -12.047 -3.869 1 88.94 181 GLU B N 1
ATOM 3222 C CA . GLU B 1 181 ? -31 -13.289 -4.496 1 88.94 181 GLU B CA 1
ATOM 3223 C C . GLU B 1 181 ? -31 -13.172 -6.02 1 88.94 181 GLU B C 1
ATOM 3225 O O . GLU B 1 181 ? -31 -14.18 -6.727 1 88.94 181 GLU B O 1
ATOM 3230 N N . LYS B 1 182 ? -31.016 -12 -6.477 1 85 182 LYS B N 1
ATOM 3231 C CA . LYS B 1 182 ? -30.969 -11.766 -7.918 1 85 182 LYS B CA 1
ATOM 3232 C C . LYS B 1 182 ? -29.594 -12.102 -8.484 1 85 182 LYS B C 1
ATOM 3234 O O . LYS B 1 182 ? -29.469 -12.367 -9.68 1 85 182 LYS B O 1
ATOM 3239 N N . PHE B 1 183 ? -28.625 -12.109 -7.652 1 81.25 183 PHE B N 1
ATOM 3240 C CA . PHE B 1 183 ? -27.25 -12.242 -8.125 1 81.25 183 PHE B CA 1
ATOM 3241 C C . PHE B 1 183 ? -26.641 -13.562 -7.676 1 81.25 183 PHE B C 1
ATOM 3243 O O . PHE B 1 183 ? -25.641 -14.016 -8.227 1 81.25 183 PHE B O 1
ATOM 3250 N N . ILE B 1 184 ? -27.234 -14.031 -6.582 1 86.06 184 ILE B N 1
ATOM 3251 C CA . ILE B 1 184 ? -26.719 -15.25 -5.973 1 86.06 184 ILE B CA 1
ATOM 3252 C C . ILE B 1 184 ? -27.812 -16.328 -5.98 1 86.06 184 ILE B C 1
ATOM 3254 O O . ILE B 1 184 ? -28.922 -16.094 -5.512 1 86.06 184 ILE B O 1
ATOM 3258 N N . ARG B 1 185 ? -27.484 -17.422 -6.543 1 88.25 185 ARG B N 1
ATOM 3259 C CA . ARG B 1 185 ? -28.453 -18.516 -6.656 1 88.25 185 ARG B CA 1
ATOM 3260 C C . ARG B 1 185 ? -28.688 -19.172 -5.305 1 88.25 185 ARG B C 1
ATOM 3262 O O . ARG B 1 185 ? -28.375 -20.359 -5.125 1 88.25 185 ARG B O 1
ATOM 3269 N N . LEU B 1 186 ? -29.188 -18.469 -4.375 1 91.81 186 LEU B N 1
ATOM 3270 C CA . LEU B 1 186 ? -29.594 -18.922 -3.043 1 91.81 186 LEU B CA 1
ATOM 3271 C C . LEU B 1 186 ? -30.875 -18.234 -2.596 1 91.81 186 LEU B C 1
ATOM 3273 O O . LEU B 1 186 ? -31.156 -17.109 -3.027 1 91.81 186 LEU B O 1
ATOM 3277 N N . SER B 1 187 ? -31.656 -18.922 -1.859 1 91.88 187 SER B N 1
ATOM 3278 C CA . SER B 1 187 ? -32.844 -18.297 -1.261 1 91.88 187 SER B CA 1
ATOM 3279 C C . SER B 1 187 ? -32.469 -17.219 -0.265 1 91.88 187 SER B C 1
ATOM 3281 O O . SER B 1 187 ? -31.344 -17.219 0.26 1 91.88 187 SER B O 1
ATOM 3283 N N . PRO B 1 188 ? -33.312 -16.344 -0.006 1 91.62 188 PRO B N 1
ATOM 3284 C CA . PRO B 1 188 ? -33.062 -15.305 0.994 1 91.62 188 PRO B CA 1
ATOM 3285 C C . PRO B 1 188 ? -32.656 -15.883 2.354 1 91.62 188 PRO B C 1
ATOM 3287 O O . PRO B 1 188 ? -31.766 -15.367 3.016 1 91.62 188 PRO B O 1
ATOM 3290 N N . SER B 1 189 ? -33.344 -16.875 2.754 1 93.12 189 SER B N 1
ATOM 3291 C CA . SER B 1 189 ? -33.031 -17.516 4.027 1 93.12 189 SER B CA 1
ATOM 3292 C C . SER B 1 189 ? -31.625 -18.109 4.016 1 93.12 189 SER B C 1
ATOM 3294 O O . SER B 1 189 ? -30.906 -18.031 5.004 1 93.12 189 SER B O 1
ATOM 3296 N N . SER B 1 190 ? -31.234 -18.766 2.955 1 92.88 190 SER B N 1
ATOM 3297 C CA . SER B 1 190 ? -29.906 -19.328 2.816 1 92.88 190 SER B CA 1
ATOM 3298 C C . SER B 1 190 ? -28.828 -18.25 2.844 1 92.88 190 SER B C 1
ATOM 3300 O O . SER B 1 190 ? -27.766 -18.438 3.434 1 92.88 190 SER B O 1
ATOM 3302 N N . ILE B 1 191 ? -29.094 -17.172 2.201 1 93.44 191 ILE B N 1
ATOM 3303 C CA . ILE B 1 191 ? -28.172 -16.047 2.178 1 93.44 191 ILE B CA 1
ATOM 3304 C C . ILE B 1 191 ? -27.953 -15.523 3.596 1 93.44 191 ILE B C 1
ATOM 3306 O O . ILE B 1 191 ? -26.812 -15.281 4.008 1 93.44 191 ILE B O 1
ATOM 3310 N N . GLU B 1 192 ? -29.078 -15.414 4.277 1 91.25 192 GLU B N 1
ATOM 3311 C CA . GLU B 1 192 ? -29 -14.922 5.648 1 91.25 192 GLU B CA 1
ATOM 3312 C C . GLU B 1 192 ? -28.203 -15.883 6.531 1 91.25 192 GLU B C 1
ATOM 3314 O O . GLU B 1 192 ? -27.406 -15.445 7.375 1 91.25 192 GLU B O 1
ATOM 3319 N N . ASN B 1 193 ? -28.453 -17.078 6.352 1 92 193 ASN B N 1
ATOM 3320 C CA . ASN B 1 193 ? -27.688 -18.078 7.098 1 92 193 ASN B CA 1
ATOM 3321 C C . ASN B 1 193 ? -26.203 -17.984 6.797 1 92 193 ASN B C 1
ATOM 3323 O O . ASN B 1 193 ? -25.375 -18.078 7.707 1 92 193 ASN B O 1
ATOM 3327 N N . ARG B 1 194 ? -25.922 -17.828 5.582 1 90.81 194 ARG B N 1
ATOM 3328 C CA . ARG B 1 194 ? -24.516 -17.734 5.18 1 90.81 194 ARG B CA 1
ATOM 3329 C C . ARG B 1 194 ? -23.875 -16.453 5.727 1 90.81 194 ARG B C 1
ATOM 3331 O O . ARG B 1 194 ? -22.719 -16.469 6.145 1 90.81 194 ARG B O 1
ATOM 3338 N N . LYS B 1 195 ? -24.609 -15.445 5.641 1 89.75 195 LYS B N 1
ATOM 3339 C CA . LYS B 1 195 ? -24.094 -14.203 6.215 1 89.75 195 LYS B CA 1
ATOM 3340 C C . LYS B 1 195 ? -23.766 -14.383 7.691 1 89.75 195 LYS B C 1
ATOM 3342 O O . LYS B 1 195 ? -22.734 -13.883 8.164 1 89.75 195 LYS B O 1
ATOM 3347 N N . ARG B 1 196 ? -24.672 -15.078 8.367 1 88.19 196 ARG B N 1
ATOM 3348 C CA . ARG B 1 196 ? -24.422 -15.344 9.781 1 88.19 196 ARG B CA 1
ATOM 3349 C C . ARG B 1 196 ? -23.125 -16.125 9.977 1 88.19 196 ARG B C 1
ATOM 3351 O O . ARG B 1 196 ? -22.344 -15.844 10.883 1 88.19 196 ARG B O 1
ATOM 3358 N N . HIS B 1 197 ? -23.016 -17.047 9.133 1 88.25 197 HIS B N 1
ATOM 3359 C CA . HIS B 1 197 ? -21.797 -17.844 9.18 1 88.25 197 HIS B CA 1
ATOM 3360 C C . HIS B 1 197 ? -20.562 -16.984 8.898 1 88.25 197 HIS B C 1
ATOM 3362 O O . HIS B 1 197 ? -19.547 -17.094 9.586 1 88.25 197 HIS B O 1
ATOM 3368 N N . LEU B 1 198 ? -20.688 -16.141 7.883 1 87.19 198 LEU B N 1
ATOM 3369 C CA . LEU B 1 198 ? -19.594 -15.242 7.516 1 87.19 198 LEU B CA 1
ATOM 3370 C C . LEU B 1 198 ? -19.25 -14.305 8.672 1 87.19 198 LEU B C 1
ATOM 3372 O O . LEU B 1 198 ? -18.078 -14.055 8.945 1 87.19 198 LEU B O 1
ATOM 3376 N N . LYS B 1 199 ? -20.297 -13.844 9.281 1 85.94 199 LYS B N 1
ATOM 3377 C CA . LYS B 1 199 ? -20.078 -12.945 10.414 1 85.94 199 LYS B CA 1
ATOM 3378 C C . LYS B 1 199 ? -19.328 -13.656 11.539 1 85.94 199 LYS B C 1
ATOM 3380 O O . LYS B 1 199 ? -18.453 -13.07 12.18 1 85.94 199 LYS B O 1
ATOM 3385 N N . THR B 1 200 ? -19.688 -14.867 11.742 1 82.94 200 THR B N 1
ATOM 3386 C CA . THR B 1 200 ? -18.984 -15.664 12.742 1 82.94 200 THR B CA 1
ATOM 3387 C C . THR B 1 200 ? -17.531 -15.859 12.336 1 82.94 200 THR B C 1
ATOM 3389 O O . THR B 1 200 ? -16.625 -15.672 13.156 1 82.94 200 THR B O 1
ATOM 3392 N N . LEU B 1 201 ? -17.422 -16.125 11.109 1 78.81 201 LEU B N 1
ATOM 3393 C CA . LEU B 1 201 ? -16.078 -16.375 10.578 1 78.81 201 LEU B CA 1
ATOM 3394 C C . LEU B 1 201 ? -15.195 -15.148 10.711 1 78.81 201 LEU B C 1
ATOM 3396 O O . LEU B 1 201 ? -14 -15.266 10.984 1 78.81 201 LEU B O 1
ATOM 3400 N N . PHE B 1 202 ? -15.742 -13.984 10.547 1 78.75 202 PHE B N 1
ATOM 3401 C CA . PHE B 1 202 ? -14.961 -12.758 10.523 1 78.75 202 PHE B CA 1
ATOM 3402 C C . PHE B 1 202 ? -15.023 -12.047 11.867 1 78.75 202 PHE B C 1
ATOM 3404 O O . PHE B 1 202 ? -14.523 -10.93 12.008 1 78.75 202 PHE B O 1
ATOM 3411 N N . GLY B 1 203 ? -15.688 -12.68 12.82 1 77.12 203 GLY B N 1
ATOM 3412 C CA . GLY B 1 203 ? -15.742 -12.148 14.172 1 77.12 203 GLY B CA 1
ATOM 3413 C C . GLY B 1 203 ? -16.641 -10.938 14.305 1 77.12 203 GLY B C 1
ATOM 3414 O O . GLY B 1 203 ? -16.328 -10 15.039 1 77.12 203 GLY B O 1
ATOM 3415 N N . THR B 1 204 ? -17.609 -10.898 13.469 1 81.44 204 THR B N 1
ATOM 3416 C CA . THR B 1 204 ? -18.547 -9.781 13.492 1 81.44 204 THR B CA 1
ATOM 3417 C C . THR B 1 204 ? -19.969 -10.281 13.766 1 81.44 204 THR B C 1
ATOM 3419 O O . THR B 1 204 ? -20.938 -9.773 13.188 1 81.44 204 THR B O 1
ATOM 3422 N N . GLU B 1 205 ? -20.094 -11.273 14.516 1 84.94 205 GLU B N 1
ATOM 3423 C CA . GLU B 1 205 ? -21.344 -11.969 14.75 1 84.94 205 GLU B CA 1
ATOM 3424 C C . GLU B 1 205 ? -22.438 -11 15.203 1 84.94 205 GLU B C 1
ATOM 3426 O O . GLU B 1 205 ? -23.594 -11.133 14.797 1 84.94 205 GLU B O 1
ATOM 3431 N N . ASN B 1 206 ? -22.156 -10.023 16 1 78.38 206 ASN B N 1
ATOM 3432 C CA . ASN B 1 206 ? -23.156 -9.133 16.562 1 78.38 206 ASN B CA 1
ATOM 3433 C C . ASN B 1 206 ? -23.141 -7.766 15.883 1 78.38 206 ASN B C 1
ATOM 3435 O O . ASN B 1 206 ? -23.672 -6.793 16.422 1 78.38 206 ASN B O 1
ATOM 3439 N N . GLU B 1 207 ? -22.609 -7.824 14.727 1 76.94 207 GLU B N 1
ATOM 3440 C CA . GLU B 1 207 ? -22.5 -6.555 14.016 1 76.94 207 GLU B CA 1
ATOM 3441 C C . GLU B 1 207 ? -23.266 -6.586 12.703 1 76.94 207 GLU B C 1
ATOM 3443 O O . GLU B 1 207 ? -23.922 -7.582 12.375 1 76.94 207 GLU B O 1
ATOM 3448 N N . ASN B 1 208 ? -23.359 -5.438 12.109 1 76.69 208 ASN B N 1
ATOM 3449 C CA . ASN B 1 208 ? -24.109 -5.336 10.859 1 76.69 208 ASN B CA 1
ATOM 3450 C C . ASN B 1 208 ? -23.266 -5.785 9.664 1 76.69 208 ASN B C 1
ATOM 3452 O O . ASN B 1 208 ? -22.109 -6.18 9.828 1 76.69 208 ASN B O 1
ATOM 3456 N N . ASP B 1 209 ? -23.859 -5.859 8.492 1 79.88 209 ASP B N 1
ATOM 3457 C CA . ASP B 1 209 ? -23.219 -6.32 7.266 1 79.88 209 ASP B CA 1
ATOM 3458 C C . ASP B 1 209 ? -22 -5.469 6.93 1 79.88 209 ASP B C 1
ATOM 3460 O O . ASP B 1 209 ? -21.031 -5.961 6.34 1 79.88 209 ASP B O 1
ATOM 3464 N N . MET B 1 210 ? -22.078 -4.312 7.367 1 75 210 MET B N 1
ATOM 3465 C CA . MET B 1 210 ? -20.953 -3.41 7.102 1 75 210 MET B CA 1
ATOM 3466 C C . MET B 1 210 ? -19.703 -3.881 7.82 1 75 210 MET B C 1
ATOM 3468 O O . MET B 1 210 ? -18.609 -3.889 7.234 1 75 210 MET B O 1
ATOM 3472 N N . ALA B 1 211 ? -19.906 -4.195 9.023 1 74.88 211 ALA B N 1
ATOM 3473 C CA . ALA B 1 211 ? -18.781 -4.711 9.797 1 74.88 211 ALA B CA 1
ATOM 3474 C C . ALA B 1 211 ? -18.188 -5.957 9.141 1 74.88 211 ALA B C 1
ATOM 3476 O O . ALA B 1 211 ? -16.969 -6.137 9.117 1 74.88 211 ALA B O 1
ATOM 3477 N N . LEU B 1 212 ? -19.078 -6.73 8.672 1 80.19 212 LEU B N 1
ATOM 3478 C CA . LEU B 1 212 ? -18.641 -7.934 7.965 1 80.19 212 LEU B CA 1
ATOM 3479 C C . LEU B 1 212 ? -17.812 -7.578 6.742 1 80.19 212 LEU B C 1
ATOM 3481 O O . LEU B 1 212 ? -16.734 -8.141 6.543 1 80.19 212 LEU B O 1
ATOM 3485 N N . ILE B 1 213 ? -18.203 -6.629 5.98 1 75.81 213 ILE B N 1
ATOM 3486 C CA . ILE B 1 213 ? -17.547 -6.227 4.746 1 75.81 213 ILE B CA 1
ATOM 3487 C C . ILE B 1 213 ? -16.188 -5.613 5.074 1 75.81 213 ILE B C 1
ATOM 3489 O O . ILE B 1 213 ? -15.188 -5.91 4.41 1 75.81 213 ILE B O 1
ATOM 3493 N N . LEU B 1 214 ? -16.25 -4.836 6.035 1 72.19 214 LEU B N 1
ATOM 3494 C CA . LEU B 1 214 ? -14.992 -4.199 6.438 1 72.19 214 LEU B CA 1
ATOM 3495 C C . LEU B 1 214 ? -13.977 -5.234 6.891 1 72.19 214 LEU B C 1
ATOM 3497 O O . LEU B 1 214 ? -12.805 -5.164 6.516 1 72.19 214 LEU B O 1
ATOM 3501 N N . ALA B 1 215 ? -14.477 -6.09 7.668 1 71.81 215 ALA B N 1
ATOM 3502 C CA . ALA B 1 215 ? -13.609 -7.164 8.141 1 71.81 215 ALA B CA 1
ATOM 3503 C C . ALA B 1 215 ? -13.062 -7.98 6.969 1 71.81 215 ALA B C 1
ATOM 3505 O O . ALA B 1 215 ? -11.883 -8.336 6.945 1 71.81 215 ALA B O 1
ATOM 3506 N N . ALA B 1 216 ? -13.969 -8.266 6.055 1 75.12 216 ALA B N 1
ATOM 3507 C CA . ALA B 1 216 ? -13.57 -9.047 4.887 1 75.12 216 ALA B CA 1
ATOM 3508 C C . ALA B 1 216 ? -12.547 -8.297 4.047 1 75.12 216 ALA B C 1
ATOM 3510 O O . ALA B 1 216 ? -11.586 -8.891 3.553 1 75.12 216 ALA B O 1
ATOM 3511 N N . LYS B 1 217 ? -12.703 -7.023 3.844 1 68.38 217 LYS B N 1
ATOM 3512 C CA . LYS B 1 217 ? -11.766 -6.188 3.098 1 68.38 217 LYS B CA 1
ATOM 3513 C C . LYS B 1 217 ? -10.414 -6.121 3.797 1 68.38 217 LYS B C 1
ATOM 3515 O O . LYS B 1 217 ? -9.367 -6.25 3.15 1 68.38 217 LYS B O 1
ATOM 3520 N N . ASN B 1 218 ? -10.578 -5.875 5.055 1 63.91 218 ASN B N 1
ATOM 3521 C CA . ASN B 1 218 ? -9.359 -5.789 5.844 1 63.91 218 ASN B CA 1
ATOM 3522 C C . ASN B 1 218 ? -8.539 -7.074 5.746 1 63.91 218 ASN B C 1
ATOM 3524 O O . ASN B 1 218 ? -7.312 -7.039 5.875 1 63.91 218 ASN B O 1
ATOM 3528 N N . ARG B 1 219 ? -9.328 -8.062 5.469 1 63.31 219 ARG B N 1
ATOM 3529 C CA . ARG B 1 219 ? -8.656 -9.359 5.371 1 63.31 219 ARG B CA 1
ATOM 3530 C C . ARG B 1 219 ? -8.297 -9.688 3.926 1 63.31 219 ARG B C 1
ATOM 3532 O O . ARG B 1 219 ? -7.844 -10.789 3.629 1 63.31 219 ARG B O 1
ATOM 3539 N N . GLY B 1 220 ? -8.68 -8.805 3.037 1 59.59 220 GLY B N 1
ATOM 3540 C CA . GLY B 1 220 ? -8.266 -8.914 1.647 1 59.59 220 GLY B CA 1
ATOM 3541 C C . GLY B 1 220 ? -9.148 -9.836 0.832 1 59.59 220 GLY B C 1
ATOM 3542 O O . GLY B 1 220 ? -8.711 -10.391 -0.18 1 59.59 220 GLY B O 1
ATOM 3543 N N . LEU B 1 221 ? -10.312 -10.148 1.372 1 62.66 221 LEU B N 1
ATOM 3544 C CA . LEU B 1 221 ? -11.188 -11.062 0.645 1 62.66 221 LEU B CA 1
ATOM 3545 C C . LEU B 1 221 ? -11.906 -10.336 -0.49 1 62.66 221 LEU B C 1
ATOM 3547 O O . LEU B 1 221 ? -12.266 -10.953 -1.494 1 62.66 221 LEU B O 1
ATOM 3551 N N . ILE B 1 222 ? -12.25 -9.031 -0.095 1 60.91 222 ILE B N 1
ATOM 3552 C CA . ILE B 1 222 ? -12.883 -8.219 -1.129 1 60.91 222 ILE B CA 1
ATOM 3553 C C . ILE B 1 222 ? -12.211 -6.848 -1.196 1 60.91 222 ILE B C 1
ATOM 3555 O O . ILE B 1 222 ? -11.586 -6.41 -0.23 1 60.91 222 ILE B O 1
#

Nearest PDB structures (foldseek):
  8d6g-assembly1_A  TM=6.977E-01  e=3.624E-01  Nanorana parkeri
  8d6o-assembly1_A  TM=6.982E-01  e=4.599E-01  Nanorana parkeri
  8d6t-assembly2_A  TM=6.801E-01  e=7.859E-01  Aquarana catesbeiana
  1z9b-assembly1_A  TM=6.487E-01  e=2.436E+00  Geobacillus stearothermophilus
  6o9k-assembly1_z  TM=5.778E-01  e=2.585E+00  Escherichia coli

Radius of gyration: 23.1 Å; Cα contacts (8 Å, |Δi|>4): 793; chains: 2; bounding box: 64×54×49 Å

pLDDT: mean 87.74, std 11.73, range [48.91, 98.81]

Organism: Allomuricauda ruestringensis (strain DSM 13258 / CIP 107369 / LMG 19739 / B1) (NCBI:txid886377)

Sequence (444 aa):
MKTLRILAIDDHEMTMLGYKFILEGIEFEGHNIIVDTATSYQTGKKLIEDSVNTFQYDILFLDVQLFAPNEEQPYTGEDLGILARKIVPESKIVFMSSFSDNFRINSILKSVDPDGYLVKTDIDPKTLEDAVKTIMLDPPYYSSKALGAIRKKMANDLEIDEKDKQILYHLSKGTKNKDLEKFIRLSPSSIENRKRHLKTLFGTENENDMALILAAKNRGLIMKTLRILAIDDHEMTMLGYKFILEGIEFEGHNIIVDTATSYQTGKKLIEDSVNTFQYDILFLDVQLFAPNEEQPYTGEDLGILARKIVPESKIVFMSSFSDNFRINSILKSVDPDGYLVKTDIDPKTLEDAVKTIMLDPPYYSSKALGAIRKKMANDLEIDEKDKQILYHLSKGTKNKDLEKFIRLSPSSIENRKRHLKTLFGTENENDMALILAAKNRGLI

Secondary structure (DSSP, 8-state):
-EEEEEEEE-S-HHHHHHHHHHHHT--BTTEEEEEEEESSHHHHHHHHHHHTTS---SEEEEES--S-TTS--S--HHHHHHHHHHH-TTSEEEEEES---HHHHHHHHHHT--SEEEEGGG--HHHHHHHHHHHHHS--EE-HHHHHHHHHHHHS-----HHHHHHHHHHHTT--GGGGGGTSSS-HHHHHHHHHHHHHHTT-TTS-HHHHHHHHHHTT--/-EEEEEEEE-S-HHHHHHHHHHHHT--BTTEEEEEEEESSHHHHHHHHHHHTTS---SEEEEES--S-TTS--S--HHHHHHHHHHH-TTSEEEEEES---HHHHHHHHHHT--SEEEEGGG--HHHHHHHHHHHHHS--EE-HHHHHHHHHHHHS-----HHHHHHHHHHHTT--GGGGGGTSSS-HHHHHHHHHHHHHHTT-TTS-HHHHHHHHHHTT--